Protein AF-A0A914DRX0-F1 (afdb_monomer)

Mean predicted aligned error: 5.97 Å

Structure (mmCIF, N/CA/C/O backbone):
data_AF-A0A914DRX0-F1
#
_entry.id   AF-A0A914DRX0-F1
#
loop_
_atom_site.group_PDB
_atom_site.id
_atom_site.type_symbol
_atom_site.label_atom_id
_atom_site.label_alt_id
_atom_site.label_comp_id
_atom_site.label_asym_id
_atom_site.label_entity_id
_atom_site.label_seq_id
_atom_site.pdbx_PDB_ins_code
_atom_site.Cartn_x
_atom_site.Cartn_y
_atom_site.Cartn_z
_atom_site.occupancy
_atom_site.B_iso_or_equiv
_atom_site.auth_seq_id
_atom_site.auth_comp_id
_atom_site.auth_asym_id
_atom_site.auth_atom_id
_atom_site.pdbx_PDB_model_num
ATOM 1 N N . MET A 1 1 ? -15.663 15.514 -14.796 1.00 28.61 1 MET A N 1
ATOM 2 C CA . MET A 1 1 ? -15.354 15.429 -13.346 1.00 28.61 1 MET A CA 1
ATOM 3 C C . MET A 1 1 ? -14.292 14.381 -12.971 1.00 28.61 1 MET A C 1
ATOM 5 O O . MET A 1 1 ? -13.859 14.399 -11.832 1.00 28.61 1 MET A O 1
ATOM 9 N N . MET A 1 2 ? -13.797 13.530 -13.887 1.00 30.75 2 MET A N 1
ATOM 10 C CA . MET A 1 2 ? -12.632 12.639 -13.653 1.00 30.75 2 MET A CA 1
ATOM 11 C C . MET A 1 2 ? -11.296 13.215 -14.184 1.00 30.75 2 MET A C 1
ATOM 13 O O . MET A 1 2 ? -10.306 12.500 -14.324 1.00 30.75 2 MET A O 1
ATOM 17 N N . GLU A 1 3 ? -11.231 14.507 -14.519 1.00 27.50 3 GLU A N 1
ATOM 18 C CA . GLU A 1 3 ? -9.974 15.141 -14.958 1.00 27.50 3 GLU A CA 1
ATOM 19 C C . GLU A 1 3 ? -8.982 15.320 -13.797 1.00 27.50 3 GLU A C 1
ATOM 21 O O . GLU A 1 3 ? -7.795 15.043 -13.970 1.00 27.50 3 GLU A O 1
ATOM 26 N N . GLU A 1 4 ? -9.479 15.617 -12.593 1.00 30.52 4 GLU A N 1
ATOM 27 C CA . GLU A 1 4 ? -8.682 15.906 -11.388 1.00 30.52 4 GLU A CA 1
ATOM 28 C C . GLU A 1 4 ? -8.150 14.675 -10.628 1.00 30.52 4 GLU A C 1
ATOM 30 O O . GLU A 1 4 ? -7.413 14.826 -9.657 1.00 30.52 4 GLU A O 1
ATOM 35 N N . SER A 1 5 ? -8.512 13.450 -11.025 1.00 39.97 5 SER A N 1
ATOM 36 C CA . SER A 1 5 ? -8.251 12.242 -10.217 1.00 39.97 5 SER A CA 1
ATOM 37 C C . SER A 1 5 ? -6.844 11.641 -10.376 1.00 39.97 5 SER A C 1
ATOM 39 O O . SER A 1 5 ? -6.527 10.694 -9.661 1.00 39.97 5 SER A O 1
ATOM 41 N N . MET A 1 6 ? -6.006 12.124 -11.301 1.00 40.84 6 MET A N 1
ATOM 42 C CA . MET A 1 6 ? -4.672 11.530 -11.541 1.00 40.84 6 MET A CA 1
ATOM 43 C C . MET A 1 6 ? -3.514 12.533 -11.581 1.00 40.84 6 MET A C 1
ATOM 45 O O . MET A 1 6 ? -2.360 12.112 -11.548 1.00 40.84 6 MET A O 1
ATOM 49 N N . ALA A 1 7 ? -3.793 13.839 -11.617 1.00 37.75 7 ALA A N 1
ATOM 50 C CA . ALA A 1 7 ? -2.787 14.843 -11.289 1.00 37.75 7 ALA A CA 1
ATOM 51 C C . ALA A 1 7 ? -2.688 14.919 -9.762 1.00 37.75 7 ALA A C 1
ATOM 53 O O . ALA A 1 7 ? -3.718 14.979 -9.086 1.00 37.75 7 ALA A O 1
ATOM 54 N N . ALA A 1 8 ? -1.472 14.890 -9.214 1.00 42.31 8 ALA A N 1
ATOM 55 C CA . ALA A 1 8 ? -1.270 15.133 -7.794 1.00 42.31 8 ALA A CA 1
ATOM 56 C C . ALA A 1 8 ? -1.871 16.512 -7.453 1.00 42.31 8 ALA A C 1
ATOM 58 O O . ALA A 1 8 ? -1.404 17.513 -7.997 1.00 42.31 8 ALA A O 1
ATOM 59 N N . PRO A 1 9 ? -2.925 16.595 -6.619 1.00 41.41 9 PRO A N 1
ATOM 60 C CA . PRO A 1 9 ? -3.467 17.886 -6.217 1.00 41.41 9 PRO A CA 1
ATOM 61 C C . PRO A 1 9 ? -2.384 18.692 -5.482 1.00 41.41 9 PRO A C 1
ATOM 63 O O . PRO A 1 9 ? -1.473 18.083 -4.905 1.00 41.41 9 PRO A O 1
ATOM 66 N N . PRO A 1 10 ? -2.466 20.038 -5.482 1.00 43.22 10 PRO A N 1
ATOM 67 C CA . PRO A 1 10 ? -1.512 20.870 -4.762 1.00 43.22 10 PRO A CA 1
ATOM 68 C C . PRO A 1 10 ? -1.414 20.407 -3.308 1.00 43.22 10 PRO A C 1
ATOM 70 O O . PRO A 1 10 ? -2.425 20.136 -2.654 1.00 43.22 10 PRO A O 1
ATOM 73 N N . MET A 1 11 ? -0.175 20.265 -2.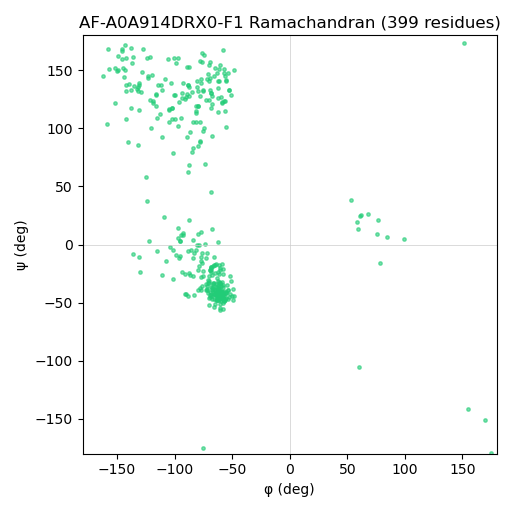841 1.00 51.56 11 MET A N 1
ATOM 74 C CA . MET A 1 11 ? 0.139 19.884 -1.469 1.00 51.56 11 MET A CA 1
ATOM 75 C C . MET A 1 11 ? -0.505 20.896 -0.524 1.00 51.56 11 MET A C 1
ATOM 77 O O . MET A 1 11 ? -0.263 22.097 -0.647 1.00 51.56 11 MET A O 1
ATOM 81 N N . ILE A 1 12 ? -1.333 20.420 0.405 1.00 53.78 12 ILE A N 1
ATOM 82 C CA . ILE A 1 12 ? -1.715 21.250 1.545 1.00 53.78 12 ILE A CA 1
ATOM 83 C C . ILE A 1 12 ? -0.472 21.373 2.426 1.00 53.78 12 ILE A C 1
ATOM 85 O O . ILE A 1 12 ? 0.342 20.453 2.488 1.00 53.78 12 ILE A O 1
ATOM 89 N N . ASP A 1 13 ? -0.312 22.513 3.090 1.00 53.12 13 ASP A N 1
ATOM 90 C CA . ASP A 1 13 ? 0.663 22.652 4.165 1.00 53.12 13 ASP A CA 1
ATOM 91 C C . ASP A 1 13 ? 0.392 21.564 5.223 1.00 53.12 13 ASP A C 1
ATOM 93 O O . ASP A 1 13 ? -0.549 21.654 6.013 1.00 53.12 13 ASP A O 1
ATOM 97 N N . HIS A 1 14 ? 1.193 20.496 5.201 1.00 55.97 14 HIS A N 1
ATOM 98 C CA . HIS A 1 14 ? 1.117 19.405 6.168 1.00 55.97 14 HIS A CA 1
ATOM 99 C C . HIS A 1 14 ? 1.760 19.791 7.510 1.00 55.97 14 HIS A C 1
ATOM 101 O O . HIS A 1 14 ? 1.928 18.931 8.374 1.00 55.97 14 HIS A O 1
ATOM 107 N N . THR A 1 15 ? 2.103 21.060 7.749 1.00 56.12 15 THR A N 1
ATOM 108 C CA . THR A 1 15 ? 2.569 21.482 9.070 1.00 56.12 15 THR A CA 1
ATOM 109 C C . THR A 1 15 ? 1.394 21.553 10.048 1.00 56.12 15 THR A C 1
ATOM 111 O O . THR A 1 15 ? 0.615 22.504 10.102 1.00 56.12 15 THR A O 1
ATOM 114 N N . TRP A 1 16 ? 1.260 20.516 10.876 1.00 61.94 16 TRP A N 1
ATOM 115 C CA . TRP A 1 16 ? 0.457 20.608 12.091 1.00 61.94 16 TRP A CA 1
ATOM 116 C C . TRP A 1 16 ? 1.249 21.413 13.125 1.00 61.94 16 TRP A C 1
ATOM 118 O O . TRP A 1 16 ? 2.147 20.889 13.784 1.00 61.94 16 TRP A O 1
ATOM 128 N N . LYS A 1 17 ? 0.944 22.711 13.223 1.00 62.88 17 LYS A N 1
ATOM 129 C CA . LYS A 1 17 ? 1.709 23.683 14.026 1.00 62.88 17 LYS A CA 1
ATOM 130 C C . LYS A 1 17 ? 1.442 23.594 15.533 1.00 62.88 17 LYS A C 1
ATOM 132 O O . LYS A 1 17 ? 2.172 24.207 16.302 1.00 62.88 17 LYS A O 1
ATOM 137 N N . SER A 1 18 ? 0.420 22.848 15.962 1.00 67.44 18 SER A N 1
ATOM 138 C CA . SER A 1 18 ? 0.083 22.703 17.384 1.00 67.44 18 SER A CA 1
ATOM 139 C C . SER A 1 18 ? 0.981 21.676 18.088 1.00 67.44 18 SER A C 1
ATOM 141 O O . SER A 1 18 ? 1.225 20.567 17.592 1.00 67.44 18 SER A O 1
ATOM 143 N N . GLU A 1 19 ? 1.458 22.032 19.283 1.00 69.38 19 GLU A N 1
ATOM 144 C CA . GLU A 1 19 ? 2.223 21.143 20.169 1.00 69.38 19 GLU A CA 1
ATOM 145 C C . GLU A 1 19 ? 1.370 20.003 20.739 1.00 69.38 19 GLU A C 1
ATOM 147 O O . GLU A 1 19 ? 1.895 18.929 21.036 1.00 69.38 19 GLU A O 1
ATOM 152 N N . LYS A 1 20 ? 0.045 20.176 20.814 1.00 76.00 20 LYS A N 1
ATOM 153 C CA . LYS A 1 20 ? -0.877 19.102 21.197 1.00 76.00 20 LYS A CA 1
ATOM 154 C C . LYS A 1 20 ? -1.299 18.304 19.962 1.00 76.00 20 LYS A C 1
ATOM 156 O O . LYS A 1 20 ? -1.565 18.865 18.897 1.00 76.00 20 LYS A O 1
ATOM 161 N N . LEU A 1 21 ? -1.327 16.979 20.098 1.00 81.75 21 LEU A N 1
ATOM 162 C CA . LEU A 1 21 ? -1.932 16.114 19.090 1.00 81.75 21 LEU A CA 1
ATOM 163 C C . LEU A 1 21 ? -3.458 16.151 19.221 1.00 81.75 21 LEU A C 1
ATOM 165 O O . LEU A 1 21 ? -3.959 16.158 20.350 1.00 81.75 21 LEU A O 1
ATOM 169 N N . PRO A 1 22 ? -4.192 16.123 18.097 1.00 87.06 22 PRO A N 1
ATOM 170 C CA . PRO A 1 22 ? -5.631 15.952 18.140 1.00 87.06 22 PRO A CA 1
ATOM 171 C C . PRO A 1 22 ? -5.989 14.604 18.772 1.00 87.06 22 PRO A C 1
ATOM 173 O O . PRO A 1 22 ? -5.233 13.633 18.688 1.00 87.06 22 PRO A O 1
ATOM 176 N N . ARG A 1 23 ? -7.157 14.538 19.409 1.00 86.69 23 ARG A N 1
ATOM 177 C CA . ARG A 1 23 ? -7.617 13.353 20.139 1.00 86.69 23 ARG A CA 1
ATOM 178 C C . ARG A 1 23 ? -8.868 12.779 19.501 1.00 86.69 23 ARG A C 1
ATOM 180 O O . ARG A 1 23 ? -9.854 13.482 19.296 1.00 86.69 23 ARG A O 1
ATOM 187 N N . LEU A 1 24 ? -8.844 11.477 19.237 1.00 89.50 24 LEU A N 1
ATOM 188 C CA . LEU A 1 24 ? -10.035 10.731 18.852 1.00 89.50 24 LEU A CA 1
ATOM 189 C C . LEU A 1 24 ? -10.878 10.436 20.093 1.00 89.50 24 LEU A C 1
ATOM 191 O O . LEU A 1 24 ? -10.378 9.875 21.070 1.00 89.50 24 LEU A O 1
ATOM 195 N N . MET A 1 25 ? -12.161 10.776 20.029 1.00 87.81 25 MET A N 1
ATOM 196 C CA . MET A 1 25 ? -13.146 10.386 21.029 1.00 87.81 25 MET A CA 1
ATOM 197 C C . MET A 1 25 ? -14.199 9.489 20.403 1.00 87.81 25 MET A C 1
ATOM 199 O O . MET A 1 25 ? -14.798 9.831 19.384 1.00 87.81 25 MET A O 1
ATOM 203 N N . LEU A 1 26 ? -14.422 8.345 21.042 1.00 89.12 26 LEU A N 1
ATOM 204 C CA . LEU A 1 26 ? -15.377 7.327 20.627 1.00 89.12 26 LEU A CA 1
ATOM 205 C C . LEU A 1 26 ? -16.514 7.269 21.645 1.00 89.12 26 LEU A C 1
ATOM 207 O O . LEU A 1 26 ? -16.275 7.309 22.853 1.00 89.12 26 LEU A O 1
ATOM 211 N N . CYS A 1 27 ? -17.746 7.168 21.159 1.00 88.75 27 CYS A N 1
ATOM 212 C CA . CYS A 1 27 ? -18.932 7.129 22.001 1.00 88.75 27 CYS A CA 1
ATOM 213 C C . CYS A 1 27 ? -19.948 6.110 21.483 1.00 88.75 27 CYS A C 1
ATOM 215 O O . CYS A 1 27 ? -20.215 6.040 20.283 1.00 88.75 27 CYS A O 1
ATOM 217 N N . SER A 1 28 ? -20.558 5.360 22.396 1.00 88.75 28 SER A N 1
ATOM 218 C CA . SER A 1 28 ? -21.698 4.493 22.116 1.00 88.75 28 SER A CA 1
ATOM 219 C C . SER A 1 28 ? -22.896 4.849 22.990 1.00 88.75 28 SER A C 1
ATOM 221 O O . SER A 1 28 ? -22.732 5.175 24.169 1.00 88.75 28 SER A O 1
ATOM 223 N N . GLY A 1 29 ? -24.091 4.742 22.403 1.00 89.19 29 GLY A N 1
ATOM 224 C CA . GLY A 1 29 ? -25.386 4.978 23.047 1.00 89.19 29 GLY A CA 1
ATOM 225 C C . GLY A 1 29 ? -26.485 4.055 22.506 1.00 89.19 29 GLY A C 1
ATOM 226 O O . GLY A 1 29 ? -26.311 3.366 21.496 1.00 89.19 29 GLY A O 1
ATOM 227 N N . ASN A 1 30 ? -27.629 4.013 23.186 1.00 89.62 30 ASN A N 1
ATOM 228 C CA . ASN A 1 30 ? -28.804 3.251 22.751 1.00 89.62 30 ASN A CA 1
ATOM 229 C C . ASN A 1 30 ? -29.597 3.968 21.655 1.00 89.62 30 ASN A C 1
ATOM 231 O O . ASN A 1 30 ? -30.372 3.330 20.943 1.00 89.62 30 ASN A O 1
ATOM 235 N N . THR A 1 31 ? -29.386 5.276 21.500 1.00 89.69 31 THR A N 1
ATOM 236 C CA . THR A 1 31 ? -29.981 6.110 20.451 1.00 89.69 31 THR A CA 1
ATOM 237 C C . THR A 1 31 ? -28.933 7.053 19.857 1.00 89.69 31 THR A C 1
ATOM 239 O O . THR A 1 31 ? -27.905 7.317 20.480 1.00 89.69 31 THR A O 1
ATOM 242 N N . SER A 1 32 ? -29.185 7.592 18.659 1.00 88.94 32 SER A N 1
ATOM 243 C CA . SER A 1 32 ? -28.329 8.641 18.084 1.00 88.94 32 SER A CA 1
ATOM 244 C C . SER A 1 32 ? -28.343 9.921 18.927 1.00 88.94 32 SER A C 1
ATOM 246 O O . SER A 1 32 ? -27.294 10.524 19.126 1.00 88.94 32 SER A O 1
ATOM 248 N N . CYS A 1 33 ? -29.498 10.281 19.496 1.00 89.12 33 CYS A N 1
ATOM 249 C CA . CYS A 1 33 ? -29.665 11.474 20.330 1.00 89.12 33 CYS A CA 1
ATOM 250 C C . CYS A 1 33 ? -28.829 11.415 21.622 1.00 89.12 33 CYS A C 1
ATOM 252 O O . CYS A 1 33 ? -28.264 12.419 22.039 1.00 89.12 33 CYS A O 1
ATOM 254 N N . GLU A 1 34 ? -28.679 10.237 22.240 1.00 87.69 34 GLU A N 1
ATOM 255 C CA . GLU A 1 34 ? -27.771 10.070 23.388 1.00 87.69 34 GLU A CA 1
ATOM 256 C C . GLU A 1 34 ? -26.320 10.422 23.034 1.00 87.69 34 GLU A C 1
ATOM 258 O O . GLU A 1 34 ? -25.631 11.061 23.826 1.00 87.69 34 GLU A O 1
ATOM 263 N N . ILE A 1 35 ? -25.865 10.039 21.839 1.00 87.62 35 ILE A N 1
ATOM 264 C CA . ILE A 1 35 ? -24.510 10.337 21.362 1.00 87.62 35 ILE A CA 1
ATOM 265 C C . ILE A 1 35 ? -24.359 11.830 21.052 1.00 87.62 35 ILE A C 1
ATOM 267 O O . ILE A 1 35 ? -23.342 12.422 21.408 1.00 87.62 35 ILE A O 1
ATOM 271 N N . GLU A 1 36 ? -25.368 12.442 20.428 1.00 87.00 36 GLU A N 1
ATOM 272 C CA . GLU A 1 36 ? -25.406 13.888 20.172 1.00 87.00 36 GLU A CA 1
ATOM 273 C C . GLU A 1 36 ? -25.288 14.682 21.476 1.00 87.00 36 GLU A C 1
ATOM 275 O O . GLU A 1 36 ? -24.405 15.526 21.593 1.00 87.00 36 GLU A O 1
ATOM 280 N N . ASN A 1 37 ? -26.080 14.333 22.495 1.00 85.06 37 ASN A N 1
ATOM 281 C CA . ASN A 1 37 ? -26.027 14.986 23.806 1.00 85.06 37 ASN A CA 1
ATOM 282 C C . ASN A 1 37 ? -24.646 14.853 24.466 1.00 85.06 37 ASN A C 1
ATOM 284 O O . ASN A 1 37 ? -24.138 15.816 25.034 1.00 85.06 37 ASN A O 1
ATOM 288 N N . ILE A 1 38 ? -24.008 13.680 24.362 1.00 83.31 38 ILE A N 1
ATOM 289 C CA . ILE A 1 38 ? -22.659 13.464 24.901 1.00 83.31 38 ILE A CA 1
ATOM 290 C C . ILE A 1 38 ? -21.636 14.386 24.226 1.00 83.31 38 ILE A C 1
ATOM 292 O O . ILE A 1 38 ? -20.787 14.964 24.906 1.00 83.31 38 ILE A O 1
ATOM 296 N N . PHE A 1 39 ? -21.691 14.529 22.901 1.00 81.62 39 PHE A N 1
ATOM 297 C CA . PHE A 1 39 ? -20.769 15.407 22.182 1.00 81.62 39 PHE A CA 1
ATOM 298 C C . PHE A 1 39 ? -21.073 16.896 22.401 1.00 81.62 39 PHE A C 1
ATOM 300 O O . PHE A 1 39 ? -20.137 17.689 22.521 1.00 81.62 39 PHE A O 1
ATOM 307 N N . ASP A 1 40 ? -22.344 17.268 22.548 1.00 80.00 40 ASP A N 1
ATOM 308 C CA . ASP A 1 40 ? -22.746 18.621 22.934 1.00 80.00 40 ASP A CA 1
ATOM 309 C C . ASP A 1 40 ? -22.227 18.984 24.330 1.00 80.00 40 ASP A C 1
ATOM 311 O O . ASP A 1 40 ? -21.734 20.094 24.533 1.00 80.00 40 ASP A O 1
ATOM 315 N N . ASP A 1 41 ? -22.283 18.062 25.291 1.00 77.38 41 ASP A N 1
ATOM 316 C CA . ASP A 1 41 ? -21.743 18.279 26.634 1.00 77.38 41 ASP A CA 1
ATOM 317 C C . ASP A 1 41 ? -20.213 18.381 26.629 1.00 77.38 41 ASP A C 1
ATOM 319 O O . ASP A 1 41 ? -19.660 19.222 27.337 1.00 77.38 41 ASP A O 1
ATOM 323 N N . LEU A 1 42 ? -19.530 17.594 25.791 1.00 73.38 42 LEU A N 1
ATOM 324 C CA . LEU A 1 42 ? -18.079 17.684 25.577 1.00 73.38 42 LEU A CA 1
ATOM 325 C C . LEU A 1 42 ? -17.644 19.029 24.990 1.00 73.38 42 LEU A C 1
ATOM 327 O O . LEU A 1 42 ? -16.576 19.528 25.325 1.00 73.38 42 LEU A O 1
ATOM 331 N N . SER A 1 43 ? -18.460 19.631 24.123 1.00 66.19 43 SER A N 1
ATOM 332 C CA . SER A 1 43 ? -18.178 20.976 23.605 1.00 66.19 43 SER A CA 1
ATOM 333 C C . SER A 1 43 ? -18.315 22.067 24.679 1.00 66.19 43 SER A C 1
ATOM 335 O O . SER A 1 43 ? -17.748 23.148 24.540 1.00 66.19 43 SER A O 1
ATOM 337 N N . LYS A 1 44 ? -19.064 21.788 25.757 1.00 64.31 44 LYS A N 1
ATOM 338 C CA . LYS A 1 44 ? -19.393 22.747 26.826 1.00 64.31 44 LYS A CA 1
ATOM 339 C C . LYS A 1 44 ? -18.543 22.569 28.081 1.00 64.31 44 LYS A C 1
ATOM 341 O O . LYS A 1 44 ? -18.320 23.541 28.796 1.00 64.31 44 LYS A O 1
ATOM 346 N N . ASN A 1 45 ? -18.097 21.350 28.365 1.00 55.53 45 ASN A N 1
ATOM 347 C CA . ASN A 1 45 ? -17.301 20.990 29.529 1.00 55.53 45 ASN A CA 1
ATOM 348 C C . ASN A 1 45 ? -16.125 20.130 29.066 1.00 55.53 45 ASN A C 1
ATOM 350 O O . ASN A 1 45 ? -16.332 19.175 28.325 1.00 55.53 45 ASN A O 1
ATOM 354 N N . ASP A 1 46 ? -14.923 20.431 29.560 1.00 52.62 46 ASP A N 1
ATOM 355 C CA . ASP A 1 46 ? -13.628 19.787 29.262 1.00 52.62 46 ASP A CA 1
ATOM 356 C C . ASP A 1 46 ? -13.546 18.329 29.803 1.00 52.62 46 ASP A C 1
ATOM 358 O O . ASP A 1 46 ? -12.627 17.906 30.512 1.00 52.62 46 ASP A O 1
ATOM 362 N N . ALA A 1 47 ? -14.613 17.561 29.586 1.00 48.53 47 ALA A N 1
ATOM 363 C CA . ALA A 1 47 ? -14.913 16.310 30.247 1.00 48.53 47 ALA A CA 1
ATOM 364 C C . ALA A 1 47 ? -14.262 15.135 29.512 1.00 48.53 47 ALA A C 1
ATOM 366 O O . ALA A 1 47 ? -14.340 14.977 28.298 1.00 48.53 47 ALA A O 1
ATOM 367 N N . LYS A 1 48 ? -13.653 14.222 30.268 1.00 50.09 48 LYS A N 1
ATOM 368 C CA . LYS A 1 48 ? -13.201 12.928 29.745 1.00 50.09 48 LYS A CA 1
ATOM 369 C C . LYS A 1 48 ? -14.399 11.984 29.664 1.00 50.09 48 LYS A C 1
ATOM 371 O O . LYS A 1 48 ? -14.625 11.212 30.591 1.00 50.09 48 LYS A O 1
ATOM 376 N N . VAL A 1 49 ? -15.178 12.038 28.585 1.00 51.56 49 VAL A N 1
ATOM 377 C CA . VAL A 1 49 ? -16.216 11.021 28.365 1.00 51.56 49 VAL A CA 1
ATOM 378 C C . VAL A 1 49 ? -15.581 9.773 27.762 1.00 51.56 49 VAL A C 1
ATOM 380 O O . VAL A 1 49 ? -15.081 9.782 26.640 1.00 51.56 49 VAL A O 1
ATOM 383 N N . THR A 1 50 ? -15.621 8.684 28.518 1.00 50.28 50 THR A N 1
ATOM 384 C CA . THR A 1 50 ? -15.349 7.328 28.045 1.00 50.28 50 THR A CA 1
ATOM 385 C C . THR A 1 50 ? -16.602 6.490 28.298 1.00 50.28 50 THR A C 1
ATOM 387 O O . THR A 1 50 ? -16.882 6.070 29.421 1.00 50.28 50 THR A O 1
ATOM 390 N N . SER A 1 51 ? -17.408 6.271 27.255 1.00 51.00 51 SER A N 1
ATOM 391 C CA . SER A 1 51 ? -18.519 5.310 27.311 1.00 51.00 51 SER A CA 1
ATOM 392 C C . SER A 1 51 ? -17.955 3.900 27.123 1.00 51.00 51 SER A C 1
ATOM 394 O O . SER A 1 51 ? -17.313 3.614 26.115 1.00 51.00 51 SER A O 1
ATOM 396 N N . HIS A 1 52 ? -18.146 3.036 28.125 1.00 52.25 52 HIS A N 1
ATOM 397 C CA . HIS A 1 52 ? -17.549 1.693 28.197 1.00 52.25 52 HIS A CA 1
ATOM 398 C C . HIS A 1 52 ? -18.535 0.556 27.871 1.00 52.25 52 HIS A C 1
ATOM 400 O O . HIS A 1 52 ? -18.140 -0.609 27.854 1.00 52.25 52 HIS A O 1
ATOM 406 N N . ALA A 1 53 ? -19.810 0.858 27.604 1.00 60.06 53 ALA A N 1
ATOM 407 C CA . ALA A 1 53 ? -20.802 -0.150 27.238 1.00 60.06 53 ALA A CA 1
ATOM 408 C C . ALA A 1 53 ? -21.045 -0.131 25.724 1.00 60.06 53 ALA A C 1
ATOM 410 O O . ALA A 1 53 ? -21.503 0.870 25.170 1.00 60.06 53 ALA A O 1
ATOM 411 N N . ILE A 1 54 ? -20.743 -1.246 25.048 1.00 70.19 54 ILE A N 1
ATOM 412 C CA . ILE A 1 54 ? -21.043 -1.421 23.622 1.00 70.19 54 ILE A CA 1
ATOM 413 C C . ILE A 1 54 ? -22.562 -1.345 23.438 1.00 70.19 54 ILE A C 1
ATOM 415 O O . ILE A 1 54 ? -23.297 -2.211 23.909 1.00 70.19 54 ILE A O 1
ATOM 419 N N . ALA A 1 55 ? -23.009 -0.305 22.742 1.00 81.88 55 ALA A N 1
ATOM 420 C CA . ALA A 1 55 ? -24.410 -0.002 22.484 1.00 81.88 55 ALA A CA 1
ATOM 421 C C . ALA A 1 55 ? -24.668 0.052 20.959 1.00 81.88 55 ALA A C 1
ATOM 423 O O . ALA A 1 55 ? -23.706 0.137 20.184 1.00 81.88 55 ALA A O 1
ATOM 424 N N . PRO A 1 56 ? -25.933 -0.060 20.503 1.00 87.06 56 PRO A N 1
ATOM 425 C CA . PRO A 1 56 ? -26.265 -0.209 19.085 1.00 87.06 56 PRO A CA 1
ATOM 426 C C . PRO A 1 56 ? -25.987 1.037 18.245 1.00 87.06 56 PRO A C 1
ATOM 428 O O . PRO A 1 56 ? -25.866 0.910 17.035 1.00 87.06 56 PRO A O 1
ATOM 431 N N . TYR A 1 57 ? -25.858 2.225 18.831 1.00 90.44 57 TYR A N 1
ATOM 432 C CA . TYR A 1 57 ? -25.360 3.397 18.116 1.00 90.44 57 TYR A CA 1
ATOM 433 C C . TYR A 1 57 ? -23.914 3.655 18.512 1.00 90.44 57 TYR A C 1
ATOM 435 O O . TYR A 1 57 ? -23.547 3.561 19.685 1.00 90.44 57 TYR A O 1
ATOM 443 N N . ARG A 1 58 ? -23.095 3.998 17.520 1.00 91.19 58 ARG A N 1
ATOM 444 C CA . ARG A 1 58 ? -21.694 4.378 17.686 1.00 91.19 58 ARG A CA 1
ATOM 445 C C . ARG A 1 58 ? -21.424 5.667 16.935 1.00 91.19 58 ARG A C 1
ATOM 447 O O . ARG A 1 58 ? -21.881 5.827 15.808 1.00 91.19 58 ARG A O 1
ATOM 454 N N . GLY A 1 59 ? -20.660 6.561 17.540 1.00 91.38 59 GLY A N 1
ATOM 455 C CA . GLY A 1 59 ? -20.226 7.802 16.925 1.00 91.38 59 GLY A CA 1
ATOM 456 C C . GLY A 1 59 ? -18.833 8.204 17.375 1.00 91.38 59 GLY A C 1
ATOM 457 O O . GLY A 1 59 ? -18.285 7.654 18.335 1.00 91.38 59 GLY A O 1
ATOM 458 N N . PHE A 1 60 ? -18.251 9.158 16.659 1.00 92.44 60 PHE A N 1
ATOM 459 C CA . PHE A 1 60 ? -16.942 9.699 16.999 1.00 92.44 60 PHE A CA 1
ATOM 460 C C . PHE A 1 60 ? -16.817 11.185 16.672 1.00 92.44 60 PHE A C 1
ATOM 462 O O . PHE A 1 60 ? -17.527 11.735 15.825 1.00 92.44 60 PHE A O 1
ATOM 469 N N . THR A 1 61 ? -15.848 11.810 17.332 1.00 90.69 61 THR A N 1
ATOM 470 C CA . THR A 1 61 ? -15.356 13.151 17.025 1.00 90.69 61 THR A CA 1
ATOM 471 C C . THR A 1 61 ? -13.831 13.175 17.104 1.00 90.69 61 THR A C 1
ATOM 473 O O . THR A 1 61 ? -13.220 12.340 17.779 1.00 90.69 61 THR A O 1
ATOM 476 N N . VAL A 1 62 ? -13.213 14.124 16.404 1.00 88.88 62 VAL A N 1
ATOM 477 C CA . VAL A 1 62 ? -11.776 14.396 16.481 1.00 88.88 62 VAL A CA 1
ATOM 478 C C . VAL A 1 62 ? -11.596 15.791 17.060 1.00 88.88 62 VAL A C 1
ATOM 480 O O . VAL A 1 62 ? -11.896 16.788 16.407 1.00 88.88 62 VAL A O 1
ATOM 483 N N . LEU A 1 63 ? -11.111 15.850 18.298 1.00 85.06 63 LEU A N 1
ATOM 484 C CA . LEU A 1 63 ? -10.840 17.100 18.994 1.00 85.06 63 LEU A CA 1
ATOM 485 C C . LEU A 1 63 ? -9.490 17.639 18.541 1.00 85.06 63 LEU A C 1
ATOM 487 O O . LEU A 1 63 ? -8.461 17.018 18.801 1.00 85.06 63 LEU A O 1
ATOM 491 N N . GLN A 1 64 ? -9.503 18.772 17.845 1.00 79.38 64 GLN A N 1
ATOM 492 C CA . GLN A 1 64 ? -8.284 19.467 17.423 1.00 79.38 64 GLN A CA 1
ATOM 493 C C . GLN A 1 64 ? -7.679 20.283 18.567 1.00 79.38 64 GLN A C 1
ATOM 495 O O . GLN A 1 64 ? -6.469 20.236 18.761 1.00 79.38 64 GLN A O 1
ATOM 500 N N . ASP A 1 65 ? -8.551 20.909 19.359 1.00 70.56 65 ASP A N 1
ATOM 501 C CA . ASP A 1 65 ? -8.256 21.665 20.573 1.00 70.56 65 ASP A CA 1
ATOM 502 C C . ASP A 1 65 ? -9.312 21.333 21.648 1.00 70.56 65 ASP A C 1
ATOM 504 O O . ASP A 1 65 ? -10.360 20.761 21.334 1.00 70.56 65 ASP A O 1
ATOM 508 N N . ASP A 1 66 ? -9.078 21.750 22.896 1.00 61.75 66 ASP A N 1
ATOM 509 C CA . ASP A 1 66 ? -9.934 21.477 24.071 1.00 61.75 66 ASP A CA 1
ATOM 510 C C . ASP A 1 66 ? -11.325 22.179 24.023 1.00 61.75 66 ASP A C 1
ATOM 512 O O . ASP A 1 66 ? -12.005 22.284 25.036 1.00 61.75 66 ASP A O 1
ATOM 516 N N . SER A 1 67 ? -11.765 22.717 22.873 1.00 55.66 67 SER A N 1
ATOM 517 C CA . SER A 1 67 ? -12.921 23.637 22.813 1.00 55.66 67 SER A CA 1
ATOM 518 C C . SER A 1 67 ? -13.945 23.426 21.693 1.00 55.66 67 SER A C 1
ATOM 520 O O . SER A 1 67 ? -14.993 24.059 21.745 1.00 55.66 67 SER A O 1
ATOM 522 N N . ASN A 1 68 ? -13.719 22.552 20.701 1.00 59.25 68 ASN A N 1
ATOM 523 C CA . ASN A 1 68 ? -14.677 22.368 19.596 1.00 59.25 68 ASN A CA 1
ATOM 524 C C . ASN A 1 68 ? -14.819 20.898 19.174 1.00 59.25 68 ASN A C 1
ATOM 526 O O . ASN A 1 68 ? -14.146 20.417 18.261 1.00 59.25 68 ASN A O 1
ATOM 530 N N . ALA A 1 69 ? -15.739 20.187 19.829 1.00 63.22 69 ALA A N 1
ATOM 531 C CA . ALA A 1 69 ? -16.169 18.856 19.421 1.00 63.22 69 ALA A CA 1
ATOM 532 C C . ALA A 1 69 ? -17.206 18.958 18.290 1.00 63.22 69 ALA A C 1
ATOM 534 O O . ALA A 1 69 ? -18.362 19.277 18.539 1.00 63.22 69 ALA A O 1
ATOM 535 N N . GLN A 1 70 ? -16.818 18.655 17.047 1.00 73.00 70 GLN A N 1
ATOM 536 C CA . GLN A 1 70 ? -17.773 18.500 15.944 1.00 73.00 70 GLN A CA 1
ATOM 537 C C . GLN A 1 70 ? -17.953 17.020 15.621 1.00 73.00 70 GLN A C 1
ATOM 539 O O . GLN A 1 70 ? -17.005 16.358 15.191 1.00 73.00 70 GLN A O 1
ATOM 544 N N . ILE A 1 71 ? -19.173 16.515 15.812 1.00 75.50 71 ILE A N 1
ATOM 545 C CA . ILE A 1 71 ? -19.525 15.128 15.498 1.00 75.50 71 ILE A CA 1
ATOM 546 C C . ILE A 1 71 ? -19.200 14.848 14.034 1.00 75.50 71 ILE A C 1
ATOM 548 O O . ILE A 1 71 ? -19.678 15.547 13.142 1.00 75.50 71 ILE A O 1
ATOM 552 N N . GLN A 1 72 ? -18.381 13.826 13.799 1.00 82.31 72 GLN A N 1
ATOM 553 C CA . GLN A 1 72 ? -17.977 13.451 12.446 1.00 82.31 72 GLN A CA 1
ATOM 554 C C . GLN A 1 72 ? -18.938 12.424 11.853 1.00 82.31 72 GLN A C 1
ATOM 556 O O . GLN A 1 72 ? -19.338 12.543 10.698 1.00 82.31 72 GLN A O 1
ATOM 561 N N . ALA A 1 73 ? -19.343 11.431 12.647 1.00 87.44 73 ALA A N 1
ATOM 562 C CA . ALA A 1 73 ? -20.337 10.452 12.234 1.00 87.44 73 ALA A CA 1
ATOM 563 C C . ALA A 1 73 ? -21.033 9.807 13.434 1.00 87.44 73 ALA A C 1
ATOM 565 O O . ALA A 1 73 ? -20.436 9.634 14.499 1.00 87.44 73 ALA A O 1
ATOM 566 N N . ILE A 1 74 ? -22.282 9.395 13.211 1.00 88.12 74 ILE A N 1
ATOM 567 C CA . ILE A 1 74 ? -23.052 8.497 14.073 1.00 88.12 74 ILE A CA 1
ATOM 568 C C . ILE A 1 74 ? -23.648 7.414 13.177 1.00 88.12 74 ILE A C 1
ATOM 570 O O . ILE A 1 74 ? -24.131 7.692 12.080 1.00 88.12 74 ILE A O 1
ATOM 574 N N . SER A 1 75 ? -23.603 6.161 13.611 1.00 89.31 75 SER A N 1
ATOM 575 C CA . SER A 1 75 ? -24.157 5.035 12.864 1.00 89.31 75 SER A CA 1
ATOM 576 C C . SER A 1 75 ? -24.767 4.003 13.796 1.0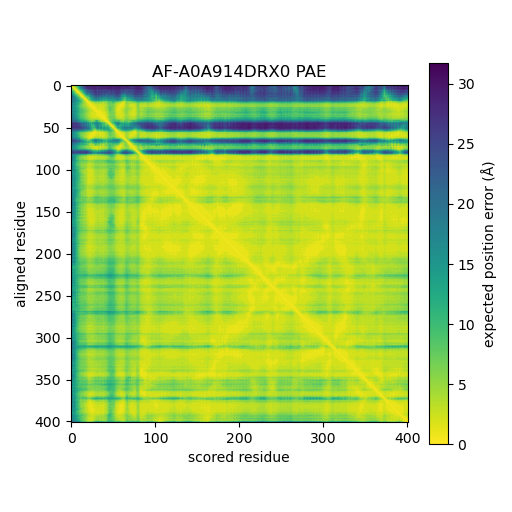0 89.31 75 SER A C 1
ATOM 578 O O . SER A 1 75 ? -24.266 3.749 14.891 1.00 89.31 75 SER A O 1
ATOM 580 N N . HIS A 1 76 ? -25.858 3.395 13.336 1.00 88.69 76 HIS A N 1
ATOM 581 C CA . HIS A 1 76 ? -26.433 2.227 13.982 1.00 88.69 76 HIS A CA 1
ATOM 582 C C . HIS A 1 76 ? -25.658 0.974 13.556 1.00 88.69 76 HIS A C 1
ATOM 584 O O . HIS A 1 76 ? -25.633 0.605 12.382 1.00 88.69 76 HIS A O 1
ATOM 590 N N . VAL A 1 77 ? -25.058 0.298 14.525 1.00 84.31 77 VAL A N 1
ATOM 591 C CA . VAL A 1 77 ? -24.311 -0.942 14.369 1.00 84.31 77 VAL A CA 1
ATOM 592 C C . VAL A 1 77 ? -25.207 -2.108 14.764 1.00 84.31 77 VAL A C 1
ATOM 594 O O . VAL A 1 77 ? -25.498 -2.340 15.936 1.00 84.31 77 VAL A O 1
ATOM 597 N N . SER A 1 78 ? -25.645 -2.887 13.776 1.00 70.94 78 SER A N 1
ATOM 598 C CA . SER A 1 78 ? -26.371 -4.124 14.055 1.00 70.94 78 SER A CA 1
ATOM 599 C C . SER A 1 78 ? -25.416 -5.195 14.595 1.00 70.94 78 SER A C 1
ATOM 601 O O . SER A 1 78 ? -24.492 -5.596 13.890 1.00 70.94 78 SER A O 1
ATOM 603 N N . ASN A 1 79 ? -25.697 -5.754 15.775 1.00 59.09 79 ASN A N 1
ATOM 604 C CA . ASN A 1 79 ? -24.927 -6.851 16.396 1.00 59.09 79 ASN A CA 1
ATOM 605 C C . ASN A 1 79 ? -24.899 -8.174 15.592 1.00 59.09 79 ASN A C 1
ATOM 607 O O . ASN A 1 79 ? -24.370 -9.169 16.077 1.00 59.09 79 ASN A O 1
ATOM 611 N N . LYS A 1 80 ? -25.511 -8.232 14.401 1.00 57.06 80 LYS A N 1
ATOM 612 C CA . LYS A 1 80 ? -25.752 -9.483 13.671 1.00 57.06 80 LYS A CA 1
ATOM 613 C C . LYS A 1 80 ? -24.711 -9.861 12.621 1.00 57.06 80 LYS A C 1
ATOM 615 O O . LYS A 1 80 ? -24.800 -10.989 12.170 1.00 57.06 80 LYS A O 1
ATOM 620 N N . ASN A 1 81 ? -23.751 -9.010 12.252 1.00 55.28 81 ASN A N 1
ATOM 621 C CA . ASN A 1 81 ? -22.679 -9.380 11.315 1.00 55.28 81 ASN A CA 1
ATOM 622 C C . ASN A 1 81 ? -21.470 -8.448 11.482 1.00 55.28 81 ASN A C 1
ATOM 624 O O . ASN A 1 81 ? -21.496 -7.315 11.003 1.00 55.28 81 ASN A O 1
ATOM 628 N N . THR A 1 82 ? -20.399 -8.918 12.124 1.00 70.06 82 THR A N 1
ATOM 629 C CA . THR A 1 82 ? -19.082 -8.297 11.936 1.00 70.06 82 THR A CA 1
ATOM 630 C C . THR A 1 82 ? -18.647 -8.589 10.507 1.00 70.06 82 THR A C 1
ATOM 632 O O . THR A 1 82 ? -18.538 -9.750 10.116 1.00 70.06 82 THR A O 1
ATOM 635 N N . ARG A 1 83 ? -18.476 -7.536 9.712 1.00 88.81 83 ARG A N 1
ATOM 636 C CA . ARG A 1 83 ? -18.016 -7.630 8.325 1.00 88.81 83 ARG A CA 1
ATOM 637 C C . ARG A 1 83 ? -16.582 -8.163 8.288 1.00 88.81 83 ARG A C 1
ATOM 639 O O . ARG A 1 83 ? -15.835 -7.942 9.238 1.00 88.81 83 ARG A O 1
ATOM 646 N N . SER A 1 84 ? -16.196 -8.834 7.204 1.00 93.38 84 SER A N 1
ATOM 647 C CA . SER A 1 84 ? -14.794 -9.210 7.013 1.00 93.38 84 SER A CA 1
ATOM 648 C C . SER A 1 84 ? -13.944 -7.975 6.738 1.00 93.38 84 SER A C 1
ATOM 650 O O . SER A 1 84 ? -14.308 -7.153 5.893 1.00 93.38 84 SER A O 1
ATOM 652 N N . ILE A 1 85 ? -12.805 -7.856 7.415 1.00 96.81 85 ILE A N 1
ATOM 653 C CA . ILE A 1 85 ? -11.841 -6.779 7.190 1.00 96.81 85 ILE A CA 1
ATOM 654 C C . ILE A 1 85 ? -10.838 -7.213 6.128 1.00 96.81 85 ILE A C 1
ATOM 656 O O . ILE A 1 85 ? -10.172 -8.236 6.269 1.00 96.81 85 ILE A O 1
ATOM 660 N N . TRP A 1 86 ? -10.678 -6.395 5.096 1.00 97.88 86 TRP A N 1
ATOM 661 C CA . TRP A 1 86 ? -9.672 -6.594 4.063 1.00 97.88 86 TRP A CA 1
ATOM 662 C C . TRP A 1 86 ? -8.666 -5.456 4.071 1.00 97.88 86 TRP A C 1
ATOM 664 O O . TRP A 1 86 ? -9.042 -4.307 3.866 1.00 97.88 86 TRP A O 1
ATOM 674 N N . PHE A 1 87 ? -7.388 -5.758 4.301 1.00 98.38 87 PHE A N 1
ATOM 675 C CA . PHE A 1 87 ? -6.335 -4.754 4.143 1.00 98.38 87 PHE A CA 1
ATOM 676 C C . PHE A 1 87 ? -5.890 -4.691 2.689 1.00 98.38 87 PHE A C 1
ATOM 678 O O . PHE A 1 87 ? -5.589 -5.704 2.061 1.00 98.38 87 PHE A O 1
ATOM 685 N N . LEU A 1 88 ? -5.824 -3.482 2.160 1.00 97.81 88 LEU A N 1
ATOM 686 C CA . LEU A 1 88 ? -5.353 -3.212 0.818 1.00 97.81 88 LEU A CA 1
ATOM 687 C C . LEU A 1 88 ? -4.124 -2.324 0.907 1.00 97.81 88 LEU A C 1
ATOM 689 O O . LEU A 1 88 ? -4.186 -1.235 1.470 1.00 97.81 88 LEU A O 1
ATOM 693 N N . TYR A 1 89 ? -3.014 -2.793 0.354 1.00 97.69 89 TYR A N 1
ATOM 694 C CA . TYR A 1 89 ? -1.753 -2.068 0.380 1.00 97.69 89 TYR A CA 1
ATOM 695 C C . TYR A 1 89 ? -1.461 -1.457 -0.987 1.00 97.69 89 TYR A C 1
ATOM 697 O O . TYR A 1 89 ? -1.263 -2.177 -1.972 1.00 97.69 89 TYR A O 1
ATOM 705 N N . SER A 1 90 ? -1.422 -0.127 -1.052 1.00 92.88 90 SER A N 1
ATOM 706 C CA . SER A 1 90 ? -1.215 0.605 -2.301 1.00 92.88 90 SER A CA 1
ATOM 707 C C . SER A 1 90 ? 0.243 0.578 -2.756 1.00 92.88 90 SER A C 1
ATOM 709 O O . SER A 1 90 ? 1.155 0.328 -1.973 1.00 92.88 90 SER A O 1
ATOM 711 N N . GLY A 1 91 ? 0.489 0.779 -4.052 1.00 91.69 91 GLY A N 1
ATOM 712 C CA . GLY A 1 91 ? 1.837 0.675 -4.619 1.00 91.69 91 GLY A CA 1
ATOM 713 C C . GLY A 1 91 ? 2.744 1.870 -4.307 1.00 91.69 91 GLY A C 1
ATOM 714 O O . GLY A 1 91 ? 2.354 2.830 -3.652 1.00 91.69 91 GLY A O 1
ATOM 715 N N . ILE A 1 92 ? 3.949 1.859 -4.885 1.00 92.31 92 ILE A N 1
ATOM 716 C CA . ILE A 1 92 ? 5.000 2.875 -4.675 1.00 92.31 92 ILE A CA 1
ATOM 717 C C . ILE A 1 92 ? 4.552 4.335 -4.886 1.00 92.31 92 ILE A C 1
ATOM 719 O O . ILE A 1 92 ? 5.112 5.255 -4.298 1.00 92.31 92 ILE A O 1
ATOM 723 N N . ARG A 1 93 ? 3.530 4.573 -5.716 1.00 90.44 93 ARG A N 1
ATOM 724 C CA . ARG A 1 93 ? 3.008 5.919 -5.999 1.00 90.44 93 ARG A CA 1
ATOM 725 C C . ARG A 1 93 ? 2.202 6.516 -4.840 1.00 90.44 93 ARG A C 1
ATOM 727 O O . ARG A 1 93 ? 1.656 7.598 -5.004 1.00 90.44 93 ARG A O 1
ATOM 734 N N . SER A 1 94 ? 2.040 5.815 -3.716 1.00 91.94 94 SER A N 1
ATOM 735 C CA . SER A 1 94 ? 1.410 6.372 -2.509 1.00 91.94 94 SER A CA 1
ATOM 736 C C . SER A 1 94 ? 2.337 7.307 -1.733 1.00 91.94 94 SER A C 1
ATOM 738 O O . SER A 1 94 ? 1.878 7.981 -0.815 1.00 91.94 94 SER A O 1
ATOM 740 N N . TYR A 1 95 ? 3.613 7.396 -2.123 1.00 93.56 95 TYR A N 1
ATOM 741 C CA . TYR A 1 95 ? 4.530 8.409 -1.616 1.00 93.56 95 TYR A CA 1
ATOM 742 C C . TYR A 1 95 ? 3.985 9.829 -1.812 1.00 93.56 95 TYR A C 1
ATOM 744 O O . TYR A 1 95 ? 3.418 10.168 -2.855 1.00 93.56 95 TYR A O 1
ATOM 752 N N . TRP A 1 96 ? 4.229 10.678 -0.820 1.00 91.88 96 TRP A N 1
ATOM 753 C CA . TRP A 1 96 ? 4.167 12.124 -0.959 1.00 91.88 96 TRP A CA 1
ATOM 754 C C . TRP A 1 96 ? 5.158 12.776 0.023 1.00 91.88 96 TRP A C 1
ATOM 756 O O . TRP A 1 96 ? 5.413 12.211 1.091 1.00 91.88 96 TRP A O 1
ATOM 766 N N . PRO A 1 97 ? 5.734 13.947 -0.314 1.00 90.94 97 PRO A N 1
ATOM 767 C CA . PRO A 1 97 ? 6.731 14.595 0.537 1.00 90.94 97 PRO A CA 1
ATOM 768 C C . PRO A 1 97 ? 6.183 14.934 1.932 1.00 90.94 97 PRO A C 1
ATOM 770 O O . PRO A 1 97 ? 5.164 15.602 2.048 1.00 90.94 97 PRO A O 1
ATOM 773 N N . GLY A 1 98 ? 6.859 14.512 3.000 1.00 87.56 98 GLY A N 1
ATOM 774 C CA . GLY A 1 98 ? 6.439 14.801 4.380 1.00 87.56 98 GLY A CA 1
ATOM 775 C C . GLY A 1 98 ? 5.404 13.828 4.956 1.00 87.56 98 GLY A C 1
ATOM 776 O O . GLY A 1 98 ? 4.920 14.039 6.070 1.00 87.56 98 GLY A O 1
ATOM 777 N N . MET A 1 99 ? 5.081 12.745 4.238 1.00 91.88 99 MET A N 1
ATOM 778 C CA . MET A 1 99 ? 4.294 11.645 4.796 1.00 91.88 99 MET A CA 1
ATOM 779 C C . MET A 1 99 ? 4.941 11.077 6.064 1.00 91.88 99 MET A C 1
ATOM 781 O O . MET A 1 99 ? 6.161 11.013 6.184 1.00 91.88 99 MET A O 1
ATOM 785 N N . GLY A 1 100 ? 4.124 10.654 7.020 1.00 92.44 100 GLY A N 1
ATOM 786 C CA . GLY A 1 100 ? 4.548 10.097 8.299 1.00 92.44 100 GLY A CA 1
ATOM 787 C C . GLY A 1 100 ? 4.991 11.127 9.337 1.00 92.44 100 GLY A C 1
ATOM 788 O O . GLY A 1 100 ? 5.033 10.785 10.519 1.00 92.44 100 GLY A O 1
ATOM 789 N N . GLN A 1 101 ? 5.274 12.381 8.962 1.00 91.62 101 GLN A N 1
ATOM 790 C CA . GLN A 1 101 ? 5.799 13.387 9.892 1.00 91.62 101 GLN A CA 1
ATOM 791 C C . GLN A 1 101 ? 4.859 13.634 11.080 1.00 91.62 101 GLN A C 1
ATOM 793 O O . GLN A 1 101 ? 5.313 13.759 12.219 1.00 91.62 101 GLN A O 1
ATOM 798 N N . GLN A 1 102 ? 3.545 13.690 10.842 1.00 90.75 102 GLN A N 1
ATOM 799 C CA . GLN A 1 102 ? 2.583 13.916 11.921 1.00 90.75 102 GLN A CA 1
ATOM 800 C C . GLN A 1 102 ? 2.350 12.637 12.730 1.00 90.75 102 GLN A C 1
ATOM 802 O O . GLN A 1 102 ? 2.223 12.697 13.953 1.00 90.75 102 GLN A O 1
ATOM 807 N N . LEU A 1 103 ? 2.333 11.477 12.064 1.00 93.50 103 LEU A N 1
ATOM 808 C CA . LEU A 1 103 ? 2.121 10.179 12.711 1.00 93.50 103 LEU A CA 1
ATOM 809 C C . LEU A 1 103 ? 3.300 9.741 13.587 1.00 93.50 103 LEU A C 1
ATOM 811 O O . LEU A 1 103 ? 3.076 9.071 14.592 1.00 93.50 103 LEU A O 1
ATOM 815 N N . LEU A 1 104 ? 4.530 10.181 13.296 1.00 94.69 104 LEU A N 1
ATOM 816 C CA . LEU A 1 104 ? 5.710 9.957 14.148 1.00 94.69 104 LEU A CA 1
ATOM 817 C C . LEU A 1 104 ? 5.565 10.518 15.568 1.00 94.69 104 LEU A C 1
ATOM 819 O O . LEU A 1 104 ? 6.311 10.129 16.464 1.00 94.69 104 LEU A O 1
ATOM 823 N N . ARG A 1 105 ? 4.607 11.419 15.797 1.00 91.94 105 ARG A N 1
ATOM 824 C CA . ARG A 1 105 ? 4.299 11.931 17.134 1.00 91.94 105 ARG A CA 1
ATOM 825 C C . ARG A 1 105 ? 3.498 10.937 17.981 1.00 91.94 105 ARG A C 1
ATOM 827 O O . ARG A 1 105 ? 3.444 11.115 19.192 1.00 91.94 105 ARG A O 1
ATOM 834 N N . ILE A 1 106 ? 2.896 9.907 17.378 1.00 93.06 106 ILE A N 1
ATOM 835 C CA . ILE A 1 106 ? 2.236 8.810 18.097 1.00 93.06 106 ILE A CA 1
ATOM 836 C C . ILE A 1 106 ? 3.321 7.825 18.571 1.00 93.06 106 ILE A C 1
ATOM 838 O O . ILE A 1 106 ? 3.989 7.218 17.725 1.00 93.06 106 ILE A O 1
ATOM 842 N N . PRO A 1 107 ? 3.486 7.577 19.886 1.00 94.31 107 PRO A N 1
ATOM 843 C CA . PRO A 1 107 ? 4.564 6.724 20.397 1.00 94.31 107 PRO A CA 1
ATOM 844 C C . PRO A 1 107 ? 4.564 5.309 19.803 1.00 94.31 107 PRO A C 1
ATOM 846 O O . PRO A 1 107 ? 5.607 4.788 19.410 1.00 94.31 107 PRO A O 1
ATOM 849 N N . ALA A 1 108 ? 3.386 4.689 19.671 1.00 95.38 108 ALA A N 1
ATOM 850 C CA . ALA A 1 108 ? 3.256 3.350 19.099 1.00 95.38 108 ALA A CA 1
ATOM 851 C C . ALA A 1 108 ? 3.675 3.279 17.618 1.00 95.38 108 ALA A C 1
ATOM 853 O O . ALA A 1 108 ? 4.231 2.261 17.197 1.00 95.38 108 ALA A O 1
ATOM 854 N N . PHE A 1 109 ? 3.427 4.350 16.854 1.00 96.50 109 PHE A N 1
ATOM 855 C CA . PHE A 1 109 ? 3.859 4.489 15.463 1.00 96.50 109 PHE A CA 1
ATOM 856 C C . PHE A 1 109 ? 5.380 4.652 15.404 1.00 96.50 109 PHE A C 1
ATOM 858 O O . PHE A 1 109 ? 6.061 3.876 14.733 1.00 96.50 109 PHE A O 1
ATOM 865 N N . LYS A 1 110 ? 5.921 5.603 16.179 1.00 97.31 110 LYS A N 1
ATOM 866 C CA . LYS A 1 110 ? 7.358 5.888 16.244 1.00 97.31 110 LYS A CA 1
ATOM 867 C C . LYS A 1 110 ? 8.178 4.649 16.606 1.00 97.31 110 LYS A C 1
ATOM 869 O O . LYS A 1 110 ? 9.149 4.352 15.923 1.00 97.31 110 LYS A O 1
ATOM 874 N N . ASN A 1 111 ? 7.759 3.890 17.618 1.00 97.38 111 ASN A N 1
ATOM 875 C CA . ASN A 1 111 ? 8.480 2.692 18.055 1.00 97.38 111 ASN A CA 1
ATOM 876 C C . ASN A 1 111 ? 8.599 1.646 16.934 1.00 97.38 111 ASN A C 1
ATOM 878 O O . ASN A 1 111 ? 9.661 1.065 16.737 1.00 97.38 111 ASN A O 1
ATOM 882 N N . SER A 1 112 ? 7.532 1.422 16.157 1.00 97.88 112 SER A N 1
ATOM 883 C CA . SER A 1 112 ? 7.614 0.515 15.003 1.00 97.88 112 SER A CA 1
ATOM 884 C C . SER A 1 112 ? 8.452 1.103 13.866 1.00 97.88 112 SER A C 1
ATOM 886 O O . SER A 1 112 ? 9.097 0.353 13.130 1.00 97.88 112 SER A O 1
ATOM 888 N N . PHE A 1 113 ? 8.424 2.426 13.692 1.00 98.50 113 PHE A N 1
ATOM 889 C CA . PHE A 1 113 ? 9.220 3.117 12.684 1.00 98.50 113 PHE A CA 1
ATOM 890 C C . PHE A 1 113 ? 10.721 3.037 12.996 1.00 98.50 113 PHE A C 1
ATOM 892 O O . PHE A 1 113 ? 11.506 2.777 12.090 1.00 98.50 113 PHE A O 1
ATOM 899 N N . ASP A 1 114 ? 11.114 3.146 14.271 1.00 98.56 114 ASP A N 1
ATOM 900 C CA . ASP A 1 114 ? 12.499 2.969 14.735 1.00 98.56 114 ASP A CA 1
ATOM 901 C C . ASP A 1 114 ? 13.069 1.603 14.319 1.00 98.56 114 ASP A C 1
ATOM 903 O O . ASP A 1 114 ? 14.204 1.504 13.852 1.00 98.56 114 ASP A O 1
ATOM 907 N N . GLU A 1 115 ? 12.268 0.540 14.422 1.00 98.25 115 GLU A N 1
ATOM 908 C CA . GLU A 1 115 ? 12.676 -0.796 13.978 1.00 98.25 115 GLU A CA 1
ATOM 909 C C . GLU A 1 115 ? 12.825 -0.891 12.450 1.00 98.25 115 GLU A C 1
ATOM 911 O O . GLU A 1 115 ? 13.735 -1.565 11.963 1.00 98.25 115 GLU A O 1
ATOM 916 N N . CYS A 1 116 ? 11.968 -0.202 11.685 1.00 98.62 116 CYS A N 1
ATOM 917 C CA . CYS A 1 116 ? 12.108 -0.117 10.229 1.00 98.62 116 CYS A CA 1
ATOM 918 C C . CYS A 1 116 ? 13.373 0.660 9.838 1.00 98.62 116 CYS A C 1
ATOM 920 O O . CYS A 1 116 ? 14.081 0.240 8.926 1.00 98.62 116 CYS A O 1
ATOM 922 N N . ALA A 1 117 ? 13.676 1.755 10.545 1.00 98.44 117 ALA A N 1
ATOM 923 C CA . ALA A 1 117 ? 14.859 2.582 10.310 1.00 98.44 117 ALA A CA 1
ATOM 924 C C . ALA A 1 117 ? 16.142 1.789 10.561 1.00 98.44 117 ALA A C 1
ATOM 926 O O . ALA A 1 117 ? 17.016 1.717 9.697 1.00 98.44 117 ALA A O 1
ATOM 927 N N . LYS A 1 118 ? 16.199 1.078 11.690 1.00 98.44 118 LYS A N 1
ATOM 928 C CA . LYS A 1 118 ? 17.323 0.202 12.030 1.00 98.44 118 LYS A CA 1
ATOM 929 C C . LYS A 1 118 ? 17.571 -0.887 10.978 1.00 98.44 118 LYS A C 1
ATOM 931 O O . LYS A 1 118 ? 18.716 -1.248 10.728 1.00 98.44 118 LYS A O 1
ATOM 936 N N . ALA A 1 119 ? 16.519 -1.410 10.343 1.00 98.25 119 ALA A N 1
ATOM 937 C CA . ALA A 1 119 ? 16.645 -2.470 9.341 1.00 98.25 119 ALA A CA 1
ATOM 938 C C . ALA A 1 119 ? 17.335 -2.026 8.036 1.00 98.25 119 ALA A C 1
ATOM 940 O O . ALA A 1 119 ? 17.821 -2.882 7.294 1.00 98.25 119 ALA A O 1
ATOM 941 N N . VAL A 1 120 ? 17.377 -0.719 7.747 1.00 98.06 120 VAL A N 1
ATOM 942 C CA . VAL A 1 120 ? 17.973 -0.167 6.515 1.00 98.06 120 VAL A CA 1
ATOM 943 C C . VAL A 1 120 ? 19.201 0.711 6.750 1.00 98.06 120 VAL A C 1
ATOM 945 O O . VAL A 1 120 ? 19.884 1.059 5.789 1.00 98.06 120 VAL A O 1
ATOM 948 N N . GLU A 1 121 ? 19.542 0.995 8.009 1.00 97.19 121 GLU A N 1
ATOM 949 C CA . GLU A 1 121 ? 20.720 1.783 8.398 1.00 97.19 121 GLU A CA 1
ATOM 950 C C . GLU A 1 121 ? 22.018 1.225 7.787 1.00 97.19 121 GLU A C 1
ATOM 952 O O . GLU A 1 121 ? 22.852 1.973 7.281 1.00 97.19 121 GLU A O 1
ATOM 957 N N . MET A 1 122 ? 22.154 -0.107 7.726 1.00 96.88 122 MET A N 1
ATOM 958 C CA . MET A 1 122 ? 23.322 -0.776 7.132 1.00 96.88 122 MET A CA 1
ATOM 959 C C . MET A 1 122 ? 23.529 -0.480 5.637 1.00 96.88 122 MET A C 1
ATOM 961 O O . MET A 1 122 ? 24.612 -0.723 5.108 1.00 96.88 122 MET A O 1
ATOM 965 N N . PHE A 1 123 ? 22.501 0.026 4.953 1.00 97.88 123 PHE A N 1
ATOM 966 C CA . PHE A 1 123 ? 22.567 0.432 3.553 1.00 97.88 123 PHE A CA 1
ATOM 967 C C . PHE A 1 123 ? 22.839 1.930 3.369 1.00 97.88 123 PHE A C 1
ATOM 969 O O . PHE A 1 123 ? 22.853 2.406 2.234 1.00 97.88 123 PHE A O 1
ATOM 976 N N . GLY A 1 124 ? 23.047 2.668 4.465 1.00 97.56 124 GLY A N 1
ATOM 977 C CA . GLY A 1 124 ? 23.251 4.114 4.455 1.00 97.56 124 GLY A CA 1
ATOM 978 C C . GLY A 1 124 ? 21.968 4.922 4.252 1.00 97.56 124 GLY A C 1
ATOM 979 O O . GLY A 1 124 ? 22.054 6.067 3.819 1.00 97.56 124 GLY A O 1
ATOM 980 N N . ILE A 1 125 ? 20.796 4.337 4.524 1.00 97.94 125 ILE A N 1
ATOM 981 C CA . ILE A 1 125 ? 19.504 5.029 4.431 1.00 97.94 125 ILE A CA 1
ATOM 982 C C . ILE A 1 125 ? 19.098 5.536 5.811 1.00 97.94 125 ILE A C 1
ATOM 984 O O . ILE A 1 125 ? 18.919 4.746 6.739 1.00 97.94 125 ILE A O 1
ATOM 988 N N . ASP A 1 126 ? 18.877 6.844 5.910 1.00 97.75 126 ASP A N 1
ATOM 989 C CA . ASP A 1 126 ? 18.251 7.479 7.065 1.00 97.75 126 ASP A CA 1
ATOM 990 C C . ASP A 1 126 ? 16.754 7.692 6.788 1.00 97.75 126 ASP A C 1
ATOM 992 O O . ASP A 1 126 ? 16.355 8.607 6.069 1.00 97.75 126 ASP A O 1
ATOM 996 N N . LEU A 1 127 ? 15.901 6.830 7.355 1.00 97.31 127 LEU A N 1
ATOM 997 C CA . LEU A 1 127 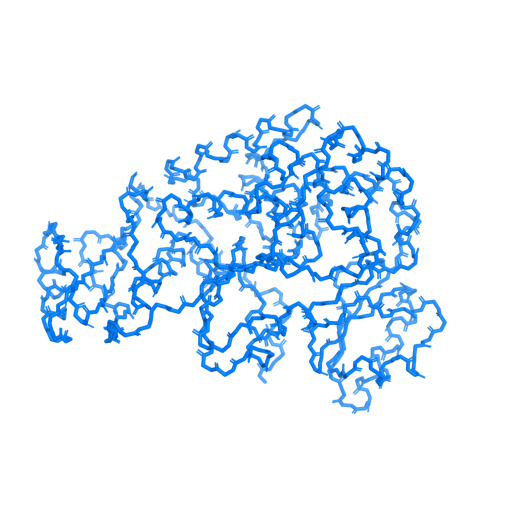? 14.449 6.946 7.183 1.00 97.31 127 LEU A CA 1
ATOM 998 C C . LEU A 1 127 ? 13.866 8.241 7.759 1.00 97.31 127 LEU A C 1
ATOM 1000 O O . LEU A 1 127 ? 12.825 8.696 7.283 1.00 97.31 127 LEU A O 1
ATOM 1004 N N . TYR A 1 128 ? 14.484 8.807 8.796 1.00 97.25 128 TYR A N 1
ATOM 1005 C CA . TYR A 1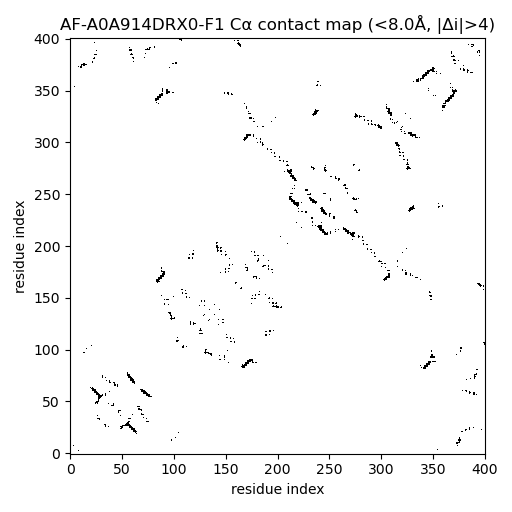 128 ? 14.013 10.053 9.384 1.00 97.25 128 TYR A CA 1
ATOM 1006 C C . TYR A 1 128 ? 14.318 11.232 8.468 1.00 97.25 128 TYR A C 1
ATOM 1008 O O . TYR A 1 128 ? 13.457 12.098 8.301 1.00 97.25 128 TYR A O 1
ATOM 1016 N N . ASP A 1 129 ? 15.483 11.234 7.821 1.00 96.25 129 ASP A N 1
ATOM 1017 C CA . ASP A 1 129 ? 15.829 12.239 6.813 1.00 96.25 129 ASP A CA 1
ATOM 1018 C C . ASP A 1 129 ? 14.817 12.249 5.655 1.00 96.25 129 ASP A C 1
ATOM 1020 O O . ASP A 1 129 ? 14.329 13.311 5.275 1.00 96.25 129 ASP A O 1
ATOM 1024 N N . LEU A 1 130 ? 14.377 11.071 5.190 1.00 95.94 130 LEU A N 1
ATOM 1025 C CA . LEU A 1 130 ? 13.355 10.960 4.137 1.00 95.94 130 LEU A CA 1
ATOM 1026 C C . LEU A 1 130 ? 11.993 11.571 4.520 1.00 95.94 130 LEU A C 1
ATOM 1028 O O . LEU A 1 130 ? 11.233 11.958 3.630 1.00 95.94 130 LEU A O 1
ATOM 1032 N N . ILE A 1 131 ? 11.668 11.651 5.816 1.00 93.81 131 ILE A N 1
ATOM 1033 C CA . ILE A 1 131 ? 10.434 12.279 6.314 1.00 93.81 131 ILE A CA 1
ATOM 1034 C C . ILE A 1 131 ? 10.627 13.778 6.565 1.00 93.81 131 ILE A C 1
ATOM 1036 O O . ILE A 1 131 ? 9.750 14.568 6.214 1.00 93.81 131 ILE A O 1
ATOM 1040 N N . TYR A 1 132 ? 11.738 14.175 7.193 1.00 92.50 132 TYR A N 1
ATOM 1041 C CA . TYR A 1 132 ? 11.958 15.555 7.643 1.00 92.50 132 TYR A CA 1
ATOM 1042 C C . TYR A 1 132 ? 12.578 16.469 6.580 1.00 92.50 132 TYR A C 1
ATOM 1044 O O . TYR A 1 132 ? 12.339 17.676 6.615 1.00 92.50 132 TYR A O 1
ATOM 1052 N N . HIS A 1 133 ? 13.299 15.909 5.609 1.00 92.62 133 HIS A N 1
ATOM 1053 C CA . HIS A 1 133 ? 13.871 16.624 4.467 1.00 92.62 133 HIS A CA 1
ATOM 1054 C C . HIS A 1 133 ? 13.421 15.978 3.146 1.00 92.62 133 HIS A C 1
ATOM 1056 O O . HIS A 1 133 ? 14.242 15.532 2.339 1.00 92.62 133 HIS A O 1
ATOM 1062 N N . PRO A 1 134 ? 12.100 15.892 2.906 1.00 91.44 134 PRO A N 1
ATOM 1063 C CA . PRO A 1 134 ? 11.579 15.130 1.791 1.00 91.44 134 PRO A CA 1
ATOM 1064 C C . PRO A 1 134 ? 11.867 15.838 0.465 1.00 91.44 134 PRO A C 1
ATOM 1066 O O . PRO A 1 134 ? 11.748 17.060 0.341 1.00 91.44 134 PRO A O 1
ATOM 1069 N N . LYS A 1 135 ? 12.179 15.048 -0.561 1.00 90.19 135 LYS A N 1
ATOM 1070 C CA . LYS A 1 135 ? 12.303 15.533 -1.939 1.00 90.19 135 LYS A CA 1
ATOM 1071 C C . LYS A 1 135 ? 10.947 15.499 -2.649 1.00 90.19 135 LYS A C 1
ATOM 1073 O O . LYS A 1 135 ? 10.116 14.646 -2.309 1.00 90.19 135 LYS A O 1
ATOM 1078 N N . PRO A 1 136 ? 10.708 16.368 -3.649 1.00 89.81 136 PRO A N 1
ATOM 1079 C CA . PRO A 1 136 ? 9.611 16.190 -4.596 1.00 89.81 136 PRO A CA 1
ATOM 1080 C C . PRO A 1 136 ? 9.584 14.766 -5.166 1.00 89.81 136 PRO A C 1
ATOM 1082 O O . PRO A 1 136 ? 10.623 14.119 -5.282 1.00 89.81 136 PRO A O 1
ATOM 1085 N N . ASP A 1 137 ? 8.396 14.274 -5.527 1.00 88.38 137 ASP A N 1
ATOM 1086 C CA . ASP A 1 137 ? 8.224 12.884 -5.981 1.00 88.38 137 ASP A CA 1
ATOM 1087 C C . ASP A 1 137 ? 9.111 12.531 -7.190 1.00 88.38 137 ASP A C 1
ATOM 1089 O O . ASP A 1 137 ? 9.727 11.469 -7.231 1.00 88.38 137 ASP A O 1
ATOM 1093 N N . GLU A 1 138 ? 9.231 13.461 -8.136 1.00 86.94 138 GLU A N 1
ATOM 1094 C CA . GLU A 1 138 ? 10.052 13.326 -9.346 1.00 86.94 138 GLU A CA 1
ATOM 1095 C C . GLU A 1 138 ? 11.569 13.301 -9.075 1.00 86.94 138 GLU A C 1
ATOM 1097 O O . GLU A 1 138 ? 12.335 12.774 -9.879 1.00 86.94 138 GLU A O 1
ATOM 1102 N N . GLU A 1 139 ? 12.009 13.831 -7.930 1.00 90.25 139 GLU A N 1
ATOM 1103 C CA . GLU A 1 139 ? 13.420 13.898 -7.530 1.00 90.25 139 GLU A CA 1
ATOM 1104 C C . GLU A 1 139 ? 13.819 12.779 -6.558 1.00 90.25 139 GLU A C 1
ATOM 1106 O O . GLU A 1 139 ? 15.001 12.622 -6.225 1.00 90.25 139 GLU A O 1
ATOM 1111 N N . MET A 1 140 ? 12.847 12.016 -6.051 1.00 92.25 140 MET A N 1
ATOM 1112 C CA . MET A 1 140 ? 13.110 10.987 -5.058 1.00 92.25 140 MET A CA 1
ATOM 1113 C C . MET A 1 140 ? 13.763 9.759 -5.694 1.00 92.25 140 MET A C 1
ATOM 1115 O O . MET A 1 140 ? 13.287 9.209 -6.690 1.00 92.25 140 MET A O 1
ATOM 1119 N N . ASP A 1 141 ? 14.844 9.282 -5.075 1.00 94.56 141 ASP A N 1
ATOM 1120 C CA . ASP A 1 141 ? 15.484 8.045 -5.499 1.00 94.56 141 ASP A CA 1
ATOM 1121 C C . ASP A 1 141 ? 14.526 6.855 -5.344 1.00 94.56 141 ASP A C 1
ATOM 1123 O O . ASP A 1 141 ? 13.787 6.741 -4.363 1.00 94.56 141 ASP A O 1
ATOM 1127 N N . ILE A 1 142 ? 14.548 5.938 -6.312 1.00 95.25 142 ILE A N 1
ATOM 1128 C CA . ILE A 1 142 ? 13.655 4.776 -6.314 1.00 95.25 142 ILE A CA 1
ATOM 1129 C C . ILE A 1 142 ? 13.862 3.876 -5.087 1.00 95.25 142 ILE A C 1
ATOM 1131 O O . ILE A 1 142 ? 12.891 3.297 -4.597 1.00 95.25 142 ILE A O 1
ATOM 1135 N N . VAL A 1 143 ? 15.097 3.768 -4.580 1.00 98.06 143 VAL A N 1
ATOM 1136 C CA . VAL A 1 143 ? 15.417 2.988 -3.378 1.00 98.06 143 VAL A CA 1
ATOM 1137 C C . VAL A 1 143 ? 14.745 3.623 -2.171 1.00 98.06 143 VAL A C 1
ATOM 1139 O O . VAL A 1 143 ? 13.971 2.953 -1.485 1.00 98.06 143 VAL A O 1
ATOM 1142 N N . ASP A 1 144 ? 14.985 4.920 -1.970 1.00 97.62 144 ASP A N 1
ATOM 1143 C CA . ASP A 1 144 ? 14.434 5.695 -0.860 1.00 97.62 144 ASP A CA 1
ATOM 1144 C C . ASP A 1 144 ? 12.908 5.606 -0.861 1.00 97.62 144 ASP A C 1
ATOM 1146 O O . ASP A 1 144 ? 12.306 5.258 0.156 1.00 97.62 144 ASP A O 1
ATOM 1150 N N . LYS A 1 145 ? 12.284 5.811 -2.030 1.00 96.62 145 LYS A N 1
ATOM 1151 C CA . LYS A 1 145 ? 10.830 5.753 -2.218 1.00 96.62 145 LYS A CA 1
ATOM 1152 C C . LYS A 1 145 ? 10.244 4.383 -1.866 1.00 96.62 145 LYS A C 1
ATOM 1154 O O . LYS A 1 145 ? 9.234 4.310 -1.167 1.00 96.62 145 LYS A O 1
ATOM 1159 N N . MET A 1 146 ? 10.858 3.286 -2.323 1.00 97.69 146 MET A N 1
ATOM 1160 C CA . MET A 1 146 ? 10.390 1.929 -2.000 1.00 97.69 146 MET A CA 1
ATOM 1161 C C . MET A 1 146 ? 10.486 1.630 -0.508 1.00 97.69 146 MET A C 1
ATOM 1163 O O . MET A 1 146 ? 9.557 1.066 0.075 1.00 97.69 146 MET A O 1
ATOM 1167 N N . VAL A 1 147 ? 11.603 2.012 0.101 1.00 98.38 147 VAL A N 1
ATOM 1168 C CA . VAL A 1 147 ? 11.902 1.754 1.505 1.00 98.38 147 VAL A CA 1
ATOM 1169 C C . VAL A 1 147 ? 10.964 2.548 2.419 1.00 98.38 147 VAL A C 1
ATOM 1171 O O . VAL A 1 147 ? 10.338 1.952 3.298 1.00 98.38 147 VAL A O 1
ATOM 1174 N N . ILE A 1 148 ? 10.761 3.847 2.173 1.00 98.06 148 ILE A N 1
ATOM 1175 C CA . ILE A 1 148 ? 9.881 4.662 3.020 1.00 98.06 148 ILE A CA 1
ATOM 1176 C C . ILE A 1 148 ? 8.404 4.273 2.875 1.00 98.06 148 ILE A C 1
ATOM 1178 O O . ILE A 1 148 ? 7.698 4.155 3.875 1.00 98.06 148 ILE A O 1
ATOM 1182 N N . VAL A 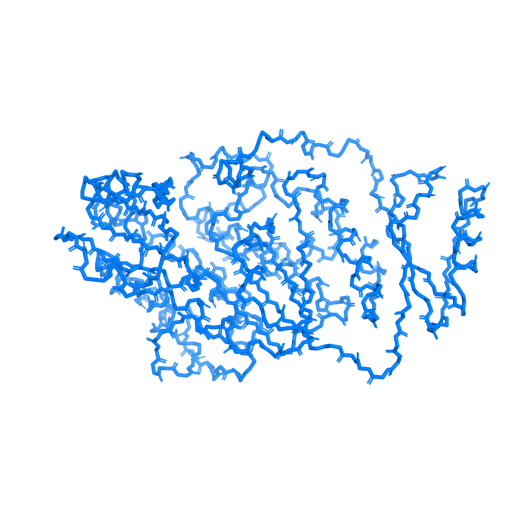1 149 ? 7.925 3.986 1.657 1.00 97.94 149 VAL A N 1
ATOM 1183 C CA . VAL A 1 149 ? 6.541 3.528 1.441 1.00 97.94 149 VAL A CA 1
ATOM 1184 C C . VAL A 1 149 ? 6.309 2.181 2.129 1.00 97.94 149 VAL A C 1
ATOM 1186 O O . VAL A 1 149 ? 5.273 1.981 2.762 1.00 97.94 149 VAL A O 1
ATOM 1189 N N . THR A 1 150 ? 7.280 1.267 2.067 1.00 98.75 150 THR A N 1
ATOM 1190 C CA . THR A 1 150 ? 7.208 -0.028 2.764 1.00 98.75 150 THR A CA 1
ATOM 1191 C C . THR A 1 150 ? 7.165 0.149 4.283 1.00 98.75 150 THR A C 1
ATOM 1193 O O . THR A 1 150 ? 6.315 -0.457 4.936 1.00 98.75 150 THR A O 1
ATOM 1196 N N . ALA A 1 151 ? 8.002 1.026 4.849 1.00 98.62 151 ALA A N 1
ATOM 1197 C CA . ALA A 1 151 ? 7.977 1.333 6.280 1.00 98.62 151 ALA A CA 1
ATOM 1198 C C . ALA A 1 151 ? 6.593 1.830 6.729 1.00 98.62 151 ALA A C 1
ATOM 1200 O O . ALA A 1 151 ? 6.055 1.346 7.724 1.00 98.62 151 ALA A O 1
ATOM 1201 N N . MET A 1 152 ? 5.970 2.730 5.960 1.00 98.12 152 MET A N 1
ATOM 1202 C CA . MET A 1 152 ? 4.632 3.247 6.267 1.00 98.12 152 MET A CA 1
ATOM 1203 C C . MET A 1 152 ? 3.569 2.141 6.288 1.00 98.12 152 MET A C 1
ATOM 1205 O O . MET A 1 152 ? 2.770 2.077 7.224 1.00 98.12 152 MET A O 1
ATOM 1209 N N . HIS A 1 153 ? 3.582 1.228 5.312 1.00 98.38 153 HIS A N 1
ATOM 1210 C CA . HIS A 1 153 ? 2.670 0.080 5.290 1.00 98.38 153 HIS A CA 1
ATOM 1211 C C . HIS A 1 153 ? 2.842 -0.838 6.508 1.00 98.38 153 HIS A C 1
ATOM 1213 O O . HIS A 1 153 ? 1.846 -1.236 7.119 1.00 98.38 153 HIS A O 1
ATOM 1219 N N . ILE A 1 154 ? 4.086 -1.154 6.884 1.00 98.62 154 ILE A N 1
ATOM 1220 C CA . ILE A 1 154 ? 4.398 -1.983 8.058 1.00 98.62 154 ILE A CA 1
ATOM 1221 C C . ILE A 1 154 ? 3.873 -1.315 9.329 1.00 98.62 154 ILE A C 1
ATOM 1223 O O . ILE A 1 154 ? 3.107 -1.920 10.078 1.00 98.62 154 ILE A O 1
ATOM 1227 N N . VAL A 1 155 ? 4.261 -0.060 9.565 1.00 98.19 155 VAL A N 1
ATOM 1228 C CA . V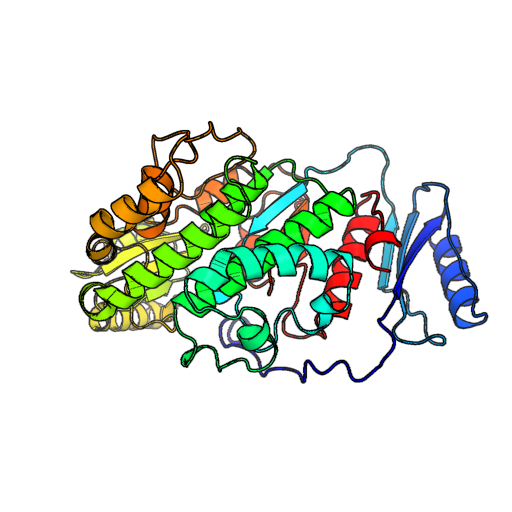AL A 1 155 ? 3.955 0.653 10.811 1.00 98.19 155 VAL A CA 1
ATOM 1229 C C . VAL A 1 155 ? 2.448 0.844 10.978 1.00 98.19 155 VAL A C 1
ATOM 1231 O O . VAL A 1 155 ? 1.915 0.612 12.064 1.00 98.19 155 VAL A O 1
ATOM 1234 N N . MET A 1 156 ? 1.733 1.195 9.906 1.00 97.81 156 MET A N 1
ATOM 1235 C CA . MET A 1 156 ? 0.272 1.310 9.946 1.00 97.81 156 MET A CA 1
ATOM 1236 C C . MET A 1 156 ? -0.411 -0.043 10.167 1.00 97.81 156 MET A C 1
ATOM 1238 O O . MET A 1 156 ? -1.394 -0.112 10.903 1.00 97.81 156 MET A O 1
ATOM 1242 N N . THR A 1 157 ? 0.126 -1.127 9.598 1.00 98.19 157 THR A N 1
ATOM 1243 C CA . THR A 1 157 ? -0.370 -2.488 9.861 1.00 98.19 157 THR A CA 1
ATOM 1244 C C . THR A 1 157 ? -0.219 -2.855 11.332 1.00 98.19 157 THR A C 1
ATOM 1246 O O . THR A 1 157 ? -1.169 -3.343 11.943 1.00 98.19 157 THR A O 1
ATOM 1249 N N . GLU A 1 158 ? 0.952 -2.611 11.926 1.00 97.44 158 GLU A N 1
ATOM 1250 C CA . GLU A 1 158 ? 1.172 -2.865 13.352 1.00 97.44 158 GLU A CA 1
ATOM 1251 C C . GLU A 1 158 ? 0.257 -2.027 14.231 1.00 97.44 158 GLU A C 1
ATOM 1253 O O . GLU A 1 158 ? -0.280 -2.536 15.215 1.00 97.44 158 GLU A O 1
ATOM 1258 N N . LEU A 1 159 ? 0.071 -0.754 13.882 1.00 97.06 159 LEU A N 1
ATOM 1259 C CA . LEU A 1 159 ? -0.786 0.147 14.634 1.00 97.06 159 LEU A CA 1
ATOM 1260 C C . LEU A 1 159 ? -2.239 -0.343 14.616 1.00 97.06 159 LEU A C 1
ATOM 1262 O O . LEU A 1 159 ? -2.835 -0.487 15.681 1.00 97.06 159 LEU A O 1
ATOM 1266 N N . LEU A 1 160 ? -2.775 -0.714 13.447 1.00 97.69 160 LEU A N 1
ATOM 1267 C CA . LEU A 1 160 ? -4.109 -1.314 13.335 1.00 97.69 160 LEU A CA 1
ATOM 1268 C C . LEU A 1 160 ? -4.235 -2.613 14.146 1.00 97.69 160 LEU A C 1
ATOM 1270 O O . LEU A 1 160 ? -5.179 -2.751 14.926 1.00 97.69 160 LEU A O 1
ATOM 1274 N N . LYS A 1 161 ? -3.257 -3.527 14.043 1.00 96.06 161 LYS A N 1
ATOM 1275 C CA . LYS A 1 161 ? -3.235 -4.775 14.829 1.00 96.06 161 LYS A CA 1
ATOM 1276 C C . LYS A 1 161 ? -3.228 -4.480 16.342 1.00 96.06 161 LYS A C 1
ATOM 1278 O O . LYS A 1 161 ? -4.017 -5.063 17.082 1.00 96.06 161 LYS A O 1
ATOM 1283 N N . LYS A 1 162 ? -2.405 -3.533 16.818 1.00 96.06 162 LYS A N 1
ATOM 1284 C CA . LYS A 1 162 ? -2.376 -3.089 18.233 1.00 96.06 162 LYS A CA 1
ATOM 1285 C C . LYS A 1 162 ? -3.712 -2.485 18.675 1.00 96.06 162 LYS A C 1
ATOM 1287 O O . LYS A 1 162 ? -4.120 -2.667 19.821 1.00 96.06 162 LYS A O 1
ATOM 1292 N N . MET A 1 163 ? -4.416 -1.833 17.753 1.00 94.88 163 MET A N 1
ATOM 1293 C CA . MET A 1 163 ? -5.748 -1.264 17.958 1.00 94.88 163 MET A CA 1
ATOM 1294 C C . MET A 1 163 ? -6.887 -2.291 17.871 1.00 94.88 163 MET A C 1
ATOM 1296 O O . MET A 1 163 ? -8.050 -1.892 17.918 1.00 94.88 163 MET A O 1
ATOM 1300 N N . ASN A 1 164 ? -6.565 -3.591 17.805 1.00 93.81 164 ASN A N 1
ATOM 1301 C CA . ASN A 1 164 ? -7.507 -4.709 17.695 1.00 93.81 164 ASN A CA 1
ATOM 1302 C C . ASN A 1 164 ? -8.262 -4.766 16.348 1.00 93.81 164 ASN A C 1
ATOM 1304 O O . ASN A 1 164 ? -9.359 -5.314 16.258 1.00 93.81 164 ASN A O 1
ATOM 1308 N N . ILE A 1 165 ? -7.663 -4.218 15.287 1.00 95.56 165 ILE A N 1
ATOM 1309 C CA . ILE A 1 165 ? -8.150 -4.310 13.907 1.00 95.56 165 ILE A CA 1
ATOM 1310 C C . ILE A 1 165 ? -7.267 -5.308 13.158 1.00 95.56 165 ILE A C 1
ATOM 1312 O O . ILE A 1 165 ? -6.119 -5.017 12.818 1.00 95.56 165 ILE A O 1
ATOM 1316 N N . HIS A 1 166 ? -7.804 -6.501 12.912 1.00 95.56 166 HIS A N 1
ATOM 1317 C CA . HIS A 1 166 ? -7.098 -7.592 12.243 1.00 95.56 166 HIS A CA 1
ATOM 1318 C C . HIS A 1 166 ? -7.747 -7.898 10.890 1.00 95.56 166 HIS A C 1
ATOM 1320 O O . HIS A 1 166 ? -8.973 -7.950 10.824 1.00 95.56 166 HIS A O 1
ATOM 1326 N N . PRO A 1 167 ? -6.958 -8.126 9.826 1.00 96.88 167 PRO A N 1
ATOM 1327 C CA . PRO A 1 167 ? -7.506 -8.493 8.532 1.00 96.88 167 PRO A CA 1
ATOM 1328 C C . PRO A 1 167 ? -7.932 -9.969 8.493 1.00 96.88 167 PRO A C 1
ATOM 1330 O O . PRO A 1 167 ? -7.217 -10.871 8.952 1.00 96.88 167 PRO A O 1
ATOM 1333 N N . ASP A 1 168 ? -9.076 -10.206 7.864 1.00 97.12 168 ASP A N 1
ATOM 1334 C CA . ASP A 1 168 ? -9.543 -11.517 7.410 1.00 97.12 168 ASP A CA 1
ATOM 1335 C C . ASP A 1 168 ? -8.959 -11.873 6.039 1.00 97.12 168 ASP A C 1
ATOM 1337 O O . ASP A 1 168 ? -8.758 -13.049 5.740 1.00 97.12 168 ASP A O 1
ATOM 1341 N N . GLY A 1 169 ? -8.624 -10.860 5.238 1.00 98.12 169 GLY A N 1
ATOM 1342 C CA . GLY A 1 169 ? -7.895 -10.998 3.983 1.00 98.12 169 GLY A CA 1
ATOM 1343 C C . GLY A 1 169 ? -7.033 -9.775 3.684 1.00 98.12 169 GLY A C 1
ATOM 1344 O O . GLY A 1 169 ? -7.212 -8.710 4.277 1.00 98.12 169 GLY A O 1
ATOM 1345 N N . PHE A 1 170 ? -6.069 -9.915 2.781 1.00 97.75 170 PHE A N 1
ATOM 1346 C CA . PHE A 1 170 ? -5.274 -8.779 2.325 1.00 97.75 170 PHE A CA 1
ATOM 1347 C C . PHE A 1 170 ? -4.751 -8.938 0.902 1.00 97.75 170 PHE A C 1
ATOM 1349 O O . PHE A 1 170 ? -4.558 -10.050 0.403 1.00 97.75 170 PHE A O 1
ATOM 1356 N N . ILE A 1 171 ? -4.552 -7.789 0.255 1.00 97.50 171 ILE A N 1
ATOM 1357 C CA . ILE A 1 171 ? -4.133 -7.656 -1.141 1.00 97.50 171 ILE A CA 1
ATOM 1358 C C . ILE A 1 171 ? -3.035 -6.597 -1.229 1.00 97.50 171 ILE A C 1
ATOM 1360 O O . ILE A 1 171 ? -3.146 -5.520 -0.638 1.00 97.50 171 ILE A O 1
ATOM 1364 N N . GLY A 1 172 ? -1.993 -6.886 -2.005 1.00 96.50 172 GLY A N 1
ATOM 1365 C CA . GLY A 1 172 ? -0.919 -5.949 -2.309 1.00 96.50 172 GLY A CA 1
ATOM 1366 C C . GLY A 1 172 ? -0.999 -5.483 -3.753 1.00 96.50 172 GLY A C 1
ATOM 1367 O O . GLY A 1 172 ? -1.310 -6.261 -4.647 1.00 96.50 172 GLY A O 1
ATOM 1368 N N . PHE A 1 173 ? -0.690 -4.212 -3.998 1.00 95.00 173 PHE A N 1
ATOM 1369 C CA . PHE A 1 173 ? -0.503 -3.700 -5.350 1.00 95.00 173 PHE A CA 1
ATOM 1370 C C . PHE A 1 173 ? 0.992 -3.560 -5.658 1.00 95.00 173 PHE A C 1
ATOM 1372 O O . PHE A 1 173 ? 1.655 -2.642 -5.162 1.00 95.00 173 PHE A O 1
ATOM 1379 N N . SER A 1 174 ? 1.534 -4.428 -6.522 1.00 94.19 174 SER A N 1
ATOM 1380 C CA . SER A 1 174 ? 2.925 -4.346 -7.001 1.00 94.19 174 SER A CA 1
ATOM 1381 C C . SER A 1 174 ? 3.962 -4.432 -5.861 1.00 94.19 174 SER A C 1
ATOM 1383 O O . SER A 1 174 ? 4.200 -5.509 -5.322 1.00 94.19 174 SER A O 1
ATOM 1385 N N . LEU A 1 175 ? 4.592 -3.310 -5.477 1.00 96.06 175 LEU A N 1
ATOM 1386 C CA . LEU A 1 175 ? 5.563 -3.206 -4.379 1.00 96.06 175 LEU A CA 1
ATOM 1387 C C . LEU A 1 175 ? 5.035 -3.860 -3.101 1.00 96.06 175 LEU A C 1
ATOM 1389 O O . LEU A 1 175 ? 5.772 -4.533 -2.383 1.00 96.06 175 LEU A O 1
ATOM 1393 N N . SER A 1 176 ? 3.744 -3.689 -2.849 1.00 97.12 176 SER A N 1
ATOM 1394 C CA . SER A 1 176 ? 3.151 -4.014 -1.563 1.00 97.12 176 SER A CA 1
ATOM 1395 C C . SER A 1 176 ? 2.758 -5.481 -1.394 1.00 97.12 176 SER A C 1
ATOM 1397 O O . SER A 1 176 ? 2.289 -5.856 -0.322 1.00 97.12 176 SER A O 1
ATOM 1399 N N . GLU A 1 177 ? 3.041 -6.348 -2.373 1.00 97.69 177 GLU A N 1
ATOM 1400 C CA . GLU A 1 177 ? 3.102 -7.800 -2.131 1.00 97.69 177 GLU A CA 1
ATOM 1401 C C . GLU A 1 177 ? 4.164 -8.124 -1.057 1.00 97.69 177 GLU A C 1
ATOM 1403 O O . GLU A 1 177 ? 3.950 -8.995 -0.217 1.00 97.69 177 GLU A O 1
ATOM 1408 N N . ILE A 1 178 ? 5.255 -7.345 -0.977 1.00 98.31 178 ILE A N 1
ATOM 1409 C CA . ILE A 1 178 ? 6.244 -7.436 0.114 1.00 98.31 178 ILE A CA 1
ATOM 1410 C C . ILE A 1 178 ? 5.579 -7.150 1.475 1.00 98.31 178 ILE A C 1
ATOM 1412 O O . ILE A 1 178 ? 5.794 -7.874 2.446 1.00 98.31 178 ILE A O 1
ATOM 1416 N N . CYS A 1 179 ? 4.702 -6.144 1.539 1.00 98.31 179 CYS A N 1
ATOM 1417 C CA . CYS A 1 179 ? 3.965 -5.786 2.756 1.00 98.31 179 CYS A CA 1
ATOM 1418 C C . CYS A 1 179 ? 2.909 -6.837 3.133 1.00 98.31 179 CYS A C 1
ATOM 1420 O O . CYS A 1 179 ? 2.663 -7.060 4.316 1.00 98.31 179 CYS A O 1
ATOM 1422 N N . CYS A 1 180 ? 2.325 -7.528 2.150 1.00 98.31 180 CYS A N 1
ATOM 1423 C CA . CYS A 1 180 ? 1.442 -8.667 2.401 1.00 98.31 180 CYS A CA 1
ATOM 1424 C C . CYS A 1 180 ? 2.198 -9.831 3.043 1.00 98.31 180 CYS A C 1
ATOM 1426 O O . CYS A 1 180 ? 1.690 -10.428 3.985 1.00 98.31 180 CYS A O 1
ATOM 1428 N N . GLY A 1 181 ? 3.440 -10.091 2.617 1.00 98.06 181 GLY A N 1
ATOM 1429 C CA . GLY A 1 181 ? 4.303 -11.080 3.267 1.00 98.06 181 GLY A CA 1
ATOM 1430 C C . GLY A 1 181 ? 4.542 -10.783 4.748 1.00 98.06 181 GLY A C 1
ATOM 1431 O O . GLY A 1 181 ? 4.554 -11.706 5.561 1.00 98.06 181 GLY A O 1
ATOM 1432 N N . TYR A 1 182 ? 4.667 -9.506 5.116 1.00 98.44 182 TYR A N 1
ATOM 1433 C CA . TYR A 1 182 ? 4.713 -9.077 6.516 1.00 98.44 182 TYR A CA 1
ATOM 1434 C C . TYR A 1 182 ? 3.360 -9.246 7.228 1.00 98.44 182 TYR A C 1
ATOM 1436 O O . TYR A 1 182 ? 3.301 -9.752 8.346 1.00 98.44 182 TYR A O 1
ATOM 1444 N N . ALA A 1 183 ? 2.256 -8.848 6.587 1.00 98.00 183 ALA A N 1
ATOM 1445 C CA . ALA A 1 183 ? 0.913 -8.969 7.154 1.00 98.00 183 ALA A CA 1
ATOM 1446 C C . ALA A 1 183 ? 0.524 -10.427 7.464 1.00 98.00 183 ALA A C 1
ATOM 1448 O O . ALA A 1 183 ? -0.163 -10.656 8.465 1.00 98.00 183 ALA A O 1
ATOM 1449 N N . ASP A 1 184 ? 1.007 -11.358 6.633 1.00 97.44 184 ASP A N 1
ATOM 1450 C CA . ASP A 1 184 ? 0.833 -12.814 6.700 1.00 97.44 184 ASP A CA 1
ATOM 1451 C C . ASP A 1 184 ? 1.769 -13.525 7.694 1.00 97.44 184 ASP A C 1
ATOM 1453 O O . ASP A 1 184 ? 1.760 -14.750 7.779 1.00 97.44 184 ASP A O 1
ATOM 1457 N N . ASP A 1 185 ? 2.642 -12.788 8.393 1.00 97.06 185 ASP A N 1
ATOM 1458 C CA . ASP A 1 185 ? 3.714 -13.326 9.252 1.00 97.06 185 ASP A CA 1
ATOM 1459 C C . ASP A 1 185 ? 4.736 -14.225 8.501 1.00 97.06 185 ASP A C 1
ATOM 1461 O O . ASP A 1 185 ? 5.585 -14.916 9.093 1.00 97.06 185 ASP A O 1
ATOM 1465 N N . GLY A 1 186 ? 4.688 -14.178 7.167 1.00 97.81 186 GLY A N 1
ATOM 1466 C CA . GLY A 1 186 ? 5.585 -14.863 6.246 1.00 97.81 186 GLY A CA 1
ATOM 1467 C C . GLY A 1 186 ? 6.969 -14.213 6.155 1.00 97.81 186 GLY A C 1
ATOM 1468 O O . GLY A 1 186 ? 7.952 -14.906 5.902 1.00 97.81 186 GLY A O 1
ATOM 1469 N N . LEU A 1 187 ? 7.048 -12.908 6.422 1.00 98.62 187 LEU A N 1
ATOM 1470 C CA . LEU A 1 187 ? 8.276 -12.120 6.499 1.00 98.62 187 LEU A CA 1
ATOM 1471 C C . LEU A 1 187 ? 8.399 -11.430 7.857 1.00 98.62 187 LEU A C 1
ATOM 1473 O O . LEU A 1 187 ? 7.419 -10.943 8.418 1.00 98.62 187 LEU A O 1
ATOM 1477 N N . THR A 1 188 ? 9.625 -11.313 8.363 1.00 98.44 188 THR A N 1
ATOM 1478 C CA . THR A 1 188 ? 9.914 -10.385 9.462 1.00 98.44 188 THR A CA 1
ATOM 1479 C C . THR A 1 188 ? 9.944 -8.944 8.954 1.00 98.44 188 THR A C 1
ATOM 1481 O O . THR A 1 188 ? 10.108 -8.681 7.760 1.00 98.44 188 THR A O 1
ATOM 1484 N N . LYS A 1 189 ? 9.845 -7.980 9.872 1.00 97.75 189 LYS A N 1
ATOM 1485 C CA . LYS A 1 189 ? 10.006 -6.552 9.563 1.00 97.75 189 LYS A CA 1
ATOM 1486 C C . LYS A 1 189 ? 11.332 -6.266 8.849 1.00 97.75 189 LYS A C 1
ATOM 1488 O O . LYS A 1 189 ? 11.343 -5.623 7.805 1.00 97.75 189 LYS A O 1
ATOM 1493 N N . GLU A 1 190 ? 12.431 -6.819 9.362 1.00 98.50 190 GLU A N 1
ATOM 1494 C CA . GLU A 1 190 ? 13.763 -6.671 8.769 1.00 98.50 190 GLU A CA 1
ATOM 1495 C C . GLU A 1 190 ? 13.827 -7.241 7.346 1.00 98.50 190 GLU A C 1
ATOM 1497 O O . GLU A 1 190 ? 14.322 -6.573 6.440 1.00 98.50 190 GLU A O 1
ATOM 1502 N N . GLN A 1 191 ? 13.280 -8.441 7.123 1.00 98.75 191 GLN A N 1
ATOM 1503 C CA . GLN A 1 191 ? 13.230 -9.038 5.786 1.00 98.75 191 GLN A CA 1
ATOM 1504 C C . GLN A 1 191 ? 12.436 -8.161 4.819 1.00 98.75 191 GLN A C 1
ATOM 1506 O O . GLN A 1 191 ? 12.899 -7.871 3.722 1.00 98.75 191 GLN A O 1
ATOM 1511 N N . THR A 1 192 ? 11.273 -7.682 5.253 1.00 98.81 192 THR A N 1
ATOM 1512 C CA . THR A 1 192 ? 10.374 -6.834 4.459 1.00 98.81 192 THR A CA 1
ATOM 1513 C C . THR A 1 192 ? 11.077 -5.554 3.998 1.00 98.81 192 THR A C 1
ATOM 1515 O O . THR A 1 192 ? 11.053 -5.219 2.813 1.00 98.81 192 THR A O 1
ATOM 1518 N N . MET A 1 193 ? 11.785 -4.885 4.911 1.00 98.81 193 MET A N 1
ATOM 1519 C CA . MET A 1 193 ? 12.562 -3.682 4.604 1.00 98.81 193 MET A CA 1
ATOM 1520 C C . MET A 1 193 ? 13.740 -3.965 3.658 1.00 98.81 193 MET A C 1
ATOM 1522 O O . MET A 1 193 ? 13.954 -3.216 2.703 1.00 98.81 193 MET A O 1
ATOM 1526 N N . LYS A 1 194 ? 14.472 -5.069 3.864 1.00 98.81 194 LYS A N 1
ATOM 1527 C CA . LYS A 1 194 ? 15.583 -5.474 2.986 1.00 98.81 194 LYS A CA 1
ATOM 1528 C C . LYS A 1 194 ? 15.119 -5.827 1.573 1.00 98.81 194 LYS A C 1
ATOM 1530 O O . LYS A 1 194 ? 15.780 -5.443 0.614 1.00 98.81 194 LYS A O 1
ATOM 1535 N N . LEU A 1 195 ? 13.985 -6.512 1.419 1.00 98.88 195 LEU A N 1
ATOM 1536 C CA . LEU A 1 195 ? 13.416 -6.815 0.099 1.00 98.88 195 LEU A CA 1
ATOM 1537 C C . LEU A 1 195 ? 13.033 -5.534 -0.652 1.00 98.88 195 LEU A C 1
ATOM 1539 O O . LEU A 1 195 ? 13.334 -5.407 -1.839 1.00 98.88 195 LEU A O 1
ATOM 1543 N N . ALA A 1 196 ? 12.416 -4.563 0.033 1.00 98.75 196 ALA A N 1
ATOM 1544 C CA . ALA A 1 196 ? 12.100 -3.265 -0.562 1.00 98.75 196 ALA A CA 1
ATOM 1545 C C . ALA A 1 196 ? 13.368 -2.517 -1.003 1.00 98.75 196 ALA A C 1
ATOM 1547 O O . ALA A 1 196 ? 13.421 -2.010 -2.126 1.00 98.75 196 ALA A O 1
ATOM 1548 N N . TYR A 1 197 ? 14.409 -2.519 -0.161 1.00 98.81 197 TYR A N 1
ATOM 1549 C CA . TYR A 1 197 ? 15.719 -1.967 -0.505 1.00 98.81 197 TYR A CA 1
ATOM 1550 C C . TYR A 1 197 ? 16.311 -2.635 -1.750 1.00 98.81 197 TYR A C 1
ATOM 1552 O O . TYR A 1 197 ? 16.622 -1.949 -2.722 1.00 98.81 197 TYR A O 1
ATOM 1560 N N . TYR A 1 198 ? 16.441 -3.965 -1.756 1.00 98.81 198 TYR A N 1
ATOM 1561 C CA . TYR A 1 198 ? 17.088 -4.684 -2.854 1.00 98.81 198 TYR A CA 1
ATOM 1562 C C . TYR A 1 198 ? 16.314 -4.589 -4.166 1.00 98.81 198 TYR A C 1
ATOM 1564 O O . TYR A 1 198 ? 16.936 -4.485 -5.224 1.00 98.81 198 TYR A O 1
ATOM 1572 N N . ARG A 1 199 ? 14.976 -4.536 -4.117 1.00 98.56 199 ARG A N 1
ATOM 1573 C CA . ARG A 1 199 ? 14.150 -4.253 -5.298 1.00 98.56 199 ARG A CA 1
ATOM 1574 C C . ARG A 1 199 ? 14.477 -2.880 -5.878 1.00 98.56 199 ARG A C 1
ATOM 1576 O O . ARG A 1 199 ? 14.768 -2.779 -7.070 1.00 98.56 199 ARG A O 1
ATOM 1583 N N . GLY A 1 200 ? 14.481 -1.841 -5.043 1.00 98.00 200 GLY A N 1
ATOM 1584 C CA . GLY A 1 200 ? 14.845 -0.492 -5.471 1.00 98.00 200 GLY A CA 1
ATOM 1585 C C . GLY A 1 200 ? 16.279 -0.429 -5.997 1.00 98.00 200 GLY A C 1
ATOM 1586 O O . GLY A 1 200 ? 16.535 0.175 -7.038 1.00 98.00 200 GLY A O 1
ATOM 1587 N N . TYR A 1 201 ? 17.210 -1.102 -5.321 1.00 98.56 201 TYR A N 1
ATOM 1588 C CA . TYR A 1 201 ? 18.630 -1.100 -5.662 1.00 98.56 201 TYR A CA 1
ATOM 1589 C C . TYR A 1 201 ? 18.893 -1.776 -7.010 1.00 98.56 201 TYR A C 1
ATOM 1591 O O . TYR A 1 201 ? 19.569 -1.199 -7.862 1.00 98.56 201 TYR A O 1
ATOM 1599 N N . ALA A 1 202 ? 18.305 -2.952 -7.249 1.00 98.56 202 ALA A N 1
ATOM 1600 C CA . ALA A 1 202 ? 18.414 -3.655 -8.525 1.00 98.56 202 ALA A CA 1
ATOM 1601 C C . ALA A 1 202 ? 17.821 -2.824 -9.678 1.00 98.56 202 ALA A C 1
ATOM 1603 O O . ALA A 1 202 ? 18.425 -2.724 -10.750 1.00 98.56 202 ALA A O 1
ATOM 1604 N N . MET A 1 203 ? 16.683 -2.156 -9.442 1.00 97.75 203 MET A N 1
ATOM 1605 C CA . MET A 1 203 ? 16.076 -1.234 -10.410 1.00 97.75 203 MET A CA 1
ATOM 1606 C C . MET A 1 203 ? 16.955 -0.019 -10.702 1.00 97.75 203 MET A C 1
ATOM 1608 O O . MET A 1 203 ? 17.101 0.370 -11.858 1.00 97.75 203 MET A O 1
ATOM 1612 N N . LYS A 1 204 ? 17.552 0.584 -9.670 1.00 97.12 204 LYS A N 1
ATOM 1613 C CA . LYS A 1 204 ? 18.466 1.720 -9.814 1.00 97.12 204 LYS A CA 1
ATOM 1614 C C . LYS A 1 204 ? 19.712 1.330 -10.602 1.00 97.12 204 LYS A C 1
ATOM 1616 O O . LYS A 1 204 ? 20.080 2.019 -11.547 1.00 97.12 204 LYS A O 1
ATOM 1621 N N . LYS A 1 205 ? 20.334 0.203 -10.250 1.00 97.88 205 LYS A N 1
ATOM 1622 C CA . LYS A 1 205 ? 21.557 -0.297 -10.890 1.00 97.88 205 LYS A CA 1
ATOM 1623 C C . LYS A 1 205 ? 21.366 -0.627 -12.373 1.00 97.88 205 LYS A C 1
ATOM 1625 O O . LYS A 1 205 ? 22.299 -0.476 -13.156 1.00 97.88 205 LYS A O 1
ATOM 1630 N N . ASN A 1 206 ? 20.167 -1.056 -12.762 1.00 97.69 206 ASN A N 1
ATOM 1631 C CA . ASN A 1 206 ? 19.843 -1.437 -14.137 1.00 97.69 206 ASN A CA 1
ATOM 1632 C C . ASN A 1 206 ? 18.916 -0.426 -14.834 1.00 97.69 206 ASN A C 1
ATOM 1634 O O . ASN A 1 206 ? 18.236 -0.807 -15.786 1.00 97.69 206 ASN A O 1
ATOM 1638 N N . SER A 1 207 ? 18.893 0.841 -14.396 1.00 96.44 207 SER A N 1
ATOM 1639 C CA . SER A 1 207 ? 17.961 1.877 -14.877 1.00 96.44 207 SER A CA 1
ATOM 1640 C C . SER A 1 207 ? 17.874 1.964 -16.404 1.00 96.44 207 SER A C 1
ATOM 1642 O O . SER A 1 207 ? 16.777 1.981 -16.953 1.00 96.44 207 SER A O 1
ATOM 1644 N N . GLU A 1 208 ? 19.015 1.928 -17.099 1.00 96.75 208 GLU A N 1
ATOM 1645 C CA . GLU A 1 208 ? 19.054 2.000 -18.565 1.00 96.75 208 GLU A CA 1
ATOM 1646 C C . GLU A 1 208 ? 18.437 0.773 -19.248 1.00 96.75 208 GLU A C 1
ATOM 1648 O O . GLU A 1 208 ? 17.830 0.902 -20.307 1.00 96.75 208 GLU A O 1
ATOM 1653 N N . LYS A 1 209 ? 18.549 -0.419 -18.648 1.00 96.88 209 LYS A N 1
ATOM 1654 C CA . LYS A 1 209 ? 17.988 -1.656 -19.219 1.00 96.88 209 LYS A CA 1
ATOM 1655 C C . LYS A 1 209 ? 16.478 -1.760 -19.020 1.00 96.88 209 LYS A C 1
ATOM 1657 O O . LYS A 1 209 ? 15.808 -2.416 -19.810 1.00 96.88 209 LYS A O 1
ATOM 1662 N N . ILE A 1 210 ? 15.958 -1.136 -17.964 1.00 96.94 210 ILE A N 1
ATOM 1663 C CA . ILE A 1 210 ? 14.524 -1.132 -17.638 1.00 96.94 210 ILE A CA 1
ATOM 1664 C C . ILE A 1 210 ? 13.798 0.123 -18.142 1.00 96.94 210 ILE A C 1
ATOM 1666 O O . ILE A 1 210 ? 12.622 0.332 -17.828 1.00 96.94 210 ILE A O 1
ATOM 1670 N N . LYS A 1 211 ? 14.504 0.970 -18.896 1.00 96.69 211 LYS A N 1
ATOM 1671 C CA . LYS A 1 211 ? 14.000 2.236 -19.421 1.00 96.69 211 LYS A CA 1
ATOM 1672 C C . LYS A 1 211 ? 12.807 2.016 -20.346 1.00 96.69 211 LYS A C 1
ATOM 1674 O O . LYS A 1 211 ? 12.779 1.077 -21.141 1.00 96.69 211 LYS A O 1
ATOM 1679 N N . GLY A 1 212 ? 11.827 2.904 -20.252 1.00 96.50 212 GLY A N 1
ATOM 1680 C CA . GLY A 1 212 ? 10.619 2.842 -21.063 1.00 96.50 212 GLY A CA 1
ATOM 1681 C C . GLY A 1 212 ? 9.566 3.824 -20.577 1.00 96.50 212 GLY A C 1
ATOM 1682 O O . GLY A 1 212 ? 9.888 4.868 -20.019 1.00 96.50 212 GLY A O 1
ATOM 1683 N N . GLY A 1 213 ? 8.304 3.485 -20.800 1.00 96.50 213 GLY A N 1
ATOM 1684 C CA . GLY A 1 213 ? 7.169 4.224 -20.267 1.00 96.50 213 GLY A CA 1
ATOM 1685 C C . GLY A 1 213 ? 6.028 3.302 -19.876 1.00 96.50 213 GLY A C 1
ATOM 1686 O O . GLY A 1 213 ? 6.025 2.107 -20.187 1.00 96.50 213 GLY A O 1
ATOM 1687 N N . SER A 1 214 ? 5.024 3.879 -19.224 1.00 97.19 214 SER A N 1
ATOM 1688 C CA . SER A 1 214 ? 3.762 3.197 -18.954 1.00 97.19 214 SER A CA 1
ATOM 1689 C C . SER A 1 214 ? 2.573 4.140 -19.074 1.00 97.19 214 SER A C 1
ATOM 1691 O O . SER A 1 214 ? 2.722 5.362 -19.051 1.00 97.19 214 SER A O 1
ATOM 1693 N N . ALA A 1 215 ? 1.385 3.574 -19.238 1.00 97.25 215 ALA A N 1
ATOM 1694 C CA . ALA A 1 215 ? 0.134 4.311 -19.290 1.00 97.25 215 ALA A CA 1
ATOM 1695 C C . ALA A 1 215 ? -0.998 3.509 -18.646 1.00 97.25 215 ALA A C 1
ATOM 1697 O O . ALA A 1 215 ? -0.995 2.280 -18.685 1.00 97.25 215 ALA A O 1
ATOM 1698 N N . MET A 1 216 ? -1.985 4.221 -18.106 1.00 95.75 216 MET A N 1
ATOM 1699 C CA . MET A 1 216 ? -3.277 3.655 -17.728 1.00 95.75 216 MET A CA 1
ATOM 1700 C C . MET A 1 216 ? -4.293 3.961 -18.825 1.00 95.75 216 MET A C 1
ATOM 1702 O O . MET A 1 216 ? -4.444 5.116 -19.232 1.00 95.75 216 MET A O 1
ATOM 1706 N N . VAL A 1 217 ? -4.989 2.930 -19.291 1.00 96.75 217 VAL A N 1
ATOM 1707 C CA . VAL A 1 217 ? -6.031 2.999 -20.317 1.00 96.75 217 VAL A CA 1
ATOM 1708 C C . VAL A 1 217 ? -7.322 2.453 -19.716 1.00 96.75 217 VAL A C 1
ATOM 1710 O O . VAL A 1 217 ? -7.361 1.330 -19.212 1.00 96.75 217 VAL A O 1
ATOM 1713 N N . PHE A 1 218 ? -8.385 3.251 -19.757 1.00 95.38 218 PHE A N 1
ATOM 1714 C CA . PHE A 1 218 ? -9.662 2.922 -19.131 1.00 95.38 218 PHE A CA 1
ATOM 1715 C C . PHE A 1 218 ? -10.547 2.113 -20.084 1.00 95.38 218 PHE A C 1
ATOM 1717 O O . PHE A 1 218 ? -11.526 2.610 -20.642 1.00 95.38 218 PHE A O 1
ATOM 1724 N N . THR A 1 219 ? -10.118 0.881 -20.351 1.00 95.19 219 THR A N 1
ATOM 1725 C CA . THR A 1 219 ? -10.875 -0.127 -21.094 1.00 95.19 219 THR A CA 1
ATOM 1726 C C . THR A 1 219 ? -10.365 -1.532 -20.747 1.00 95.19 219 THR A C 1
ATOM 1728 O O . THR A 1 219 ? -9.314 -1.676 -20.114 1.00 95.19 219 THR A O 1
ATOM 1731 N N . SER A 1 220 ? -11.108 -2.561 -21.157 1.00 95.75 220 SER A N 1
ATOM 1732 C CA . SER A 1 220 ? -10.823 -3.969 -20.859 1.00 95.75 220 SER A CA 1
ATOM 1733 C C . SER A 1 220 ? -9.440 -4.435 -21.323 1.00 95.75 220 SER A C 1
ATOM 1735 O O . SER A 1 220 ? -8.969 -4.039 -22.400 1.00 95.75 220 SER A O 1
ATOM 1737 N N . TRP A 1 221 ? -8.870 -5.372 -20.568 1.00 96.06 221 TRP A N 1
ATOM 1738 C CA . TRP A 1 221 ? -7.611 -6.056 -20.859 1.00 96.06 221 TRP A CA 1
ATOM 1739 C C . TRP A 1 221 ? -7.587 -6.674 -22.266 1.00 96.06 221 TRP A C 1
ATOM 1741 O O . TRP A 1 221 ? -6.633 -6.486 -23.024 1.00 96.06 221 TRP A O 1
ATOM 1751 N N . GLU A 1 222 ? -8.669 -7.345 -22.662 1.00 95.94 222 GLU A N 1
ATOM 1752 C CA . GLU A 1 222 ? -8.814 -8.045 -23.942 1.00 95.94 222 GLU A CA 1
ATOM 1753 C C . GLU A 1 222 ? -8.739 -7.079 -25.128 1.00 95.94 222 GLU A C 1
ATOM 1755 O O . GLU A 1 222 ? -7.985 -7.309 -26.074 1.00 95.94 222 GLU A O 1
ATOM 1760 N N . LYS A 1 223 ? -9.453 -5.949 -25.047 1.00 95.00 223 LYS A N 1
ATOM 1761 C CA . LYS A 1 223 ? -9.459 -4.927 -26.104 1.00 95.00 223 LYS A CA 1
ATOM 1762 C C . LYS A 1 223 ? -8.074 -4.332 -26.349 1.00 95.00 223 LYS A C 1
ATOM 1764 O O . LYS A 1 223 ? -7.743 -3.996 -27.484 1.00 95.00 223 LYS A O 1
ATOM 1769 N N . ILE A 1 224 ? -7.265 -4.170 -25.302 1.00 95.88 224 ILE A N 1
ATOM 1770 C CA . ILE A 1 224 ? -5.897 -3.659 -25.445 1.00 95.88 224 ILE A CA 1
ATOM 1771 C C . ILE A 1 224 ? -4.968 -4.751 -25.971 1.00 95.88 224 ILE A C 1
ATOM 1773 O O . ILE A 1 224 ? -4.142 -4.458 -26.833 1.00 95.88 224 ILE A O 1
ATOM 1777 N N . LYS A 1 225 ? -5.130 -6.002 -25.519 1.00 94.88 225 LYS A N 1
ATOM 1778 C CA . LYS A 1 225 ? -4.319 -7.150 -25.952 1.00 94.88 225 LYS A CA 1
ATOM 1779 C C . LYS A 1 225 ? -4.262 -7.296 -27.471 1.00 94.88 225 LYS A C 1
ATOM 1781 O O . LYS A 1 225 ? -3.195 -7.535 -28.025 1.00 94.88 225 LYS A O 1
ATOM 1786 N N . GLU A 1 226 ? -5.394 -7.115 -28.143 1.00 93.31 226 GLU A N 1
ATOM 1787 C CA . GLU A 1 226 ? -5.508 -7.214 -29.605 1.00 93.31 226 GLU A CA 1
ATOM 1788 C C . GLU A 1 226 ? -4.867 -6.033 -30.356 1.00 93.31 226 GLU A C 1
ATOM 1790 O O . GLU A 1 226 ? -4.700 -6.078 -31.574 1.00 93.31 226 GLU A O 1
ATOM 1795 N N . ARG A 1 227 ? -4.509 -4.965 -29.637 1.00 93.75 227 ARG A N 1
ATOM 1796 C CA . ARG A 1 227 ? -4.069 -3.676 -30.185 1.00 93.75 227 ARG A CA 1
ATOM 1797 C C . ARG A 1 227 ? -2.675 -3.258 -29.721 1.00 93.75 227 ARG A C 1
ATOM 1799 O O . ARG A 1 227 ? -2.239 -2.155 -30.053 1.00 93.75 227 ARG A O 1
ATOM 1806 N N . CYS A 1 228 ? -1.987 -4.096 -28.945 1.00 93.75 228 CYS A N 1
ATOM 1807 C CA . CYS A 1 228 ? -0.644 -3.805 -28.458 1.00 93.75 228 CYS A CA 1
ATOM 1808 C C . CYS A 1 228 ? 0.316 -3.574 -29.631 1.00 93.75 228 CYS A C 1
ATOM 1810 O O . CYS A 1 228 ? 0.512 -4.441 -30.485 1.00 93.75 228 CYS A O 1
ATOM 1812 N N . LEU A 1 229 ? 0.937 -2.394 -29.655 1.00 96.62 229 LEU A N 1
ATOM 1813 C CA . LEU A 1 229 ? 2.031 -2.110 -30.575 1.00 96.62 229 LEU A CA 1
ATOM 1814 C C . LEU A 1 229 ? 3.281 -2.930 -30.197 1.00 96.62 229 LEU A C 1
ATOM 1816 O O . LEU A 1 229 ? 3.436 -3.318 -29.036 1.00 96.62 229 LEU A O 1
ATOM 1820 N N . PRO A 1 230 ? 4.210 -3.171 -31.142 1.00 95.69 230 PRO A N 1
ATOM 1821 C CA . PRO A 1 230 ? 5.467 -3.851 -30.843 1.00 95.69 230 PRO A CA 1
ATOM 1822 C C . PRO A 1 230 ? 6.219 -3.202 -29.673 1.00 95.69 230 PRO A C 1
ATOM 1824 O O . PRO A 1 230 ? 6.381 -1.981 -29.626 1.00 95.69 230 PRO A O 1
ATOM 1827 N N . GLY A 1 231 ? 6.683 -4.024 -28.730 1.00 94.62 231 GLY A N 1
ATOM 1828 C CA . GLY A 1 231 ? 7.403 -3.560 -27.540 1.00 94.62 231 GLY A CA 1
ATOM 1829 C C . GLY A 1 231 ? 6.524 -2.920 -26.460 1.00 94.62 231 GLY A C 1
ATOM 1830 O O . GLY A 1 231 ? 7.075 -2.358 -25.516 1.00 94.62 231 GLY A O 1
ATOM 1831 N N . VAL A 1 232 ? 5.193 -2.989 -26.584 1.00 97.81 232 VAL A N 1
ATOM 1832 C CA . VAL A 1 232 ? 4.228 -2.609 -25.543 1.00 97.81 232 VAL A CA 1
ATOM 1833 C C . VAL A 1 232 ? 3.532 -3.859 -25.017 1.00 97.81 232 VAL A C 1
ATOM 1835 O O . VAL A 1 232 ? 3.058 -4.694 -25.786 1.00 97.81 232 VAL A O 1
ATOM 1838 N N . HIS A 1 233 ? 3.445 -3.968 -23.696 1.00 97.88 233 HIS A N 1
ATOM 1839 C CA . HIS A 1 233 ? 2.901 -5.123 -22.997 1.00 97.88 233 HIS A CA 1
ATOM 1840 C C . HIS A 1 233 ? 1.839 -4.692 -21.991 1.00 97.88 233 HIS A C 1
ATOM 1842 O O . HIS A 1 233 ? 1.917 -3.611 -21.407 1.00 97.88 233 HIS A O 1
ATOM 1848 N N . LEU A 1 234 ? 0.855 -5.560 -21.774 1.00 97.88 234 LEU A N 1
ATOM 1849 C CA . LEU A 1 234 ? -0.078 -5.441 -20.659 1.00 97.88 234 LEU A CA 1
ATOM 1850 C C . LEU A 1 234 ? 0.678 -5.701 -19.356 1.00 97.88 234 LEU A C 1
ATOM 1852 O O . LEU A 1 234 ? 1.405 -6.689 -19.261 1.00 97.88 234 LEU A O 1
ATOM 1856 N N . CYS A 1 235 ? 0.523 -4.816 -18.376 1.00 96.88 235 CYS A N 1
ATOM 1857 C CA . CYS A 1 235 ? 1.324 -4.854 -17.152 1.00 96.88 235 CYS A CA 1
ATOM 1858 C C . CYS A 1 235 ? 0.491 -4.787 -15.865 1.00 96.88 235 CYS A C 1
ATOM 1860 O O . CYS A 1 235 ? 0.947 -5.252 -14.824 1.00 96.88 235 CYS A O 1
ATOM 1862 N N . ILE A 1 236 ? -0.729 -4.239 -15.914 1.00 96.81 236 ILE A N 1
ATOM 1863 C CA . ILE A 1 236 ? -1.646 -4.169 -14.766 1.00 96.81 236 ILE A CA 1
ATOM 1864 C C . ILE A 1 236 ? -3.058 -4.506 -15.245 1.00 96.81 236 ILE A C 1
ATOM 1866 O O . ILE A 1 236 ? -3.624 -3.765 -16.046 1.00 96.81 236 ILE A O 1
ATOM 1870 N N . HIS A 1 237 ? -3.644 -5.589 -14.742 1.00 96.62 237 HIS A N 1
ATOM 1871 C CA . HIS A 1 237 ? -5.074 -5.850 -14.858 1.00 96.62 237 HIS A CA 1
ATOM 1872 C C . HIS A 1 237 ? -5.747 -5.211 -13.647 1.00 96.62 237 HIS A C 1
ATOM 1874 O O . HIS A 1 237 ? -5.751 -5.767 -12.552 1.00 96.62 237 HIS A O 1
ATOM 1880 N N . GLY A 1 238 ? -6.187 -3.967 -13.803 1.00 93.44 238 GLY A N 1
ATOM 1881 C CA . GLY A 1 238 ? -6.597 -3.114 -12.692 1.00 93.44 238 GLY A CA 1
ATOM 1882 C C . GLY A 1 238 ? -8.081 -3.193 -12.342 1.00 93.44 238 GLY A C 1
ATOM 1883 O O . GLY A 1 238 ? -8.445 -2.919 -11.202 1.00 93.44 238 GLY A O 1
ATOM 1884 N N . GLY A 1 239 ? -8.919 -3.553 -13.310 1.00 93.31 239 GLY A N 1
ATOM 1885 C CA . GLY A 1 239 ? -10.370 -3.619 -13.190 1.00 93.31 239 GLY A CA 1
ATOM 1886 C C . GLY A 1 239 ? -11.014 -3.954 -14.531 1.00 93.31 239 GLY A C 1
ATOM 1887 O O . GLY A 1 239 ? -10.316 -4.074 -15.540 1.00 93.31 239 GLY A O 1
ATOM 1888 N N . THR A 1 240 ? -12.343 -4.034 -14.549 1.00 93.75 240 THR A N 1
ATOM 1889 C CA . THR A 1 240 ? -13.135 -4.353 -15.747 1.00 93.75 240 THR A CA 1
ATOM 1890 C C . THR A 1 240 ? -12.830 -3.394 -16.907 1.00 93.75 240 THR A C 1
ATOM 1892 O O . THR A 1 240 ? -12.658 -3.823 -18.045 1.00 93.75 240 THR A O 1
ATOM 1895 N N . ASP A 1 241 ? -12.683 -2.101 -16.599 1.00 93.00 241 ASP A N 1
ATOM 1896 C CA . ASP A 1 241 ? -12.335 -1.040 -17.553 1.00 93.00 241 ASP A CA 1
ATOM 1897 C C . ASP A 1 241 ? -11.079 -0.271 -17.118 1.00 93.00 241 ASP A C 1
ATOM 1899 O O . ASP A 1 241 ? -10.994 0.946 -17.269 1.00 93.00 241 ASP A O 1
ATOM 1903 N N . CYS A 1 242 ? -10.091 -0.955 -16.539 1.00 94.56 242 CYS A N 1
ATOM 1904 C CA . CYS A 1 242 ? -8.854 -0.319 -16.088 1.00 94.56 242 CYS A CA 1
ATOM 1905 C C . CYS A 1 242 ? -7.651 -1.224 -16.345 1.00 94.56 242 CYS A C 1
ATOM 1907 O O . CYS A 1 242 ? -7.439 -2.216 -15.648 1.00 94.56 242 CYS A O 1
ATOM 1909 N N . THR A 1 243 ? -6.831 -0.851 -17.326 1.00 96.81 243 THR A N 1
ATOM 1910 C CA . THR A 1 243 ? -5.685 -1.650 -17.759 1.00 96.81 243 THR A CA 1
ATOM 1911 C C . THR A 1 243 ? -4.432 -0.790 -17.864 1.00 96.81 243 THR A C 1
ATOM 1913 O O . THR A 1 243 ? -4.443 0.285 -18.465 1.00 96.81 243 THR A O 1
ATOM 1916 N N . GLY A 1 244 ? -3.332 -1.270 -17.293 1.00 97.19 244 GLY A N 1
ATOM 1917 C CA . GLY A 1 244 ? -2.008 -0.684 -17.452 1.00 97.19 244 GLY A CA 1
ATOM 1918 C C . GLY A 1 244 ? -1.241 -1.327 -18.601 1.00 97.19 244 GLY A C 1
ATOM 1919 O O . GLY A 1 244 ? -1.244 -2.551 -18.758 1.00 97.19 244 GLY A O 1
ATOM 1920 N N . ILE A 1 245 ? -0.544 -0.494 -19.369 1.00 98.31 245 ILE A N 1
ATOM 1921 C CA . ILE A 1 245 ? 0.426 -0.906 -20.384 1.00 98.31 245 ILE A CA 1
ATOM 1922 C C . ILE A 1 245 ? 1.805 -0.344 -20.054 1.00 98.31 245 ILE A C 1
ATOM 1924 O O . ILE A 1 245 ? 1.917 0.768 -19.540 1.00 98.31 245 ILE A O 1
ATOM 1928 N N . ALA A 1 246 ? 2.858 -1.091 -20.370 1.00 98.19 246 ALA A N 1
ATOM 1929 C CA . ALA A 1 246 ? 4.242 -0.669 -20.194 1.00 98.19 246 ALA A CA 1
ATOM 1930 C C . ALA A 1 246 ? 5.126 -1.173 -21.338 1.00 98.19 246 ALA A C 1
ATOM 1932 O O . ALA A 1 246 ? 4.851 -2.216 -21.935 1.00 98.19 246 ALA A O 1
ATOM 1933 N N . GLY A 1 247 ? 6.183 -0.428 -21.658 1.00 97.62 247 GLY A N 1
ATOM 1934 C CA . GLY A 1 247 ? 7.110 -0.809 -22.716 1.00 97.62 247 GLY A CA 1
ATOM 1935 C C . GLY A 1 247 ? 7.853 0.369 -23.336 1.00 97.62 247 GLY A C 1
ATOM 1936 O O . GLY A 1 247 ? 8.242 1.304 -22.637 1.00 97.62 247 GLY A O 1
ATOM 1937 N N . ASP A 1 248 ? 8.046 0.324 -24.654 1.00 96.94 248 ASP A N 1
ATOM 1938 C CA . ASP A 1 248 ? 8.639 1.423 -25.425 1.00 96.94 248 ASP A CA 1
ATOM 1939 C C . ASP A 1 248 ? 7.831 2.727 -25.279 1.00 96.94 248 ASP A C 1
ATOM 1941 O O . ASP A 1 248 ? 6.640 2.772 -25.589 1.00 96.94 248 ASP A O 1
ATOM 1945 N N . LEU A 1 249 ? 8.481 3.802 -24.823 1.00 96.44 249 LEU A N 1
ATOM 1946 C CA . LEU A 1 249 ? 7.811 5.061 -24.478 1.00 96.44 249 LEU A CA 1
ATOM 1947 C C . LEU A 1 249 ? 7.098 5.708 -25.677 1.00 96.44 249 LEU A C 1
ATOM 1949 O O . LEU A 1 249 ? 6.006 6.256 -25.523 1.00 96.44 249 LEU A O 1
ATOM 1953 N N . GLU A 1 250 ? 7.686 5.648 -26.870 1.00 96.94 250 GLU A N 1
ATOM 1954 C CA . GLU A 1 250 ? 7.104 6.280 -28.055 1.00 96.94 250 GLU A CA 1
ATOM 1955 C C . GLU A 1 250 ? 5.867 5.520 -28.539 1.00 96.94 250 GLU A C 1
ATOM 1957 O O . GLU A 1 250 ? 4.855 6.129 -28.894 1.00 96.94 250 GLU A O 1
ATOM 1962 N N . ASN A 1 251 ? 5.889 4.190 -28.484 1.00 97.81 251 ASN A N 1
ATOM 1963 C CA . ASN A 1 251 ? 4.712 3.380 -28.780 1.00 97.81 251 ASN A CA 1
ATOM 1964 C C . ASN A 1 251 ? 3.630 3.493 -27.696 1.00 97.81 251 ASN A C 1
ATOM 1966 O O . ASN A 1 251 ? 2.447 3.514 -28.040 1.00 97.81 251 ASN A O 1
ATOM 1970 N N . ILE A 1 252 ? 3.998 3.662 -26.420 1.00 98.06 252 ILE A N 1
ATOM 1971 C CA . ILE A 1 252 ? 3.046 3.993 -25.348 1.00 98.06 252 ILE A CA 1
ATOM 1972 C C . ILE A 1 252 ? 2.314 5.304 -25.669 1.00 98.06 252 ILE A C 1
ATOM 1974 O O . ILE A 1 252 ? 1.082 5.327 -25.666 1.00 98.06 252 ILE A O 1
ATOM 1978 N N . LYS A 1 253 ? 3.040 6.379 -26.010 1.00 97.75 253 LYS A N 1
ATOM 1979 C CA . LYS A 1 253 ? 2.436 7.674 -26.382 1.00 97.75 253 LYS A CA 1
ATOM 1980 C C . LYS A 1 253 ? 1.498 7.541 -27.585 1.00 97.75 253 LYS A C 1
ATOM 1982 O O . LYS A 1 253 ? 0.367 8.018 -27.527 1.00 97.75 253 LYS A O 1
ATOM 1987 N N . LYS A 1 254 ? 1.915 6.822 -28.634 1.00 98.00 254 LYS A N 1
ATOM 1988 C CA . LYS A 1 254 ? 1.070 6.562 -29.815 1.00 98.00 254 LYS A CA 1
ATOM 1989 C C . LYS A 1 254 ? -0.218 5.822 -29.458 1.00 98.00 254 LYS A C 1
ATOM 1991 O O . LYS A 1 254 ? -1.279 6.200 -29.946 1.00 98.00 254 LYS A O 1
ATOM 1996 N N . MET A 1 255 ? -0.147 4.783 -28.621 1.00 97.62 255 MET A N 1
ATOM 1997 C CA . MET A 1 255 ? -1.345 4.062 -28.175 1.00 97.62 255 MET A CA 1
ATOM 1998 C C . MET A 1 255 ? -2.275 4.966 -27.363 1.00 97.62 255 MET A C 1
ATOM 2000 O O . MET A 1 255 ? -3.481 4.954 -27.595 1.00 97.62 255 MET A O 1
ATOM 2004 N N . VAL A 1 256 ? -1.730 5.784 -26.457 1.00 98.00 256 VAL A N 1
ATOM 2005 C CA . VAL A 1 256 ? -2.514 6.763 -25.688 1.00 98.00 256 VAL A CA 1
ATOM 2006 C C . VAL A 1 256 ? -3.256 7.724 -26.622 1.00 98.00 256 VAL A C 1
ATOM 2008 O O . VAL A 1 256 ? -4.466 7.883 -26.482 1.00 98.00 256 VAL A O 1
ATOM 2011 N N . GLU A 1 257 ? -2.579 8.301 -27.617 1.00 98.00 257 GLU A N 1
ATOM 2012 C CA . GLU A 1 257 ? -3.213 9.184 -28.605 1.00 98.00 257 GLU A CA 1
ATOM 2013 C C . GLU A 1 257 ? -4.299 8.476 -29.431 1.00 98.00 257 GLU A C 1
ATOM 2015 O O . GLU A 1 257 ? -5.338 9.068 -29.723 1.00 98.00 257 GLU A O 1
ATOM 2020 N N . GLN A 1 258 ? -4.078 7.216 -29.823 1.00 97.38 258 GLN A N 1
ATOM 2021 C CA . GLN A 1 258 ? -5.071 6.420 -30.554 1.00 97.38 258 GLN A CA 1
ATOM 2022 C C . GLN A 1 258 ? -6.338 6.207 -29.721 1.00 97.38 258 GLN A C 1
ATOM 2024 O O . GLN A 1 258 ? -7.436 6.460 -30.209 1.00 97.38 258 GLN A O 1
ATOM 2029 N N . PHE A 1 259 ? -6.196 5.810 -28.455 1.00 97.44 259 PHE A N 1
ATOM 2030 C CA . PHE A 1 259 ? -7.338 5.633 -27.559 1.00 97.44 259 PHE A CA 1
ATOM 2031 C C . PHE A 1 259 ? -8.068 6.953 -27.284 1.00 97.44 259 PHE A C 1
ATOM 2033 O O . PHE A 1 259 ? -9.297 6.989 -27.325 1.00 97.44 259 PHE A O 1
ATOM 2040 N N . GLN A 1 260 ? -7.340 8.055 -27.094 1.00 97.62 260 GLN A N 1
ATOM 2041 C CA . GLN A 1 260 ? -7.946 9.375 -26.899 1.00 97.62 260 GLN A CA 1
ATOM 2042 C C . GLN A 1 260 ? -8.761 9.831 -28.120 1.00 97.62 260 GLN A C 1
ATOM 2044 O O . GLN A 1 260 ? -9.856 10.365 -27.951 1.00 97.62 260 GLN A O 1
ATOM 2049 N N . LYS A 1 261 ? -8.292 9.565 -29.350 1.00 97.81 261 LYS A N 1
ATOM 2050 C CA . LYS A 1 261 ? -9.053 9.833 -30.592 1.00 97.81 261 LYS A CA 1
ATOM 2051 C C . LYS A 1 261 ? -10.352 9.028 -30.687 1.00 97.81 261 LYS A C 1
ATOM 2053 O O . LYS A 1 261 ? -11.280 9.443 -31.374 1.00 97.81 261 LYS A O 1
ATOM 2058 N N . GLU A 1 262 ? -10.429 7.902 -29.988 1.00 96.31 262 GLU A N 1
ATOM 2059 C CA . GLU A 1 262 ? -11.620 7.055 -29.879 1.00 96.31 262 GLU A CA 1
ATOM 2060 C C . GLU A 1 262 ? -12.497 7.402 -28.665 1.00 96.31 262 GLU A C 1
ATOM 2062 O O . GLU A 1 262 ? -13.438 6.672 -28.360 1.00 96.31 262 GLU A O 1
ATOM 2067 N N . ASN A 1 263 ? -12.219 8.514 -27.974 1.00 96.56 263 ASN A N 1
ATOM 2068 C CA . ASN A 1 263 ? -12.887 8.929 -26.735 1.00 96.56 263 ASN A CA 1
ATOM 2069 C C . ASN A 1 263 ? -12.713 7.941 -25.565 1.00 96.56 263 ASN A C 1
ATOM 2071 O O . ASN A 1 263 ? -13.534 7.906 -24.649 1.00 96.56 263 ASN A O 1
ATOM 2075 N N . ILE A 1 264 ? -11.637 7.150 -25.570 1.00 96.56 264 ILE A N 1
ATOM 2076 C CA . ILE A 1 264 ? -11.243 6.298 -24.445 1.00 96.56 264 ILE A CA 1
ATOM 2077 C C . ILE A 1 264 ? -10.243 7.075 -23.590 1.00 96.56 264 ILE A C 1
ATOM 2079 O O . ILE A 1 264 ? -9.258 7.619 -24.093 1.00 96.56 264 ILE A O 1
ATOM 2083 N N . ILE A 1 265 ? -10.481 7.124 -22.278 1.00 95.88 265 ILE A N 1
ATOM 2084 C CA . ILE A 1 265 ? -9.567 7.795 -21.352 1.00 95.88 265 ILE A CA 1
ATOM 2085 C C . ILE A 1 265 ? -8.263 6.992 -21.312 1.00 95.88 265 ILE A C 1
ATOM 2087 O O . ILE A 1 265 ? -8.253 5.816 -20.957 1.00 95.88 265 ILE A O 1
ATOM 2091 N N . ALA A 1 266 ? -7.154 7.635 -21.657 1.00 96.44 266 ALA A N 1
ATOM 2092 C CA . ALA A 1 266 ? -5.820 7.056 -21.581 1.00 96.44 266 ALA A CA 1
ATOM 2093 C C . ALA A 1 266 ? -4.828 8.128 -21.128 1.00 96.44 266 ALA A C 1
ATOM 2095 O O . ALA A 1 266 ? -4.910 9.274 -21.581 1.00 96.44 266 ALA A O 1
ATOM 2096 N N . ARG A 1 267 ? -3.910 7.781 -20.221 1.00 94.62 267 ARG A N 1
ATOM 2097 C CA . ARG A 1 267 ? -2.907 8.712 -19.684 1.00 94.62 267 ARG A CA 1
ATOM 2098 C C . ARG A 1 267 ? -1.574 8.017 -19.483 1.00 94.62 267 ARG A C 1
ATOM 2100 O O . ARG A 1 267 ? -1.520 6.954 -18.869 1.00 94.62 267 ARG A O 1
ATOM 2107 N N . VAL A 1 268 ? -0.507 8.658 -19.953 1.00 95.50 268 VAL A N 1
ATOM 2108 C CA . VAL A 1 268 ? 0.864 8.275 -19.604 1.00 95.50 268 VAL A CA 1
ATOM 2109 C C . VAL A 1 268 ? 1.044 8.451 -18.097 1.00 95.50 268 VAL A C 1
ATOM 2111 O O . VAL A 1 268 ? 0.606 9.448 -17.522 1.00 95.50 268 VAL A O 1
ATOM 2114 N N . VAL A 1 269 ? 1.647 7.455 -17.460 1.00 91.50 269 VAL A N 1
ATOM 2115 C CA . VAL A 1 269 ? 2.034 7.505 -16.053 1.00 91.50 269 VAL A CA 1
ATOM 2116 C C . VAL A 1 269 ? 3.430 8.100 -15.979 1.00 91.50 269 VAL A C 1
ATOM 2118 O O . VAL A 1 269 ? 4.304 7.735 -16.762 1.00 91.50 269 VAL A O 1
ATOM 2121 N N . ASP A 1 270 ? 3.632 8.997 -15.021 1.00 86.19 270 ASP A N 1
ATOM 2122 C CA . ASP A 1 270 ? 4.930 9.607 -14.762 1.00 86.19 270 ASP A CA 1
ATOM 2123 C C . ASP A 1 270 ? 5.928 8.568 -14.224 1.00 86.19 270 ASP A C 1
ATOM 2125 O O . ASP A 1 270 ? 5.924 8.203 -13.044 1.00 86.19 270 ASP A O 1
ATOM 2129 N N . THR A 1 271 ? 6.689 7.989 -15.151 1.00 86.75 271 THR A N 1
ATOM 2130 C CA . THR A 1 271 ? 7.786 7.057 -14.918 1.00 86.75 271 THR A CA 1
ATOM 2131 C C . THR A 1 271 ? 8.657 6.973 -16.171 1.00 86.75 271 THR A C 1
ATOM 2133 O O . THR A 1 271 ? 8.170 7.008 -17.298 1.00 86.75 271 THR A O 1
ATOM 2136 N N . ASP A 1 272 ? 9.957 6.820 -15.961 1.00 87.75 272 ASP A N 1
ATOM 2137 C CA . ASP A 1 272 ? 11.000 6.612 -16.968 1.00 87.75 272 ASP A CA 1
ATOM 2138 C C . ASP A 1 272 ? 11.292 5.122 -17.240 1.00 87.75 272 ASP A C 1
ATOM 2140 O O . ASP A 1 272 ? 12.259 4.772 -17.923 1.00 87.75 272 ASP A O 1
ATOM 2144 N N . ARG A 1 273 ? 10.475 4.227 -16.676 1.00 93.12 273 ARG A N 1
ATOM 2145 C CA . ARG A 1 273 ? 10.664 2.773 -16.699 1.00 93.12 273 ARG A CA 1
ATOM 2146 C C . ARG A 1 273 ? 9.444 2.082 -17.295 1.00 93.12 273 ARG A C 1
ATOM 2148 O O . ARG A 1 273 ? 8.342 2.627 -17.301 1.00 93.12 273 ARG A O 1
ATOM 2155 N N . ALA A 1 274 ? 9.634 0.845 -17.741 1.00 96.12 274 ALA A N 1
ATOM 2156 C CA . ALA A 1 274 ? 8.552 -0.046 -18.149 1.00 96.12 274 ALA A CA 1
ATOM 2157 C C . ALA A 1 274 ? 8.247 -1.069 -17.028 1.00 96.12 274 ALA A C 1
ATOM 2159 O O . ALA A 1 274 ? 8.716 -2.208 -17.097 1.00 96.12 274 ALA A O 1
ATOM 2160 N N . PRO A 1 275 ? 7.510 -0.700 -15.960 1.00 94.81 275 PRO A N 1
ATOM 2161 C CA . PRO A 1 275 ? 7.229 -1.606 -14.846 1.00 94.81 275 PRO A CA 1
ATOM 2162 C C . PRO A 1 275 ? 6.395 -2.812 -15.295 1.00 94.81 275 PRO A C 1
ATOM 2164 O O . PRO A 1 275 ? 5.532 -2.674 -16.161 1.00 94.81 275 PRO A O 1
ATOM 2167 N N . HIS A 1 276 ? 6.618 -3.970 -14.662 1.00 96.94 276 HIS A N 1
ATOM 2168 C CA . HIS A 1 276 ? 5.831 -5.199 -14.878 1.00 96.94 276 HIS A CA 1
ATOM 2169 C C . HIS A 1 276 ? 5.733 -5.621 -16.346 1.00 96.94 276 HIS A C 1
ATOM 2171 O O . HIS A 1 276 ? 4.687 -6.044 -16.835 1.00 96.94 276 HIS A O 1
ATOM 2177 N N . SER A 1 277 ? 6.839 -5.440 -17.061 1.00 97.00 277 SER A N 1
ATOM 2178 C CA . SER A 1 277 ? 6.997 -5.749 -18.478 1.00 97.00 277 SER A CA 1
ATOM 2179 C C . SER A 1 277 ? 8.235 -6.631 -18.682 1.00 97.00 277 SER A C 1
ATOM 2181 O O . SER A 1 277 ? 9.065 -6.744 -17.772 1.00 97.00 277 SER A O 1
ATOM 2183 N N . PRO A 1 278 ? 8.435 -7.221 -19.875 1.00 96.94 278 PRO A N 1
ATOM 2184 C CA . PRO A 1 278 ? 9.637 -7.993 -20.178 1.00 96.94 278 PRO A CA 1
ATOM 2185 C C . PRO A 1 278 ? 10.950 -7.258 -19.873 1.00 96.94 278 PRO A C 1
ATOM 2187 O O . PRO A 1 278 ? 11.900 -7.905 -19.441 1.00 96.94 278 PRO A O 1
ATOM 2190 N N . GLN A 1 279 ? 11.002 -5.924 -19.990 1.00 96.81 279 GLN A N 1
ATOM 2191 C CA . GLN A 1 279 ? 12.171 -5.122 -19.610 1.00 96.81 279 GLN A CA 1
ATOM 2192 C C . GLN A 1 279 ? 12.619 -5.370 -18.160 1.00 96.81 279 GLN A C 1
ATOM 2194 O O . GLN A 1 279 ? 13.818 -5.391 -17.883 1.00 96.81 279 GLN A O 1
ATOM 2199 N N . MET A 1 280 ? 11.687 -5.612 -17.233 1.00 97.81 280 MET A N 1
ATOM 2200 C CA . MET A 1 280 ? 12.011 -5.872 -15.826 1.00 97.81 280 MET A CA 1
ATOM 2201 C C . MET A 1 280 ? 12.777 -7.183 -15.615 1.00 97.81 280 MET A C 1
ATOM 2203 O O . MET A 1 280 ? 13.465 -7.322 -14.611 1.00 97.81 280 MET A O 1
ATOM 2207 N N . HIS A 1 281 ? 12.777 -8.116 -16.572 1.00 97.12 281 HIS A N 1
ATOM 2208 C CA . HIS A 1 281 ? 13.594 -9.329 -16.458 1.00 97.12 281 HIS A CA 1
ATOM 2209 C C . HIS A 1 281 ? 15.100 -9.025 -16.450 1.00 97.12 281 HIS A C 1
ATOM 2211 O O . HIS A 1 281 ? 15.888 -9.838 -15.974 1.00 97.12 281 HIS A O 1
ATOM 2217 N N . ALA A 1 282 ? 15.511 -7.823 -16.875 1.00 98.12 282 ALA A N 1
ATOM 2218 C CA . ALA A 1 282 ? 16.888 -7.357 -16.751 1.00 98.12 282 ALA A CA 1
ATOM 2219 C C . ALA A 1 282 ? 17.391 -7.270 -15.296 1.00 98.12 282 ALA A C 1
ATOM 2221 O O . ALA A 1 282 ? 18.605 -7.244 -15.095 1.00 98.12 282 ALA A O 1
ATOM 2222 N N . ILE A 1 283 ? 16.492 -7.215 -14.302 1.00 98.25 283 ILE A N 1
ATOM 2223 C CA . ILE A 1 283 ? 16.852 -7.229 -12.875 1.00 98.25 283 ILE A CA 1
ATOM 2224 C C . ILE A 1 283 ? 16.660 -8.593 -12.208 1.00 98.25 283 ILE A C 1
ATOM 2226 O O . ILE A 1 283 ? 17.007 -8.725 -11.038 1.00 98.25 283 ILE A O 1
ATOM 2230 N N . TYR A 1 284 ? 16.110 -9.590 -12.909 1.00 98.38 284 TYR A N 1
ATOM 2231 C CA . TYR A 1 284 ? 15.599 -10.818 -12.293 1.00 98.38 284 TYR A CA 1
ATOM 2232 C C . TYR A 1 284 ? 16.683 -11.595 -11.535 1.00 98.38 284 TYR A C 1
ATOM 2234 O O . TYR A 1 284 ? 16.547 -11.819 -10.334 1.00 98.38 284 TYR A O 1
ATOM 2242 N N . ASP A 1 285 ? 17.779 -11.959 -12.207 1.00 98.38 285 ASP A N 1
ATOM 2243 C CA . ASP A 1 285 ? 18.836 -12.791 -11.611 1.00 98.38 285 ASP A CA 1
ATOM 2244 C C . ASP A 1 285 ? 19.504 -12.106 -10.414 1.00 98.38 285 ASP A C 1
ATOM 2246 O O . ASP A 1 285 ? 19.773 -12.729 -9.386 1.00 98.38 285 ASP A O 1
ATOM 2250 N N . GLU A 1 286 ? 19.743 -10.801 -10.535 1.00 98.31 286 GLU A N 1
ATOM 2251 C CA . GLU A 1 286 ? 20.369 -9.999 -9.490 1.00 98.31 286 GLU A CA 1
ATOM 2252 C C . GLU A 1 286 ? 19.438 -9.807 -8.287 1.00 98.31 286 GLU A C 1
ATOM 2254 O O . GLU A 1 286 ? 19.849 -10.028 -7.146 1.00 98.31 286 GLU A O 1
ATOM 2259 N N . LEU A 1 287 ? 18.169 -9.466 -8.527 1.00 98.75 287 LEU A N 1
ATOM 2260 C CA . LEU A 1 287 ? 17.170 -9.343 -7.470 1.00 98.75 287 LEU A CA 1
ATOM 2261 C C . LEU A 1 287 ? 16.941 -10.684 -6.766 1.00 98.75 287 LEU A C 1
ATOM 2263 O O . LEU A 1 287 ? 16.884 -10.727 -5.539 1.00 98.75 287 LEU A O 1
ATOM 2267 N N . LEU A 1 288 ? 16.879 -11.789 -7.512 1.00 98.75 288 LEU A N 1
ATOM 2268 C CA . LEU A 1 288 ? 16.751 -13.125 -6.939 1.00 98.75 288 LEU A CA 1
ATOM 2269 C C . LEU A 1 288 ? 17.951 -13.480 -6.057 1.00 98.75 288 LEU A C 1
ATOM 2271 O O . LEU A 1 288 ? 17.766 -14.013 -4.962 1.00 98.75 288 LEU A O 1
ATOM 2275 N N . ALA A 1 289 ? 19.171 -13.169 -6.502 1.00 98.75 289 ALA A N 1
ATOM 2276 C CA . ALA A 1 289 ? 20.375 -13.383 -5.707 1.00 98.75 289 ALA A CA 1
ATOM 2277 C C . ALA A 1 289 ? 20.324 -12.597 -4.389 1.00 98.75 289 ALA A C 1
ATOM 2279 O O . ALA A 1 289 ? 20.613 -13.167 -3.338 1.00 98.75 289 ALA A O 1
ATOM 2280 N N . TYR A 1 290 ? 19.886 -11.334 -4.415 1.00 98.69 290 TYR A N 1
ATOM 2281 C CA . TYR A 1 290 ? 19.693 -10.551 -3.193 1.00 98.69 290 TYR A CA 1
ATOM 2282 C C . TYR A 1 290 ? 18.601 -11.132 -2.292 1.00 98.69 290 TYR A C 1
ATOM 2284 O O . TYR A 1 290 ? 18.840 -11.348 -1.102 1.00 98.69 290 TYR A O 1
ATOM 2292 N N . ASN A 1 291 ? 17.434 -11.459 -2.849 1.00 98.75 291 ASN A N 1
ATOM 2293 C CA . ASN A 1 291 ? 16.300 -11.997 -2.099 1.00 98.75 291 ASN A CA 1
ATOM 2294 C C . ASN A 1 291 ? 16.645 -13.326 -1.406 1.00 98.75 291 ASN A C 1
ATOM 2296 O O . ASN A 1 291 ? 16.195 -13.560 -0.286 1.00 98.75 291 ASN A O 1
ATOM 2300 N N . LYS A 1 292 ? 17.512 -14.157 -2.005 1.00 98.75 292 LYS A N 1
ATOM 2301 C CA . LYS A 1 292 ? 18.036 -15.392 -1.388 1.00 98.75 292 LYS A CA 1
ATOM 2302 C C . LYS A 1 292 ? 18.905 -15.148 -0.154 1.00 98.75 292 LYS A C 1
ATOM 2304 O O . LYS A 1 292 ? 18.996 -16.025 0.698 1.00 98.75 292 LYS A O 1
ATOM 2309 N N . THR A 1 293 ? 19.520 -13.971 -0.026 1.00 98.56 293 THR A N 1
ATOM 2310 C CA . THR A 1 293 ? 20.261 -13.605 1.196 1.00 98.56 293 THR A CA 1
ATOM 2311 C C . THR A 1 293 ? 19.336 -13.133 2.320 1.00 98.56 293 THR A C 1
ATOM 2313 O O . THR A 1 293 ? 19.708 -13.195 3.489 1.00 98.56 293 THR A O 1
ATOM 2316 N N . VAL A 1 294 ? 18.126 -12.677 1.978 1.00 98.62 294 VAL A N 1
ATOM 2317 C CA . VAL A 1 294 ? 17.130 -12.166 2.931 1.00 98.62 294 VAL A CA 1
ATOM 2318 C C . VAL A 1 294 ? 16.191 -13.271 3.417 1.00 98.62 294 VAL A C 1
ATOM 2320 O O . VAL A 1 294 ? 15.878 -13.350 4.607 1.00 98.62 294 VAL A O 1
ATOM 2323 N N . ILE A 1 295 ? 15.734 -14.130 2.505 1.00 98.56 295 ILE A N 1
ATOM 2324 C CA . ILE A 1 295 ? 14.802 -15.220 2.793 1.00 98.56 295 ILE A CA 1
ATOM 2325 C C . ILE A 1 295 ? 15.542 -16.545 2.636 1.00 98.56 295 ILE A C 1
ATOM 2327 O O . ILE A 1 295 ? 15.599 -17.130 1.556 1.00 98.56 295 ILE A O 1
ATOM 2331 N N . THR A 1 296 ? 16.094 -17.026 3.743 1.00 97.69 296 THR A N 1
ATOM 2332 C CA . THR A 1 296 ? 16.784 -18.320 3.807 1.00 97.69 296 THR A CA 1
ATOM 2333 C C . THR A 1 296 ? 15.829 -19.480 4.078 1.00 97.69 296 THR A C 1
ATOM 2335 O O . THR A 1 296 ? 16.102 -20.607 3.675 1.00 97.69 296 THR A O 1
ATOM 2338 N N . GLU A 1 297 ? 14.692 -19.209 4.724 1.00 97.25 297 GLU A N 1
ATOM 2339 C CA . GLU A 1 297 ? 13.687 -20.209 5.104 1.00 97.25 297 GLU A CA 1
ATOM 2340 C C . GLU A 1 297 ? 12.276 -19.746 4.695 1.00 97.25 297 GLU A C 1
ATOM 2342 O O . GLU A 1 297 ? 11.563 -19.128 5.491 1.00 97.25 297 GLU A O 1
ATOM 2347 N N . PRO A 1 298 ? 11.851 -20.005 3.443 1.00 97.81 298 PRO A N 1
ATOM 2348 C CA . PRO A 1 298 ? 10.537 -19.587 2.958 1.00 97.81 298 PRO A CA 1
ATOM 2349 C C . PRO A 1 298 ? 9.376 -20.224 3.735 1.00 97.81 298 PRO A C 1
ATOM 2351 O O . PRO A 1 298 ? 9.261 -21.453 3.811 1.00 97.81 298 PRO A O 1
ATOM 2354 N N . LYS A 1 299 ? 8.468 -19.389 4.251 1.00 98.12 299 LYS A N 1
ATOM 2355 C CA . LYS A 1 299 ? 7.245 -19.816 4.951 1.00 98.12 299 LYS A CA 1
ATOM 2356 C C . LYS A 1 299 ? 6.074 -19.992 3.989 1.00 98.12 299 LYS A C 1
ATOM 2358 O O . LYS A 1 299 ? 6.007 -19.337 2.956 1.00 98.12 299 LYS A O 1
ATOM 2363 N N . GLN A 1 300 ? 5.135 -20.866 4.338 1.00 97.94 300 GLN A N 1
ATOM 2364 C CA . GLN A 1 300 ? 3.907 -21.069 3.570 1.00 97.94 300 GLN A CA 1
ATOM 2365 C C . GLN A 1 300 ? 3.002 -19.833 3.672 1.00 97.94 300 GLN A C 1
ATOM 2367 O O . GLN A 1 300 ? 2.743 -19.387 4.788 1.00 97.94 300 GLN A O 1
ATOM 2372 N N . ARG A 1 301 ? 2.500 -19.318 2.538 1.00 96.81 301 ARG A N 1
ATOM 2373 C CA . ARG A 1 301 ? 1.508 -18.232 2.546 1.00 96.81 301 ARG A CA 1
ATOM 2374 C C . ARG A 1 301 ? 0.167 -18.741 3.060 1.00 96.81 301 ARG A C 1
ATOM 2376 O O . ARG A 1 301 ? -0.240 -19.855 2.703 1.00 96.81 301 ARG A O 1
ATOM 2383 N N . SER A 1 302 ? -0.529 -17.940 3.862 1.00 97.06 302 SER A N 1
ATOM 2384 C CA . SER A 1 302 ? -1.883 -18.271 4.306 1.00 97.06 302 SER A CA 1
ATOM 2385 C C . SER A 1 302 ? -2.921 -18.033 3.207 1.00 97.06 302 SER A C 1
ATOM 2387 O O . SER A 1 302 ? -2.697 -17.328 2.223 1.00 97.06 302 SER A O 1
ATOM 2389 N N . THR A 1 303 ? -4.116 -18.590 3.401 1.00 95.62 303 THR A N 1
ATOM 2390 C CA . THR A 1 303 ? -5.262 -18.380 2.506 1.00 95.62 303 THR A CA 1
ATOM 2391 C C . THR A 1 303 ? -5.861 -16.974 2.602 1.00 95.62 303 THR A C 1
ATOM 2393 O O . THR A 1 303 ? -6.747 -16.651 1.816 1.00 95.62 303 THR A O 1
ATOM 2396 N N . LYS A 1 304 ? -5.413 -16.141 3.556 1.00 96.81 304 LYS A N 1
ATOM 2397 C CA . LYS A 1 304 ? -5.862 -14.747 3.703 1.00 96.81 304 LYS A CA 1
ATOM 2398 C C . LYS A 1 304 ? -5.255 -13.831 2.639 1.00 96.81 304 LYS A C 1
ATOM 2400 O O . LYS A 1 304 ? -5.817 -12.782 2.336 1.00 96.81 304 LYS A O 1
ATOM 2405 N N . TRP A 1 305 ? -4.117 -14.220 2.066 1.00 97.50 305 TRP A N 1
ATOM 2406 C CA . TRP A 1 305 ? -3.431 -13.429 1.057 1.00 97.50 305 TRP A CA 1
ATOM 2407 C C . TRP A 1 305 ? -4.008 -13.684 -0.337 1.00 97.50 305 TRP A C 1
ATOM 2409 O O . TRP A 1 305 ? -3.723 -14.682 -1.003 1.00 97.50 305 TRP A O 1
ATOM 2419 N N . ALA A 1 306 ? -4.777 -12.720 -0.827 1.00 96.69 306 ALA A N 1
ATOM 2420 C CA . ALA A 1 306 ? -5.197 -12.656 -2.216 1.00 96.69 306 ALA A CA 1
ATOM 2421 C C . ALA A 1 306 ? -4.100 -11.982 -3.052 1.00 96.69 306 ALA A C 1
ATOM 2423 O O . ALA A 1 306 ? -4.138 -10.781 -3.302 1.00 96.69 306 ALA A O 1
ATOM 2424 N N . THR A 1 307 ? -3.093 -12.758 -3.453 1.00 95.56 307 THR A N 1
ATOM 2425 C CA . THR A 1 307 ? -2.000 -12.235 -4.287 1.00 95.56 307 THR A CA 1
ATOM 2426 C C . THR A 1 307 ? -2.484 -11.820 -5.679 1.00 95.56 307 THR A C 1
ATOM 2428 O O . THR A 1 307 ? -3.383 -12.456 -6.246 1.00 95.56 307 THR A O 1
ATOM 2431 N N . SER A 1 308 ? -1.861 -10.758 -6.195 1.00 94.56 308 SER A N 1
ATOM 2432 C CA . SER A 1 308 ? -1.982 -10.238 -7.561 1.00 94.56 308 SER A CA 1
ATOM 2433 C C . SER A 1 308 ? -0.890 -10.764 -8.506 1.00 94.56 308 SER A C 1
ATOM 2435 O O . SER A 1 308 ? -0.771 -10.301 -9.638 1.00 94.56 308 SER A O 1
ATOM 2437 N N . VAL A 1 309 ? -0.081 -11.727 -8.056 1.00 95.00 309 VAL A N 1
ATOM 2438 C CA . VAL A 1 309 ? 0.984 -12.356 -8.845 1.00 95.00 309 VAL A CA 1
ATOM 2439 C C . VAL A 1 309 ? 0.490 -13.703 -9.367 1.00 95.00 309 VAL A C 1
ATOM 2441 O O . VAL A 1 309 ? 0.029 -14.541 -8.590 1.00 95.00 309 VAL A O 1
ATOM 2444 N N . ASP A 1 310 ? 0.619 -13.935 -10.672 1.00 92.31 310 ASP A N 1
ATOM 2445 C CA . ASP A 1 310 ? 0.417 -15.264 -11.256 1.00 92.31 310 ASP A CA 1
ATOM 2446 C C . ASP A 1 310 ? 1.663 -16.120 -10.999 1.00 92.31 310 ASP A C 1
ATOM 2448 O O . ASP A 1 310 ? 2.633 -16.092 -11.754 1.00 92.31 310 ASP A O 1
ATOM 2452 N N . SER A 1 311 ? 1.677 -16.805 -9.855 1.00 88.19 311 SER A N 1
ATOM 2453 C CA . SER A 1 311 ? 2.777 -17.674 -9.440 1.00 88.19 311 SER A CA 1
ATOM 2454 C C . SER A 1 311 ? 2.241 -18.970 -8.843 1.00 88.19 311 SER A C 1
ATOM 2456 O O . SER A 1 311 ? 1.353 -18.968 -7.986 1.00 88.19 311 SER A O 1
ATOM 2458 N N . ALA A 1 312 ? 2.819 -20.090 -9.282 1.00 86.31 312 ALA A N 1
ATOM 2459 C CA . ALA A 1 312 ? 2.545 -21.412 -8.725 1.00 86.31 312 ALA A CA 1
ATOM 2460 C C . ALA A 1 312 ? 3.250 -21.644 -7.376 1.00 86.31 312 ALA A C 1
ATOM 2462 O O . ALA A 1 312 ? 2.912 -22.590 -6.663 1.00 86.31 312 ALA A O 1
ATOM 2463 N N . ASP A 1 313 ? 4.225 -20.804 -7.017 1.00 90.88 313 ASP A N 1
ATOM 2464 C CA . ASP A 1 313 ? 4.872 -20.874 -5.714 1.00 90.88 313 ASP A CA 1
ATOM 2465 C C . ASP A 1 313 ? 3.883 -20.430 -4.643 1.00 90.88 313 ASP A C 1
ATOM 2467 O O . ASP A 1 313 ? 3.360 -19.324 -4.726 1.00 90.88 313 ASP A O 1
ATOM 2471 N N . SER A 1 314 ? 3.632 -21.263 -3.634 1.00 93.62 314 SER A N 1
ATOM 2472 C CA . SER A 1 314 ? 2.721 -20.980 -2.524 1.00 93.62 314 SER A CA 1
ATOM 2473 C C . SER A 1 314 ? 3.408 -20.409 -1.277 1.00 93.62 314 SER A C 1
ATOM 2475 O O . SER A 1 314 ? 2.750 -20.225 -0.254 1.00 93.62 314 SER A O 1
ATOM 2477 N N . LYS A 1 315 ? 4.722 -20.169 -1.311 1.00 97.44 315 LYS A N 1
ATOM 2478 C CA . LYS A 1 315 ? 5.519 -19.687 -0.174 1.00 97.44 315 LYS A CA 1
ATOM 2479 C C . LYS A 1 315 ? 5.897 -18.211 -0.312 1.00 97.44 315 LYS A C 1
ATOM 2481 O O . LYS A 1 315 ? 5.905 -17.643 -1.399 1.00 97.44 315 LYS A O 1
ATOM 2486 N N . CYS A 1 316 ? 6.244 -17.578 0.803 1.00 97.62 316 CYS A N 1
ATOM 2487 C CA . CYS A 1 316 ? 6.977 -16.313 0.835 1.00 97.62 316 CYS A CA 1
ATOM 2488 C C . CYS A 1 316 ? 8.442 -16.576 0.466 1.00 97.62 316 CYS A C 1
ATOM 2490 O O . CYS A 1 316 ? 9.310 -16.549 1.337 1.00 97.62 316 CYS A O 1
ATOM 2492 N N . SER A 1 317 ? 8.710 -16.929 -0.788 1.00 98.31 317 SER A N 1
ATOM 2493 C CA . SER A 1 317 ? 10.041 -17.296 -1.280 1.00 98.31 317 SER A CA 1
ATOM 2494 C C . SER A 1 317 ? 10.757 -16.119 -1.951 1.00 98.31 317 SER A C 1
ATOM 2496 O O . SER A 1 317 ? 10.104 -15.167 -2.390 1.00 98.31 317 SER A O 1
ATOM 2498 N N . PRO A 1 318 ? 12.095 -16.180 -2.080 1.00 98.56 318 PRO A N 1
ATOM 2499 C CA . PRO A 1 318 ? 12.841 -15.269 -2.941 1.00 98.56 318 PRO A CA 1
ATOM 2500 C C . PRO A 1 318 ? 12.262 -15.170 -4.354 1.00 98.56 318 PRO A C 1
ATOM 2502 O O . PRO A 1 318 ? 12.124 -14.068 -4.877 1.00 98.56 318 PRO A O 1
ATOM 2505 N N . GLU A 1 319 ? 11.915 -16.314 -4.945 1.00 97.94 319 GLU A N 1
ATOM 2506 C CA . GLU A 1 319 ? 11.356 -16.442 -6.287 1.00 97.94 319 GLU A CA 1
ATOM 2507 C C . GLU A 1 319 ? 10.033 -15.679 -6.411 1.00 97.94 319 GLU A C 1
ATOM 2509 O O . GLU A 1 319 ? 9.910 -14.828 -7.287 1.00 97.94 319 GLU A O 1
ATOM 2514 N N . PHE A 1 320 ? 9.100 -15.866 -5.473 1.00 98.38 320 PHE A N 1
ATOM 2515 C CA . PHE A 1 320 ? 7.811 -15.174 -5.477 1.00 98.38 320 PHE A CA 1
ATOM 2516 C C . PHE A 1 320 ? 7.963 -13.645 -5.444 1.00 98.38 320 PHE A C 1
ATOM 2518 O O . PHE A 1 320 ? 7.309 -12.927 -6.205 1.00 98.38 320 PHE A O 1
ATOM 2525 N N . PHE A 1 321 ? 8.836 -13.115 -4.579 1.00 98.31 321 PHE A N 1
ATOM 2526 C CA . PHE A 1 321 ? 9.043 -11.666 -4.504 1.00 98.31 321 PHE A CA 1
ATOM 2527 C C . PHE A 1 321 ? 9.790 -11.113 -5.723 1.00 98.31 321 PHE A C 1
ATOM 2529 O O . PHE A 1 321 ? 9.517 -9.978 -6.121 1.00 98.31 321 PHE A O 1
ATOM 2536 N N . THR A 1 322 ? 10.673 -11.893 -6.353 1.00 98.19 322 THR A N 1
ATOM 2537 C CA . THR A 1 322 ? 11.276 -11.524 -7.643 1.00 98.19 322 THR A CA 1
ATOM 2538 C C . THR A 1 322 ? 10.234 -11.516 -8.767 1.00 98.19 322 THR A C 1
ATOM 2540 O O . THR A 1 322 ? 10.168 -10.538 -9.516 1.00 98.19 322 THR A O 1
ATOM 2543 N N . ASP A 1 323 ? 9.367 -12.530 -8.838 1.00 97.25 323 ASP A N 1
ATOM 2544 C CA . ASP A 1 323 ? 8.258 -12.607 -9.797 1.00 97.25 323 ASP A CA 1
ATOM 2545 C C . ASP A 1 323 ? 7.329 -11.397 -9.656 1.00 97.25 323 ASP A C 1
ATOM 2547 O O . ASP A 1 323 ? 7.020 -10.732 -10.645 1.00 97.25 323 ASP A O 1
ATOM 2551 N N . SER A 1 324 ? 6.968 -11.035 -8.418 1.00 97.06 324 SER A N 1
ATOM 2552 C CA . SER A 1 324 ? 6.136 -9.859 -8.109 1.00 97.06 324 SER A CA 1
ATOM 2553 C C . SER A 1 324 ? 6.711 -8.528 -8.613 1.00 97.06 324 SER A C 1
ATOM 2555 O O . SER A 1 324 ? 5.997 -7.527 -8.709 1.00 97.06 324 SER A O 1
ATOM 2557 N N . ALA A 1 325 ? 8.021 -8.474 -8.869 1.00 96.88 325 ALA A N 1
ATOM 2558 C CA . ALA A 1 325 ? 8.699 -7.282 -9.356 1.00 96.88 325 ALA A CA 1
ATOM 2559 C C . ALA A 1 325 ? 8.803 -7.236 -10.885 1.00 96.88 325 ALA A C 1
ATOM 2561 O O . ALA A 1 325 ? 8.963 -6.143 -11.435 1.00 96.88 325 ALA A O 1
ATOM 2562 N N . CYS A 1 326 ? 8.736 -8.393 -11.547 1.00 97.00 326 CYS A N 1
ATOM 2563 C CA . CYS A 1 326 ? 9.033 -8.533 -12.971 1.00 97.00 326 CYS A CA 1
ATOM 2564 C C . CYS A 1 326 ? 7.802 -8.845 -13.829 1.00 97.00 326 CYS A C 1
ATOM 2566 O O . CYS A 1 326 ? 7.790 -8.493 -15.009 1.00 97.00 326 CYS A O 1
ATOM 2568 N N . ASN A 1 327 ? 6.778 -9.473 -13.250 1.00 97.06 327 ASN A N 1
ATOM 2569 C CA . ASN A 1 327 ? 5.613 -9.980 -13.971 1.00 97.06 327 ASN A CA 1
ATOM 2570 C C . ASN A 1 327 ? 4.393 -9.048 -13.858 1.00 97.06 327 ASN A C 1
ATOM 2572 O O . ASN A 1 327 ? 4.331 -8.230 -12.941 1.00 97.06 327 ASN A O 1
ATOM 2576 N N . PRO A 1 328 ? 3.408 -9.164 -14.773 1.00 97.88 328 PRO A N 1
ATOM 2577 C CA . PRO A 1 328 ? 2.171 -8.390 -14.714 1.00 97.88 328 PRO A CA 1
ATOM 2578 C C . PRO A 1 328 ? 1.430 -8.510 -13.376 1.00 97.88 328 PRO A C 1
ATOM 2580 O O . PRO A 1 328 ? 1.431 -9.561 -12.734 1.00 97.88 328 PRO A O 1
ATOM 2583 N N . VAL A 1 329 ? 0.749 -7.430 -12.990 1.00 97.44 329 VAL A N 1
ATOM 2584 C CA . VAL A 1 329 ? -0.064 -7.347 -11.771 1.00 97.44 329 VAL A CA 1
ATOM 2585 C C . VAL A 1 329 ? -1.521 -7.670 -12.100 1.00 97.44 329 VAL A C 1
ATOM 2587 O O . VAL A 1 329 ? -2.223 -6.852 -12.693 1.00 97.44 329 VAL A O 1
ATOM 2590 N N . TYR A 1 330 ? -1.996 -8.830 -11.661 1.00 97.12 330 TYR A N 1
ATOM 2591 C CA . TYR A 1 330 ? -3.373 -9.316 -11.797 1.00 97.12 330 TYR A CA 1
ATOM 2592 C C . TYR A 1 330 ? -4.234 -8.850 -10.618 1.00 97.12 330 TYR A C 1
ATOM 2594 O O . TYR A 1 330 ? -4.682 -9.622 -9.764 1.00 97.12 330 TYR A O 1
ATOM 2602 N N . PHE A 1 331 ? -4.368 -7.529 -10.493 1.00 95.69 331 PHE A N 1
ATOM 2603 C CA . PHE A 1 331 ? -5.006 -6.911 -9.335 1.00 95.69 331 PHE A CA 1
ATOM 2604 C C . PHE A 1 331 ? -6.521 -7.121 -9.325 1.00 95.69 331 PHE A C 1
ATOM 2606 O O . PHE A 1 331 ? -7.091 -7.395 -8.272 1.00 95.69 331 PHE A O 1
ATOM 2613 N N . TYR A 1 332 ? -7.168 -7.060 -10.487 1.00 95.38 332 TYR A N 1
ATOM 2614 C CA . TYR A 1 332 ? -8.596 -7.323 -10.631 1.00 95.38 332 TYR A CA 1
ATOM 2615 C C . TYR A 1 332 ? -8.966 -8.728 -10.135 1.00 95.38 332 TYR A C 1
ATOM 2617 O O . TYR A 1 332 ? -9.926 -8.908 -9.385 1.00 95.38 332 TYR A O 1
ATOM 2625 N N . GLU A 1 333 ? -8.153 -9.728 -10.464 1.00 95.69 333 GLU A N 1
ATOM 2626 C CA . GLU A 1 333 ? -8.307 -11.103 -10.001 1.00 95.69 333 GLU A CA 1
ATOM 2627 C C . GLU A 1 333 ? -8.175 -11.220 -8.480 1.00 95.69 333 GLU A C 1
ATOM 2629 O O . GLU A 1 333 ? -8.903 -11.994 -7.853 1.00 95.69 333 GLU A O 1
ATOM 2634 N N . ALA A 1 334 ? -7.275 -10.444 -7.874 1.00 95.75 334 ALA A N 1
ATOM 2635 C CA . ALA A 1 334 ? -7.139 -10.380 -6.425 1.00 95.75 334 ALA A CA 1
ATOM 2636 C C . ALA A 1 334 ? -8.358 -9.713 -5.763 1.00 95.75 334 ALA A C 1
ATOM 2638 O O . ALA A 1 334 ? -8.882 -10.249 -4.785 1.00 95.75 334 ALA A O 1
ATOM 2639 N N . LEU A 1 335 ? -8.865 -8.606 -6.319 1.00 94.88 335 LEU A N 1
ATOM 2640 C CA . LEU A 1 335 ? -10.052 -7.901 -5.809 1.00 94.88 335 LEU A CA 1
ATOM 2641 C C . LEU A 1 335 ? -11.299 -8.786 -5.801 1.00 94.88 335 LEU A C 1
ATOM 2643 O O . LEU A 1 335 ? -12.091 -8.740 -4.862 1.00 94.88 335 LEU A O 1
ATOM 2647 N N . ARG A 1 336 ? -11.446 -9.660 -6.800 1.00 94.31 336 ARG A N 1
ATOM 2648 C CA . ARG A 1 336 ? -12.571 -10.603 -6.890 1.00 94.31 336 ARG A CA 1
ATOM 2649 C C . ARG A 1 336 ? -12.595 -11.670 -5.792 1.00 94.31 336 ARG A C 1
ATOM 2651 O O . ARG A 1 336 ? -13.590 -12.382 -5.674 1.00 94.31 336 ARG A O 1
ATOM 2658 N N . LYS A 1 337 ? -11.526 -11.796 -5.001 1.00 95.88 337 LYS A N 1
ATOM 2659 C CA . LYS A 1 337 ? -11.473 -12.683 -3.828 1.00 95.88 337 LYS A CA 1
ATOM 2660 C C . LYS A 1 337 ? -12.072 -12.034 -2.575 1.00 95.88 337 LYS A C 1
ATOM 2662 O O . LYS A 1 337 ? -12.302 -12.743 -1.597 1.00 95.88 337 LYS A O 1
ATOM 2667 N N . ILE A 1 338 ? -12.341 -10.724 -2.597 1.00 96.50 338 ILE A N 1
ATOM 2668 C CA . ILE A 1 338 ? -13.016 -10.018 -1.503 1.00 96.50 338 ILE A CA 1
ATOM 2669 C C . ILE A 1 338 ? -14.479 -10.507 -1.428 1.00 96.50 338 ILE A C 1
ATOM 2671 O O . ILE A 1 338 ? -15.175 -10.492 -2.443 1.00 96.50 338 ILE A O 1
ATOM 2675 N N . PRO A 1 339 ? -14.983 -10.938 -0.257 1.00 95.62 339 PRO A N 1
ATOM 2676 C CA . PRO A 1 339 ? -16.390 -11.285 -0.069 1.00 95.62 339 PRO A CA 1
ATOM 2677 C C . PRO A 1 339 ? -17.313 -10.062 -0.108 1.00 95.62 339 PRO A C 1
ATOM 2679 O O . PRO A 1 339 ? -16.919 -8.958 0.274 1.00 95.62 339 PRO A O 1
ATOM 2682 N N . GLU A 1 340 ? -18.578 -10.271 -0.475 1.00 94.31 340 GLU A N 1
ATOM 2683 C CA . GLU A 1 340 ? -19.632 -9.263 -0.298 1.00 94.31 340 GLU A CA 1
ATOM 2684 C C . GLU A 1 340 ? -19.760 -8.823 1.166 1.00 94.31 340 GLU A C 1
ATOM 2686 O O . GLU A 1 340 ? -19.536 -9.604 2.091 1.00 94.31 340 GLU A O 1
ATOM 2691 N N . ASN A 1 341 ? -20.201 -7.582 1.380 1.00 92.50 341 ASN A N 1
ATOM 2692 C CA . ASN A 1 341 ? -20.338 -6.978 2.709 1.00 92.50 341 ASN A CA 1
ATOM 2693 C C . ASN A 1 341 ? -19.013 -6.863 3.494 1.00 92.50 341 ASN A C 1
ATOM 2695 O O . ASN A 1 341 ? -19.045 -6.806 4.722 1.00 92.50 341 ASN A O 1
ATOM 2699 N N . SER A 1 342 ? -17.857 -6.824 2.824 1.00 95.12 342 SER A N 1
ATOM 2700 C CA . SER A 1 342 ? -16.561 -6.583 3.477 1.00 95.12 342 SER A CA 1
ATOM 2701 C C . SER A 1 342 ? -16.341 -5.103 3.802 1.00 95.12 342 SER A C 1
ATOM 2703 O O . SER A 1 342 ? -16.921 -4.214 3.179 1.00 95.12 342 SER A O 1
ATOM 2705 N N . LEU A 1 343 ? -15.459 -4.823 4.759 1.00 95.56 343 LEU A N 1
ATOM 2706 C CA . LEU A 1 343 ? -14.834 -3.511 4.903 1.00 95.56 343 LEU A CA 1
ATOM 2707 C C . LEU A 1 343 ? -13.412 -3.575 4.342 1.00 95.56 343 LEU A C 1
ATOM 2709 O O . LEU A 1 343 ? -12.567 -4.284 4.884 1.00 95.56 343 LEU A O 1
ATOM 2713 N N . VAL A 1 344 ? -13.140 -2.805 3.294 1.00 97.38 344 VAL A N 1
ATOM 2714 C CA . VAL A 1 344 ? -11.800 -2.663 2.721 1.00 97.38 344 VAL A CA 1
ATOM 2715 C C . VAL A 1 344 ? -11.111 -1.457 3.347 1.00 97.38 344 VAL A C 1
ATOM 2717 O O . VAL A 1 344 ? -11.642 -0.349 3.329 1.00 97.38 344 VAL A O 1
ATOM 2720 N N . ILE A 1 345 ? -9.921 -1.666 3.899 1.00 97.62 345 ILE A N 1
ATOM 2721 C CA . ILE A 1 345 ? -9.101 -0.626 4.513 1.00 97.62 345 ILE A CA 1
ATOM 2722 C C . ILE A 1 345 ? -7.855 -0.441 3.652 1.00 97.62 345 ILE A C 1
ATOM 2724 O O . ILE A 1 345 ? -7.021 -1.343 3.590 1.00 97.62 345 ILE A O 1
ATOM 2728 N N . GLU A 1 346 ? -7.711 0.713 2.994 1.00 97.69 346 GLU A N 1
ATOM 2729 C CA . GLU A 1 346 ? -6.459 1.045 2.305 1.00 97.69 346 GLU A CA 1
ATOM 2730 C C . GLU A 1 346 ? -5.432 1.510 3.336 1.00 97.69 346 GLU A C 1
ATOM 2732 O O . GLU A 1 346 ? -5.518 2.611 3.894 1.00 97.69 346 GLU A O 1
ATOM 2737 N N . VAL A 1 347 ? -4.485 0.617 3.610 1.00 97.50 347 VAL A N 1
ATOM 2738 C CA . VAL A 1 347 ? -3.384 0.806 4.544 1.00 97.50 347 VAL A CA 1
ATOM 2739 C C . VAL A 1 347 ? -2.225 1.385 3.756 1.00 97.50 347 VAL A C 1
ATOM 2741 O O . VAL A 1 347 ? -1.813 0.796 2.763 1.00 97.50 347 VAL A O 1
ATOM 2744 N N . GLY A 1 348 ? -1.693 2.525 4.188 1.00 93.75 348 GLY A N 1
ATOM 2745 C CA . GLY A 1 348 ? -0.563 3.168 3.531 1.00 93.75 348 GLY A CA 1
ATOM 2746 C C . GLY A 1 348 ? -0.557 4.688 3.696 1.00 93.75 348 GLY A C 1
ATOM 2747 O O . GLY A 1 348 ? -1.515 5.272 4.210 1.00 93.75 348 GLY A O 1
ATOM 2748 N N . PRO A 1 349 ? 0.523 5.344 3.243 1.00 91.44 349 PRO A N 1
ATOM 2749 C CA . PRO A 1 349 ? 0.731 6.778 3.439 1.00 91.44 349 PRO A CA 1
ATOM 2750 C C . PRO A 1 349 ? -0.255 7.653 2.661 1.00 91.44 349 PRO A C 1
ATOM 2752 O O . PRO A 1 349 ? -0.443 8.817 3.002 1.00 91.44 349 PRO A O 1
ATOM 2755 N N . TRP A 1 350 ? -0.898 7.119 1.624 1.00 92.31 350 TRP A N 1
ATOM 2756 C CA . TRP A 1 350 ? -1.960 7.805 0.902 1.00 92.31 350 TRP A CA 1
ATOM 2757 C C . TRP A 1 350 ? -2.928 6.795 0.289 1.00 92.31 350 TRP A C 1
ATOM 2759 O O . TRP A 1 350 ? -2.537 5.967 -0.536 1.00 92.31 350 TRP A O 1
ATOM 2769 N N . ALA A 1 351 ? -4.196 6.914 0.681 1.00 90.94 351 ALA A N 1
ATOM 2770 C CA . ALA A 1 351 ? -5.317 6.183 0.123 1.00 90.94 351 ALA A CA 1
ATOM 2771 C C . ALA A 1 351 ? -5.749 6.793 -1.219 1.00 90.94 351 ALA A C 1
ATOM 2773 O O . ALA A 1 351 ? -6.565 7.718 -1.263 1.00 90.94 351 ALA A O 1
ATOM 2774 N N . GLN A 1 352 ? -5.147 6.330 -2.312 1.00 87.62 352 GLN A N 1
ATOM 2775 C CA . GLN A 1 352 ? -5.381 6.876 -3.655 1.00 87.62 352 GLN A CA 1
ATOM 2776 C C . GLN A 1 352 ? -6.208 5.952 -4.543 1.00 87.62 352 GLN A C 1
ATOM 2778 O O . GLN A 1 352 ? -6.665 6.380 -5.602 1.00 87.62 352 GLN A O 1
ATOM 2783 N N . MET A 1 353 ? -6.381 4.688 -4.149 1.00 87.25 353 MET A N 1
ATOM 2784 C CA . MET A 1 353 ? -6.978 3.695 -5.033 1.00 87.25 353 MET A CA 1
ATOM 2785 C C . MET A 1 353 ? -8.508 3.688 -4.972 1.00 87.25 353 MET A C 1
ATOM 2787 O O . MET A 1 353 ? -9.119 3.009 -5.787 1.00 87.25 353 MET A O 1
ATOM 2791 N N . GLU A 1 354 ? -9.153 4.470 -4.093 1.00 87.62 354 GLU A N 1
ATOM 2792 C CA . GLU A 1 354 ? -10.619 4.478 -3.928 1.00 87.62 354 GLU A CA 1
ATOM 2793 C C . GLU A 1 354 ? -11.381 4.605 -5.256 1.00 87.62 354 GLU A C 1
ATOM 2795 O O . GLU A 1 354 ? -12.303 3.832 -5.509 1.00 87.62 354 GLU A O 1
ATOM 2800 N N . SER A 1 355 ? -10.998 5.549 -6.123 1.00 83.88 355 SER A N 1
ATOM 2801 C CA . SER A 1 355 ? -11.699 5.780 -7.395 1.00 83.88 355 SER A CA 1
ATOM 2802 C C . SER A 1 355 ? -11.559 4.614 -8.373 1.00 83.88 355 SER A C 1
ATOM 2804 O O . SER A 1 355 ? -12.497 4.324 -9.110 1.00 83.88 355 SER A O 1
ATOM 2806 N N . MET A 1 356 ? -10.409 3.938 -8.353 1.00 83.06 356 MET A N 1
ATOM 2807 C CA . MET A 1 356 ? -10.132 2.743 -9.148 1.00 83.06 356 MET A CA 1
ATOM 2808 C C . MET A 1 356 ? -10.821 1.502 -8.568 1.00 83.06 356 MET A C 1
ATOM 2810 O O . MET A 1 356 ? -11.271 0.647 -9.317 1.00 83.06 356 MET A O 1
ATOM 2814 N N . LEU A 1 357 ? -10.905 1.402 -7.242 1.00 87.06 357 LEU A N 1
ATOM 2815 C CA . LEU A 1 357 ? -11.392 0.222 -6.533 1.00 87.06 357 LEU A CA 1
ATOM 2816 C C . LEU A 1 357 ? -12.905 0.166 -6.437 1.00 87.06 357 LEU A C 1
ATOM 2818 O O . LEU A 1 357 ? -13.488 -0.897 -6.606 1.00 87.06 357 LEU A O 1
ATOM 2822 N N . ARG A 1 358 ? -13.546 1.297 -6.132 1.00 88.19 358 ARG A N 1
ATOM 2823 C CA . ARG A 1 358 ? -14.972 1.347 -5.799 1.00 88.19 358 ARG A CA 1
ATOM 2824 C C . ARG A 1 358 ? -15.875 0.696 -6.864 1.00 88.19 358 ARG A C 1
ATOM 2826 O O . ARG A 1 358 ? -16.806 0.014 -6.446 1.00 88.19 358 ARG A O 1
ATOM 2833 N N . PRO A 1 359 ? -15.634 0.843 -8.185 1.00 89.69 359 PRO A N 1
ATOM 2834 C CA . PRO A 1 359 ? -16.420 0.143 -9.206 1.00 89.69 359 PRO A CA 1
ATOM 2835 C C . PRO A 1 359 ? -16.228 -1.381 -9.220 1.00 89.69 359 PRO A C 1
ATOM 2837 O O . PRO A 1 359 ? -17.127 -2.098 -9.645 1.00 89.69 359 PRO A O 1
ATOM 2840 N N . GLU A 1 360 ? -15.073 -1.868 -8.763 1.00 92.25 360 GLU A N 1
ATOM 2841 C CA . GLU A 1 360 ? -14.676 -3.282 -8.821 1.00 92.25 360 GLU A CA 1
ATOM 2842 C C . GLU A 1 360 ? -14.970 -4.038 -7.516 1.00 92.25 360 GLU A C 1
ATOM 2844 O O . GLU A 1 360 ? -14.885 -5.268 -7.470 1.00 92.25 360 GLU A O 1
ATOM 2849 N N . LEU A 1 361 ? -15.302 -3.322 -6.435 1.00 91.81 361 LEU A N 1
ATOM 2850 C CA . LEU A 1 361 ? -15.636 -3.944 -5.160 1.00 91.81 361 LEU A CA 1
ATOM 2851 C C . LEU A 1 361 ? -16.978 -4.700 -5.241 1.00 91.81 361 LEU A C 1
ATOM 2853 O O . LEU A 1 361 ? -17.930 -4.221 -5.864 1.00 91.81 361 LEU A O 1
ATOM 2857 N N . PRO A 1 362 ? -17.095 -5.859 -4.565 1.00 91.38 362 PRO A N 1
ATOM 2858 C CA . PRO A 1 362 ? -18.357 -6.581 -4.452 1.00 91.38 362 PRO A CA 1
ATOM 2859 C C . PRO A 1 362 ? -19.479 -5.745 -3.821 1.00 91.38 362 PRO A C 1
ATOM 2861 O O . PRO A 1 362 ? -19.261 -4.705 -3.193 1.00 91.38 362 PRO A O 1
ATOM 2864 N N . LYS A 1 363 ? -20.713 -6.249 -3.928 1.00 90.56 363 LYS A N 1
ATOM 2865 C CA . LYS A 1 363 ? -21.891 -5.591 -3.355 1.00 90.56 363 LYS A CA 1
ATOM 2866 C C . LYS A 1 363 ? -21.724 -5.343 -1.855 1.00 90.56 363 LYS A C 1
ATOM 2868 O O . LYS A 1 363 ? -21.241 -6.200 -1.113 1.00 90.56 363 LYS A O 1
ATOM 2873 N N . ASN A 1 364 ? -22.205 -4.176 -1.424 1.00 90.50 364 ASN A N 1
ATOM 2874 C CA . ASN A 1 364 ? -22.232 -3.731 -0.029 1.00 90.50 364 ASN A CA 1
ATOM 2875 C C . ASN A 1 364 ? -20.854 -3.680 0.655 1.00 90.50 364 ASN A C 1
ATOM 2877 O O . ASN A 1 364 ? -20.783 -3.697 1.885 1.00 90.50 364 ASN A O 1
ATOM 2881 N N . CYS A 1 365 ? -19.764 -3.643 -0.112 1.00 93.62 365 CYS A N 1
ATOM 2882 C CA . CYS A 1 365 ? -18.452 -3.367 0.446 1.00 93.62 365 CYS A CA 1
ATOM 2883 C C . CYS A 1 365 ? -18.317 -1.877 0.763 1.00 93.62 365 CYS A C 1
ATOM 2885 O O . CYS A 1 365 ? -18.622 -1.030 -0.077 1.00 93.62 365 CYS A O 1
ATOM 2887 N N . ASP A 1 366 ? -17.812 -1.576 1.956 1.00 93.38 366 ASP A N 1
ATOM 2888 C CA . ASP A 1 366 ? -17.388 -0.224 2.317 1.00 93.38 366 ASP A CA 1
ATOM 2889 C C . ASP A 1 366 ? -15.871 -0.102 2.164 1.00 93.38 366 ASP A C 1
ATOM 2891 O O . ASP A 1 366 ? -15.138 -1.093 2.219 1.00 93.38 366 ASP A O 1
ATOM 2895 N N . TYR A 1 367 ? -15.399 1.127 1.973 1.00 95.12 367 TYR A N 1
ATOM 2896 C CA . TYR A 1 367 ? -13.987 1.440 1.791 1.00 95.12 367 TYR A CA 1
ATOM 2897 C C . TYR A 1 367 ? -13.567 2.568 2.740 1.00 95.12 367 TYR A C 1
ATOM 2899 O O . TYR A 1 367 ? -14.225 3.609 2.813 1.00 95.12 367 TYR A O 1
ATOM 2907 N N . VAL A 1 368 ? -12.453 2.377 3.448 1.00 95.44 368 VAL A N 1
ATOM 2908 C CA . VAL A 1 368 ? -11.855 3.368 4.350 1.00 95.44 368 VAL A CA 1
ATOM 2909 C C . VAL A 1 368 ? -10.365 3.504 4.047 1.00 95.44 368 VAL A C 1
ATOM 2911 O O . VAL A 1 368 ? -9.586 2.578 4.240 1.00 95.44 368 VAL A O 1
ATOM 2914 N N . GLY A 1 369 ? -9.948 4.685 3.602 1.00 95.69 369 GLY A N 1
ATOM 2915 C CA . GLY A 1 369 ? -8.536 5.030 3.459 1.00 95.69 369 GLY A CA 1
ATOM 2916 C C . GLY A 1 369 ? -7.964 5.634 4.739 1.00 95.69 369 GLY A C 1
ATOM 2917 O O . GLY A 1 369 ? -8.552 6.585 5.256 1.00 95.69 369 GLY A O 1
ATOM 2918 N N . LEU A 1 370 ? -6.824 5.127 5.228 1.00 95.12 370 LEU A N 1
ATOM 2919 C CA . LEU A 1 370 ? -6.220 5.614 6.479 1.00 95.12 370 LEU A CA 1
ATOM 2920 C C . LEU A 1 370 ? -5.706 7.052 6.388 1.00 95.12 370 LEU A C 1
ATOM 2922 O O . LEU A 1 370 ? -5.832 7.810 7.341 1.00 95.12 370 LEU A O 1
ATOM 2926 N N . VAL A 1 371 ? -5.120 7.438 5.256 1.00 92.12 371 VAL A N 1
ATOM 2927 C CA . VAL A 1 371 ? -4.565 8.782 5.060 1.00 92.12 371 VAL A CA 1
ATOM 2928 C C . VAL A 1 371 ? -5.050 9.350 3.738 1.00 92.12 371 VAL A C 1
ATOM 2930 O O . VAL A 1 371 ? -5.037 8.679 2.708 1.00 92.12 371 VAL A O 1
ATOM 2933 N N . LYS A 1 372 ? -5.459 10.620 3.746 1.00 86.12 372 LYS A N 1
ATOM 2934 C CA . LYS A 1 372 ? -5.893 11.353 2.552 1.00 86.12 372 LYS A CA 1
ATOM 2935 C C . LYS A 1 372 ? -4.974 12.546 2.344 1.00 86.12 372 LYS A C 1
ATOM 2937 O O . LYS A 1 372 ? -4.901 13.416 3.201 1.00 86.12 372 LYS A O 1
ATOM 2942 N N . ARG A 1 373 ? -4.347 12.638 1.169 1.00 72.12 373 ARG A N 1
ATOM 2943 C CA . ARG A 1 373 ? -3.390 13.709 0.835 1.00 72.12 373 ARG A CA 1
ATOM 2944 C C . ARG A 1 373 ? -3.971 15.130 0.936 1.00 72.12 373 ARG A C 1
ATOM 2946 O O . ARG A 1 373 ? -3.237 16.077 1.171 1.00 72.12 373 ARG A O 1
ATOM 2953 N N . ARG A 1 374 ? -5.294 15.297 0.795 1.00 76.81 374 ARG A N 1
ATOM 2954 C CA . ARG A 1 374 ? -5.996 16.597 0.888 1.00 76.81 374 ARG A CA 1
ATOM 2955 C C . ARG A 1 374 ? -6.408 16.981 2.320 1.00 76.81 374 ARG A C 1
ATOM 2957 O O . ARG A 1 374 ? -7.343 17.757 2.497 1.00 76.81 374 ARG A O 1
ATOM 2964 N N . LYS A 1 375 ? -5.772 16.415 3.343 1.00 82.69 375 LYS A N 1
ATOM 2965 C CA . LYS A 1 375 ? -6.092 16.662 4.753 1.00 82.69 375 LYS A CA 1
ATOM 2966 C C . LYS A 1 375 ? -4.825 16.528 5.608 1.00 82.69 375 LYS A C 1
ATOM 2968 O O . LYS A 1 375 ? -3.959 15.735 5.237 1.00 82.69 375 LYS A O 1
ATOM 2973 N N . PRO A 1 376 ? -4.697 17.249 6.742 1.00 86.38 376 PRO A N 1
ATOM 2974 C CA . PRO A 1 376 ? -3.646 16.960 7.712 1.00 86.38 376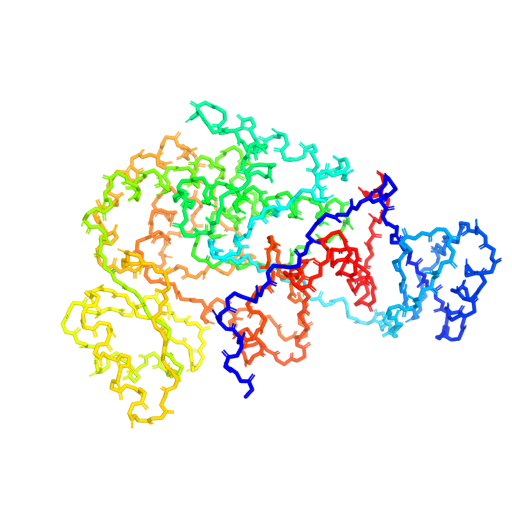 PRO A CA 1
ATOM 2975 C C . PRO A 1 376 ? -3.643 15.471 8.069 1.00 86.38 376 PRO A C 1
ATOM 2977 O O . PRO A 1 376 ? -4.690 14.902 8.387 1.00 86.38 376 PRO A O 1
ATOM 2980 N N . GLU A 1 377 ? -2.472 14.849 7.966 1.00 88.75 377 GLU A N 1
ATOM 2981 C CA . GLU A 1 377 ? -2.301 13.397 8.019 1.00 88.75 377 GLU A CA 1
ATOM 2982 C C . GLU A 1 377 ? -2.886 12.796 9.301 1.00 88.75 377 GLU A C 1
ATOM 2984 O O . GLU A 1 377 ? -3.666 11.846 9.232 1.00 88.75 377 GLU A O 1
ATOM 2989 N N . ILE A 1 378 ? -2.582 13.392 10.459 1.00 90.06 378 ILE A N 1
ATOM 2990 C CA . ILE A 1 378 ? -3.082 12.915 11.749 1.00 90.06 378 ILE A CA 1
ATOM 2991 C C . ILE A 1 378 ? -4.610 12.978 11.816 1.00 90.06 378 ILE A C 1
ATOM 2993 O O . ILE A 1 378 ? -5.238 12.050 12.310 1.00 90.06 378 ILE A O 1
ATOM 2997 N N . LEU A 1 379 ? -5.233 14.028 11.274 1.00 90.44 379 LEU A N 1
ATOM 2998 C CA . LEU A 1 379 ? -6.690 14.163 11.291 1.00 90.44 379 LEU A CA 1
ATOM 2999 C C . LEU A 1 379 ? -7.347 13.130 10.382 1.00 90.44 379 LEU A C 1
ATOM 3001 O O . LEU A 1 379 ? -8.327 12.512 10.782 1.00 90.44 379 LEU A O 1
ATOM 3005 N N . ALA A 1 380 ? -6.802 12.925 9.179 1.00 91.94 380 ALA A N 1
ATOM 3006 C CA . ALA A 1 380 ? -7.286 11.889 8.270 1.00 91.94 380 ALA A CA 1
ATOM 3007 C C . ALA A 1 380 ? -7.212 10.503 8.920 1.00 91.94 380 ALA A C 1
ATOM 3009 O O . ALA A 1 380 ? -8.173 9.739 8.850 1.00 91.94 380 ALA A O 1
ATOM 3010 N N . PHE A 1 381 ? -6.105 10.228 9.609 1.00 94.38 381 PHE A N 1
ATOM 3011 C CA . PHE A 1 381 ? -5.896 8.975 10.312 1.00 94.38 381 PHE A CA 1
ATOM 3012 C C . 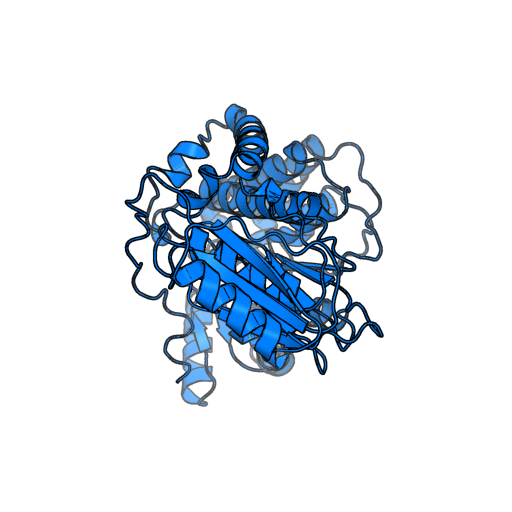PHE A 1 381 ? -6.881 8.779 11.468 1.00 94.38 381 PHE A C 1
ATOM 3014 O O . PHE A 1 381 ? -7.570 7.762 11.513 1.00 94.38 381 PHE A O 1
ATOM 3021 N N . LEU A 1 382 ? -7.021 9.755 12.371 1.00 93.88 382 LEU A N 1
ATOM 3022 C CA . LEU A 1 382 ? -7.963 9.660 13.493 1.00 93.88 382 LEU A CA 1
ATOM 3023 C C . LEU A 1 382 ? -9.412 9.508 13.018 1.00 93.88 382 LEU A C 1
ATOM 3025 O O . LEU A 1 382 ? -10.165 8.724 13.595 1.00 93.88 382 LEU A O 1
ATOM 3029 N N . GLU A 1 383 ? -9.796 10.201 11.947 1.00 94.12 383 GLU A N 1
ATOM 3030 C CA . GLU A 1 383 ? -11.118 10.037 11.345 1.00 94.12 383 GLU A CA 1
ATOM 3031 C C . GLU A 1 383 ? -11.319 8.655 10.747 1.00 94.12 383 GLU A C 1
ATOM 3033 O O . GLU A 1 383 ? -12.372 8.062 10.959 1.00 94.12 383 GLU A O 1
ATOM 3038 N N . ALA A 1 384 ? -10.324 8.109 10.045 1.00 95.50 384 ALA A N 1
ATOM 3039 C CA . ALA A 1 384 ? -10.402 6.753 9.520 1.00 95.50 384 ALA A CA 1
ATOM 3040 C C . ALA A 1 384 ? -10.622 5.742 10.653 1.00 95.50 384 ALA A C 1
ATOM 3042 O O . ALA A 1 384 ? -11.517 4.905 10.561 1.00 95.50 384 ALA A O 1
ATOM 3043 N N . ILE A 1 385 ? -9.885 5.867 11.760 1.00 95.88 385 ILE A N 1
ATOM 3044 C CA . ILE A 1 385 ? -10.072 5.032 12.952 1.00 95.88 385 ILE A CA 1
ATOM 3045 C C . ILE A 1 385 ? -11.477 5.205 13.555 1.00 95.88 385 ILE A C 1
ATOM 3047 O O . ILE A 1 385 ? -12.129 4.216 13.898 1.00 95.88 385 ILE A O 1
ATOM 3051 N N . GLY A 1 386 ? -11.968 6.440 13.664 1.00 93.94 386 GLY A N 1
ATOM 3052 C CA . GLY A 1 386 ? -13.336 6.722 14.100 1.00 93.94 386 GLY A CA 1
ATOM 3053 C C . GLY A 1 386 ? -14.387 6.077 13.192 1.00 93.94 386 GLY A C 1
ATOM 3054 O O . GLY A 1 386 ? -15.339 5.461 13.678 1.00 93.94 386 GLY A O 1
ATOM 3055 N N . MET A 1 387 ? -14.166 6.106 11.875 1.00 94.19 387 MET A N 1
ATOM 3056 C CA . MET A 1 387 ? -15.010 5.404 10.914 1.00 94.19 387 MET A CA 1
ATOM 3057 C C . MET A 1 387 ? -15.008 3.899 11.187 1.00 94.19 387 MET A C 1
ATOM 3059 O O . MET A 1 387 ? -16.088 3.312 11.237 1.00 94.19 387 MET A O 1
ATOM 3063 N N . LEU A 1 388 ? -13.858 3.262 11.444 1.00 93.94 388 LEU A N 1
ATOM 3064 C CA . LEU A 1 388 ? -13.818 1.835 11.815 1.00 93.94 388 LEU A CA 1
ATOM 3065 C C . LEU A 1 388 ? -14.698 1.550 13.041 1.00 93.94 388 LEU A C 1
ATOM 3067 O O . LEU A 1 388 ? -15.464 0.586 13.053 1.00 93.94 388 LEU A O 1
ATOM 3071 N N . TYR A 1 389 ? -14.664 2.421 14.048 1.00 92.19 389 TYR A N 1
ATOM 3072 C CA . TYR A 1 389 ? -15.525 2.275 15.217 1.00 92.19 389 TYR A CA 1
ATOM 3073 C C . TYR A 1 389 ? -17.019 2.327 14.858 1.00 92.19 389 TYR A C 1
ATOM 3075 O O . TYR A 1 389 ? -17.784 1.477 15.324 1.00 92.19 389 TYR A O 1
ATOM 3083 N N . THR A 1 390 ? -17.433 3.245 13.976 1.00 91.56 390 THR A N 1
ATOM 3084 C CA . THR A 1 390 ? -18.829 3.343 13.491 1.00 91.56 390 THR A CA 1
ATOM 3085 C C . THR A 1 390 ? -19.265 2.183 12.598 1.00 91.56 390 THR A C 1
ATOM 3087 O O . THR A 1 390 ? -20.453 1.884 12.541 1.00 91.56 390 THR A O 1
ATOM 3090 N N . HIS A 1 391 ? -18.323 1.462 11.981 1.00 90.75 391 HIS A N 1
ATOM 3091 C CA . HIS A 1 391 ? -18.600 0.200 11.282 1.00 90.75 391 HIS A CA 1
ATOM 3092 C C . HIS A 1 391 ? -18.751 -0.997 12.241 1.00 90.75 391 HIS A C 1
ATOM 3094 O O . HIS A 1 391 ? -19.014 -2.113 11.795 1.00 90.75 391 HIS A O 1
ATOM 3100 N N . GLY A 1 392 ? -18.609 -0.783 13.554 1.00 88.69 392 GLY A N 1
ATOM 3101 C CA . GLY A 1 392 ? -18.833 -1.799 14.581 1.00 88.69 392 GLY A CA 1
ATOM 3102 C C . GLY A 1 392 ? -17.575 -2.470 15.122 1.00 88.69 392 GLY A C 1
ATOM 3103 O O . GLY A 1 392 ? -17.684 -3.352 15.976 1.00 88.69 392 GLY A O 1
ATOM 3104 N N . TYR A 1 393 ? -16.383 -2.037 14.709 1.00 89.94 393 TYR A N 1
ATOM 3105 C CA . TYR A 1 393 ? -15.135 -2.602 15.219 1.00 89.94 393 TYR A CA 1
ATOM 3106 C C . TYR A 1 393 ? -14.760 -2.016 16.581 1.00 89.94 393 TYR A C 1
ATOM 3108 O O . TYR A 1 393 ? -14.952 -0.831 16.854 1.00 89.94 393 TYR A O 1
ATOM 3116 N N . ASN A 1 394 ? -14.247 -2.864 17.471 1.00 88.38 394 ASN A N 1
ATOM 3117 C CA . ASN A 1 394 ? -13.815 -2.451 18.804 1.00 88.38 394 ASN A CA 1
ATOM 3118 C C . ASN A 1 394 ? -12.368 -1.962 18.734 1.00 88.38 394 ASN A C 1
ATOM 3120 O O . ASN A 1 394 ? -11.436 -2.765 18.746 1.00 88.38 394 ASN A O 1
ATOM 3124 N N . VAL A 1 395 ? -12.223 -0.643 18.636 1.00 89.88 395 VAL A N 1
ATOM 3125 C CA . VAL A 1 395 ? -10.946 0.057 18.498 1.00 89.88 395 VAL A CA 1
ATOM 3126 C C . VAL A 1 395 ? -10.350 0.357 19.875 1.00 89.88 395 VAL A C 1
ATOM 3128 O O . VAL A 1 395 ? -11.001 1.000 20.697 1.00 89.88 395 VAL A O 1
ATOM 3131 N N . LYS A 1 396 ? -9.088 -0.023 20.098 1.00 90.75 396 LYS A N 1
ATOM 3132 C CA . LYS A 1 396 ? -8.296 0.411 21.267 1.00 90.75 396 LYS A CA 1
ATOM 3133 C C . LYS A 1 396 ? -7.638 1.770 21.011 1.00 90.75 396 LYS A C 1
ATOM 3135 O O . LYS A 1 396 ? -6.472 1.846 20.623 1.00 90.75 396 LYS A O 1
ATOM 3140 N N . SER A 1 397 ? -8.403 2.853 21.147 1.00 87.75 397 SER A N 1
ATOM 3141 C CA . SER A 1 397 ? -7.941 4.218 20.839 1.00 87.75 397 SER A CA 1
ATOM 3142 C C . SER A 1 397 ? -6.843 4.736 21.775 1.00 87.75 397 SER A C 1
ATOM 3144 O O . SER A 1 397 ? -6.139 5.675 21.424 1.00 87.75 397 SER A O 1
ATOM 3146 N N . GLU A 1 398 ? -6.666 4.131 22.949 1.00 87.06 398 GLU A N 1
ATOM 3147 C CA . GLU A 1 398 ? -5.600 4.448 23.906 1.00 87.06 398 GLU A CA 1
ATOM 3148 C C . GLU A 1 398 ? -4.188 4.234 23.341 1.00 87.06 398 GLU A C 1
ATOM 3150 O O . GLU A 1 398 ? -3.250 4.870 23.801 1.00 87.06 398 GLU A O 1
ATOM 3155 N N . ILE A 1 399 ? -4.038 3.408 22.298 1.00 88.94 399 ILE A N 1
ATOM 3156 C CA . ILE A 1 399 ? -2.765 3.194 21.587 1.00 88.94 399 ILE A CA 1
ATOM 3157 C C . ILE A 1 399 ? -2.272 4.471 20.874 1.00 88.94 399 ILE A C 1
ATOM 3159 O O . ILE A 1 399 ? -1.100 4.569 20.510 1.00 88.94 399 ILE A O 1
ATOM 3163 N N . LEU A 1 400 ? -3.163 5.443 20.661 1.00 86.81 400 LEU A N 1
ATOM 3164 C CA . LEU A 1 400 ? -2.873 6.708 19.987 1.00 86.81 400 LEU A CA 1
ATOM 3165 C C . LEU A 1 400 ? -2.366 7.810 20.931 1.00 86.81 400 LEU A C 1
ATOM 3167 O O . LEU A 1 400 ? -2.057 8.897 20.443 1.00 86.81 400 LEU A O 1
ATOM 3171 N N . GLN A 1 401 ? -2.349 7.561 22.246 1.00 77.75 401 GLN A N 1
ATOM 3172 C CA . GLN A 1 401 ? -2.021 8.549 23.283 1.00 77.75 401 GLN A CA 1
ATOM 3173 C C . GLN A 1 401 ? -0.555 8.520 23.710 1.00 77.75 401 GLN A C 1
ATOM 3175 O O . GLN A 1 401 ? 0.082 7.443 23.631 1.00 77.75 401 GLN A O 1
#

Nearest PDB structures (foldseek):
  6rop-assembly4_D  TM=8.805E-01  e=2.853E-32  Mus musculus
  4amp-assembly1_A  TM=7.321E-01  e=1.584E-17  Micromonospora chersina
  4amn-assembly1_A  TM=7.095E-01  e=2.196E-17  Micromonospora chersina
  4amo-assembly1_A  TM=7.303E-01  e=1.064E-16  Micromonospora chersina
  4amm-assembly1_A  TM=7.038E-01  e=6.173E-17  Micromonospora chersina

Secondary structure (DSSP, 8-state):
--STTSS-PPPP------SSPPEEEEEEESSHHHHHHHHHHHHHS-------S--SEEEEEEESSTT---EEEEEE--TT-PPPEEEEE--GGG--TTTTTTGGGSHHHHHHHHHHHHHHHTTT--HHHHHHSPPPGGGS-HHHHHHHHHHHHHHHHHHHHHTT---SEEEE-GGGHHHHHHHTTSS-HHHHHHHHHHHHHHHHHTTTTTB-EEEEESS-HHHHHTTPPTTEEEEEEEETTEEEEEE-HHHHHHHHHHHHHTT--EEEES-SB-TTSGGGGGGHHHHHHHHHHH-SSPPBPPTTB---B--S--BS-HHHHHHHHHS-EEHHHHHTTSPTTPEEEEESS----HHHHTTTSPTT-EEEES--TTS-HHHHHHHHHHHHHHTT----GGGG-

Organism: NCBI:txid290746

InterPro domains:
  IPR001227 Acyl transferase domain superfamily [G3DSA:3.40.366.10] (83-374)
  IPR014043 Acyl transferase domain [PF00698] (86-392)
  IPR014043 Acyl transferase domain [SM00827] (88-375)
  IPR016035 Acyl transferase/acyl hydrolase/lysophospholipase [SSF52151] (85-362)
  IPR050091 Polyketide and Nonribosomal Peptide Biosynthesis Enzymes [PTHR43775] (16-396)

Solvent-accessible surface area (backbone atoms only — not comparable to full-atom values): 21146 Å² total; per-residue (Å²): 133,77,76,71,79,77,56,85,69,84,78,59,83,68,74,76,84,60,92,64,78,62,43,73,46,60,41,41,19,87,39,68,65,56,44,50,52,53,43,54,48,42,39,74,38,90,60,89,75,75,60,87,59,94,40,45,15,23,30,23,30,62,29,68,56,91,63,56,55,54,81,73,52,75,33,78,34,68,93,84,64,88,55,51,31,28,39,31,29,61,35,66,83,34,62,59,67,43,48,59,57,64,47,51,72,25,56,62,39,31,59,46,43,52,55,47,31,62,45,37,42,91,77,75,46,58,57,63,50,55,28,77,65,44,51,58,78,92,72,46,53,60,32,60,46,34,33,53,47,49,43,40,36,50,28,50,50,52,47,37,45,73,21,62,50,68,66,63,28,34,36,26,36,58,68,19,45,48,52,44,31,39,75,63,69,38,32,51,72,50,42,38,46,43,49,30,35,44,52,19,45,34,48,61,76,39,42,81,66,26,48,25,15,31,28,48,32,55,38,37,61,68,70,47,64,83,62,55,50,88,65,44,37,74,18,30,41,54,33,78,49,28,21,28,37,10,21,43,42,69,55,48,52,52,52,34,53,54,36,43,77,70,75,33,59,44,42,77,45,99,51,68,35,11,63,19,17,79,44,28,55,78,33,41,72,62,32,31,57,51,30,46,75,61,43,81,73,61,28,72,55,54,91,38,56,35,61,20,54,95,64,91,68,62,39,46,33,28,64,51,59,37,46,43,60,25,42,43,34,38,40,34,69,22,50,68,68,54,61,65,43,20,39,37,32,31,44,33,68,27,44,73,54,60,83,67,42,62,83,60,50,46,65,76,48,47,81,43,46,34,14,41,75,91,43,51,54,52,59,30,32,44,48,33,54,39,50,45,35,33,75,60,47,71,64,45,67,72,61,65,99

Foldseek 3Di:
DCPPQAPDPPFDPLDPPDPDFKAKDKDADQDPVVVVVVLVVQLVDLDDDDDPDHYQKMWMFIGSDSHDTDTPDIFGADPPDDFAEEEEEEDLVLDDAQFCVSVCVQVLLVVLLVVLQVLCVVVVDRLVCCNPVPDGPLPDQLLNSLLNQLSQLLSLLSLCVVQVNAGLAYEYDQSCVLVLCVSQVQADSSLSNQLSNLLSVLCNVCVVLQFAWKKKWQAAPVVVVVVQDPQKDWAERLAHRITMIFGHHVSLVVVCVVCVVVVTHMGIDPDRGGWQEQSLVSSQVVSLVSSCVSPVDWAFGDPRYLYQFPDPDRTPGSNRSSSSGHHGGNRLSSQVVRDALHEYEHRTSADSCCVSNVVSHHHNYHYAYQAHSVDNGSVSNSVSQSVCVSNPDNTPSVSRD

Sequence (401 aa):
MMEESMAAPPMIDHTWKSEKLPRLMLCSGNTSCEIENIFDDLSKNDAKVTSHAIAPYRGFTVLQDDSNAQIQAISHVSNKNTRSIWFLYSGIRSYWPGMGQQLLRIPAFKNSFDECAKAVEMFGIDLYDLIYHPKPDEEMDIVDKMVIVTAMHIVMTELLKKMNIHPDGFIGFSLSEICCGYADDGLTKEQTMKLAYYRGYAMKKNSEKIKGGSAMVFTSW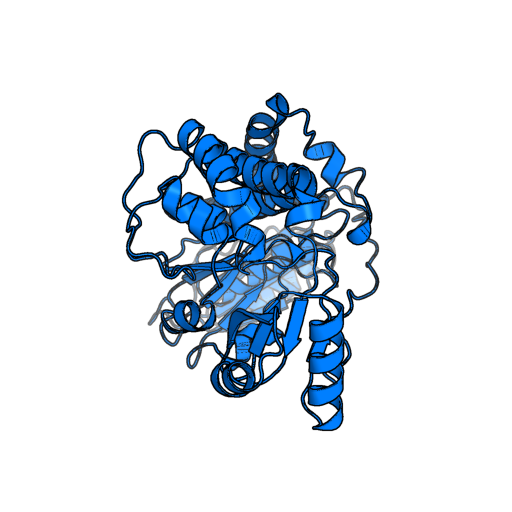EKIKERCLPGVHLCIHGGTDCTGIAGDLENIKKMVEQFQKENIIARVVDTDRAPHSPQMHAIYDELLAYNKTVITEPKQRSTKWATSVDSADSKCSPEFFTDSACNPVYFYEALRKIPENSLVIEVGPWAQMESMLRPELPKNCDYVGLVKRRKPEILAFLEAIGMLYTHGYNVKSEILQ

pLDDT: mean 89.87, std 13.72, range [27.5, 98.88]

Radius of gyration: 21.72 Å; Cα contacts (8 Å, |Δi|>4): 834; chains: 1; bounding box: 53×45×61 Å